Protein AF-A0A9P0A7W3-F1 (afdb_monomer)

Structure (mmCIF, N/CA/C/O backbone):
data_AF-A0A9P0A7W3-F1
#
_entry.id   AF-A0A9P0A7W3-F1
#
loop_
_atom_site.group_PDB
_atom_site.id
_atom_site.type_symbol
_atom_site.label_atom_id
_atom_site.label_alt_id
_atom_site.label_comp_id
_atom_site.label_asym_id
_atom_site.label_entity_id
_atom_site.label_seq_id
_atom_site.pdbx_PDB_ins_code
_atom_site.Cartn_x
_atom_site.Cartn_y
_atom_site.Cartn_z
_atom_site.occupancy
_atom_site.B_iso_or_equiv
_atom_site.auth_seq_id
_atom_site.auth_comp_id
_atom_site.auth_asym_id
_atom_site.auth_atom_id
_atom_site.pdbx_PDB_model_num
ATOM 1 N N . MET A 1 1 ? 23.754 -20.705 -11.931 1.00 48.12 1 MET A N 1
ATOM 2 C CA . MET A 1 1 ? 23.205 -19.430 -11.403 1.00 48.12 1 MET A CA 1
ATOM 3 C C . MET A 1 1 ? 24.373 -18.531 -11.047 1.00 48.12 1 MET A C 1
ATOM 5 O O . MET A 1 1 ? 25.288 -19.031 -10.407 1.00 48.12 1 MET A O 1
ATOM 9 N N . SER A 1 2 ? 24.353 -17.252 -11.434 1.00 57.16 2 SER A N 1
ATOM 10 C CA . SER A 1 2 ? 25.358 -16.292 -10.962 1.00 57.16 2 SER A CA 1
ATOM 11 C C . SER A 1 2 ? 25.333 -16.181 -9.432 1.00 57.16 2 SER A C 1
ATOM 13 O O . SER A 1 2 ? 24.277 -16.343 -8.808 1.00 57.16 2 SER A O 1
ATOM 15 N N . THR A 1 3 ? 26.488 -15.901 -8.827 1.00 69.06 3 THR A N 1
ATOM 16 C CA . THR A 1 3 ? 26.660 -15.738 -7.372 1.00 69.06 3 THR A CA 1
ATOM 17 C C . THR A 1 3 ? 25.696 -14.688 -6.807 1.00 69.06 3 THR A C 1
ATOM 19 O O . THR A 1 3 ? 25.100 -14.886 -5.751 1.00 69.06 3 THR A O 1
ATOM 22 N N . GLU A 1 4 ? 25.440 -13.622 -7.568 1.00 66.12 4 GLU A N 1
ATOM 23 C CA . GLU A 1 4 ? 24.484 -12.562 -7.230 1.00 66.12 4 GLU A CA 1
ATOM 24 C C . GLU A 1 4 ? 23.029 -13.037 -7.236 1.00 66.12 4 GLU A C 1
ATOM 26 O O . GLU A 1 4 ? 22.299 -12.769 -6.286 1.00 66.12 4 GLU A O 1
ATOM 31 N N . LYS A 1 5 ? 22.590 -13.800 -8.252 1.00 63.50 5 LYS A N 1
ATOM 32 C CA . LYS A 1 5 ? 21.226 -14.360 -8.276 1.00 63.50 5 LYS A CA 1
ATOM 33 C C . LYS A 1 5 ? 20.991 -15.282 -7.085 1.00 63.50 5 LYS A C 1
ATOM 35 O O . LYS A 1 5 ? 19.913 -15.250 -6.497 1.00 63.50 5 LYS A O 1
ATOM 40 N N . ARG A 1 6 ? 21.986 -16.099 -6.729 1.00 76.25 6 ARG A N 1
ATOM 41 C CA . ARG A 1 6 ? 21.907 -16.962 -5.545 1.00 76.25 6 ARG A CA 1
ATOM 42 C C . ARG A 1 6 ? 21.803 -16.125 -4.268 1.00 76.25 6 ARG A C 1
ATOM 44 O O . ARG A 1 6 ? 20.908 -16.383 -3.471 1.00 76.25 6 ARG A O 1
ATOM 51 N N . GLY A 1 7 ? 22.599 -15.062 -4.148 1.00 80.69 7 GLY A N 1
ATOM 52 C CA . GLY A 1 7 ? 22.519 -14.111 -3.037 1.00 80.69 7 GLY A CA 1
ATOM 53 C C . GLY A 1 7 ? 21.165 -13.397 -2.920 1.00 80.69 7 GLY A C 1
ATOM 54 O O . GLY A 1 7 ? 20.613 -13.313 -1.824 1.00 80.69 7 GLY A O 1
ATOM 55 N N . ILE A 1 8 ? 20.565 -12.969 -4.038 1.00 80.94 8 ILE A N 1
ATOM 56 C CA . ILE A 1 8 ? 19.212 -12.384 -4.055 1.00 80.94 8 ILE A CA 1
ATOM 57 C C . ILE A 1 8 ? 18.174 -13.416 -3.613 1.00 80.94 8 ILE A C 1
ATOM 59 O O . ILE A 1 8 ? 17.303 -13.106 -2.804 1.00 80.94 8 ILE A O 1
ATOM 63 N N . VAL A 1 9 ? 18.243 -14.648 -4.128 1.00 79.56 9 VAL A N 1
ATOM 64 C CA . VAL A 1 9 ? 17.307 -15.714 -3.744 1.00 79.56 9 VAL A CA 1
ATOM 65 C C . VAL A 1 9 ? 17.427 -16.026 -2.254 1.00 79.56 9 VAL A C 1
ATOM 67 O O . VAL A 1 9 ? 16.403 -16.100 -1.576 1.00 79.56 9 VAL A O 1
ATOM 70 N N . GLU A 1 10 ? 18.643 -16.152 -1.730 1.00 85.12 10 GLU A N 1
ATOM 71 C CA . GLU A 1 10 ? 18.889 -16.355 -0.301 1.00 85.12 10 GLU A CA 1
ATOM 72 C C . GLU A 1 10 ? 18.333 -15.189 0.526 1.00 85.12 10 GLU A C 1
ATOM 74 O O . GLU A 1 10 ? 17.624 -15.416 1.506 1.00 85.12 10 GLU A O 1
ATOM 79 N N . GLU A 1 11 ? 18.552 -13.943 0.098 1.00 86.00 11 GLU A N 1
ATOM 80 C CA . GLU A 1 11 ? 17.997 -12.750 0.741 1.00 86.00 11 GLU A CA 1
ATOM 81 C C . GLU A 1 11 ? 16.463 -12.753 0.767 1.00 86.00 11 GLU A C 1
ATOM 83 O O . GLU A 1 11 ? 15.867 -12.536 1.822 1.00 86.00 11 GLU A O 1
ATOM 88 N N . LEU A 1 12 ? 15.818 -13.070 -0.359 1.00 83.94 12 LEU A N 1
ATOM 89 C CA . LEU A 1 12 ? 14.361 -13.138 -0.481 1.00 83.94 12 LEU A CA 1
ATOM 90 C C . LEU A 1 12 ? 13.732 -14.199 0.434 1.00 83.94 12 LEU A C 1
ATOM 92 O O . LEU A 1 12 ? 12.586 -14.033 0.867 1.00 83.94 12 LEU A O 1
ATOM 96 N N . HIS A 1 13 ? 14.464 -15.269 0.747 1.00 86.12 13 HIS A N 1
ATOM 97 C CA . HIS A 1 13 ? 13.997 -16.365 1.600 1.00 86.12 13 HIS A CA 1
ATOM 98 C C . HIS A 1 13 ? 14.446 -16.245 3.062 1.00 86.12 13 HIS A C 1
ATOM 100 O O . HIS A 1 13 ? 13.988 -17.038 3.888 1.00 86.12 13 HIS A O 1
ATOM 106 N N . LYS A 1 14 ? 15.244 -15.227 3.430 1.00 87.12 14 LYS A N 1
ATOM 107 C CA . LYS A 1 14 ? 15.617 -14.977 4.834 1.00 87.12 14 LYS A CA 1
ATOM 108 C C . LYS A 1 14 ? 14.376 -14.932 5.738 1.00 87.12 14 LYS A C 1
ATOM 110 O O . LYS A 1 14 ? 13.351 -14.374 5.334 1.00 87.12 14 LYS A O 1
ATOM 115 N N . PRO A 1 15 ? 14.434 -15.465 6.969 1.00 85.38 15 PRO A N 1
ATOM 116 C CA . PRO A 1 15 ? 13.310 -15.389 7.897 1.00 85.38 15 PRO A CA 1
ATOM 117 C C . PRO A 1 15 ? 12.898 -13.936 8.177 1.00 85.38 15 PRO A C 1
ATOM 119 O O . PRO A 1 15 ? 13.719 -13.118 8.589 1.00 85.38 15 PRO A O 1
ATOM 122 N N . ALA A 1 16 ? 11.616 -13.614 7.986 1.00 82.94 16 ALA A N 1
ATOM 123 C CA . ALA A 1 16 ? 11.059 -12.314 8.362 1.00 82.94 16 ALA A CA 1
ATOM 124 C C . ALA A 1 16 ? 10.472 -12.379 9.777 1.00 82.94 16 ALA A C 1
ATOM 126 O O . ALA A 1 16 ? 9.601 -13.204 10.073 1.00 82.94 16 ALA A O 1
ATOM 127 N N . ARG A 1 17 ? 10.925 -11.491 10.666 1.00 82.44 17 ARG A N 1
ATOM 128 C CA . ARG A 1 17 ? 10.422 -11.429 12.041 1.00 82.44 17 ARG A CA 1
ATOM 129 C C . ARG A 1 17 ? 9.005 -10.855 12.042 1.00 82.44 17 ARG A C 1
ATOM 131 O O . ARG A 1 17 ? 8.785 -9.757 11.559 1.00 82.44 17 ARG A O 1
ATOM 138 N N . ARG A 1 18 ? 8.041 -11.578 12.622 1.00 73.38 18 ARG A N 1
ATOM 139 C CA . ARG A 1 18 ? 6.623 -11.150 12.687 1.00 73.38 18 ARG A CA 1
ATOM 140 C C . ARG A 1 18 ? 6.233 -10.497 14.009 1.00 73.38 18 ARG A C 1
ATOM 142 O O . ARG A 1 18 ? 5.393 -9.598 14.040 1.00 73.38 18 ARG A O 1
ATOM 149 N N . ASN A 1 19 ? 6.873 -10.946 15.086 1.00 78.81 19 ASN A N 1
ATOM 150 C CA . ASN A 1 19 ? 6.605 -10.504 16.447 1.00 78.81 19 ASN A CA 1
ATOM 151 C C . ASN A 1 19 ? 7.742 -9.602 16.927 1.00 78.81 19 ASN A C 1
ATOM 153 O O . ASN A 1 19 ? 8.863 -10.055 17.185 1.00 78.81 19 ASN A O 1
ATOM 157 N N . TYR A 1 20 ? 7.443 -8.314 17.022 1.00 80.94 20 TYR A N 1
ATOM 158 C CA . TYR A 1 20 ? 8.340 -7.273 17.504 1.00 80.94 20 TYR A CA 1
ATOM 159 C C . TYR A 1 20 ? 7.515 -6.143 18.132 1.00 80.94 20 TYR A C 1
ATOM 161 O O . TYR A 1 20 ? 6.326 -6.009 17.822 1.00 80.94 20 TYR A O 1
ATOM 169 N N . PRO A 1 21 ? 8.109 -5.348 19.037 1.00 78.81 21 PRO A N 1
ATOM 170 C CA . PRO A 1 21 ? 7.443 -4.175 19.583 1.00 78.81 21 PRO A CA 1
ATOM 171 C C . PRO A 1 21 ? 7.044 -3.220 18.455 1.00 78.81 21 PRO A C 1
ATOM 173 O O . PRO A 1 21 ? 7.825 -2.971 17.543 1.00 78.81 21 PRO A O 1
ATOM 176 N N . ARG A 1 22 ? 5.835 -2.668 18.534 1.00 80.44 22 ARG A N 1
ATOM 177 C CA . ARG A 1 22 ? 5.340 -1.613 17.641 1.00 80.44 22 ARG A CA 1
ATOM 178 C C . ARG A 1 22 ? 4.910 -0.421 18.482 1.00 80.44 22 ARG A C 1
ATOM 180 O O . ARG A 1 22 ? 4.746 -0.540 19.700 1.00 80.44 22 ARG A O 1
ATOM 187 N N . ARG A 1 23 ? 4.718 0.731 17.843 1.00 80.75 23 ARG A N 1
ATOM 188 C CA . ARG A 1 23 ? 4.164 1.903 18.523 1.00 80.75 23 ARG A CA 1
ATOM 189 C C . ARG A 1 23 ? 2.790 1.550 19.082 1.00 80.75 23 ARG A C 1
ATOM 191 O O . ARG A 1 23 ? 1.954 0.970 18.390 1.00 80.75 23 ARG A O 1
ATOM 198 N N . LYS A 1 24 ? 2.565 1.908 20.343 1.00 80.31 24 LYS A N 1
ATOM 199 C CA . LYS A 1 24 ? 1.246 1.790 20.961 1.00 80.31 24 LYS A CA 1
ATOM 200 C C . LYS A 1 24 ? 0.305 2.823 20.346 1.00 80.31 24 LYS A C 1
ATOM 202 O O . LYS A 1 24 ? 0.732 3.929 20.010 1.00 80.31 24 LYS A O 1
ATOM 207 N N . VAL A 1 25 ? -0.971 2.464 20.237 1.00 83.81 25 VAL A N 1
ATOM 208 C CA . VAL A 1 25 ? -2.030 3.412 19.880 1.00 83.81 25 VAL A CA 1
ATOM 209 C C . VAL A 1 25 ? -2.049 4.513 20.940 1.00 83.81 25 VAL A C 1
ATOM 211 O O . VAL A 1 25 ? -2.111 4.221 22.137 1.00 83.81 25 VAL A O 1
ATOM 214 N N . ARG A 1 26 ? -1.937 5.772 20.508 1.00 83.56 26 ARG A N 1
ATOM 215 C CA . ARG A 1 26 ? -2.010 6.923 21.409 1.00 83.56 26 ARG A CA 1
ATOM 216 C C . ARG A 1 26 ? -3.476 7.138 21.769 1.00 83.56 26 ARG A C 1
ATOM 218 O O . ARG A 1 26 ? -4.287 7.357 20.882 1.00 83.56 26 ARG A O 1
ATOM 225 N N . ILE A 1 27 ? -3.781 7.039 23.056 1.00 89.88 27 ILE A N 1
ATOM 226 C CA . ILE A 1 27 ? -5.122 7.213 23.618 1.00 89.88 27 ILE A CA 1
ATOM 227 C C . ILE A 1 27 ? -5.013 8.347 24.635 1.00 89.88 27 ILE A C 1
ATOM 229 O O . ILE A 1 27 ? -4.112 8.314 25.483 1.00 89.88 27 ILE A O 1
ATOM 233 N N . LEU A 1 28 ? -5.866 9.363 24.512 1.00 91.69 28 LEU A N 1
ATOM 234 C CA . LEU A 1 28 ? -5.840 10.549 25.373 1.00 91.69 28 LEU A CA 1
ATOM 235 C C . LEU A 1 28 ? -6.939 10.556 26.438 1.00 91.69 28 LEU A C 1
ATOM 237 O O . LEU A 1 28 ? -6.775 11.247 27.436 1.00 91.69 28 LEU A O 1
ATOM 241 N N . GLY A 1 29 ? -8.008 9.776 26.267 1.00 93.56 29 GLY A N 1
ATOM 242 C CA . GLY A 1 29 ? -9.103 9.682 27.233 1.00 93.56 29 GLY A CA 1
ATOM 243 C C . GLY A 1 29 ? -10.323 8.952 26.678 1.00 93.56 29 GLY A C 1
ATOM 244 O O . GLY A 1 29 ? -10.242 8.322 25.618 1.00 93.56 29 GLY A O 1
ATOM 245 N N . LEU A 1 30 ? -11.445 9.039 27.396 1.00 94.00 30 LEU A N 1
ATOM 246 C CA . LEU A 1 30 ? -12.737 8.527 26.935 1.00 94.00 30 LEU A CA 1
ATOM 247 C C . LEU A 1 30 ? -13.201 9.269 25.685 1.00 94.00 30 LEU A C 1
ATOM 249 O O . LEU A 1 30 ? -13.023 10.482 25.579 1.00 94.00 30 LEU A O 1
ATOM 253 N N . PHE A 1 31 ? -13.788 8.536 24.735 1.00 94.31 31 PHE A N 1
ATOM 254 C CA . PHE A 1 31 ? -14.301 9.096 23.480 1.00 94.31 31 PHE A CA 1
ATOM 255 C C . PHE A 1 31 ? -13.239 9.860 22.667 1.00 94.31 31 PHE A C 1
ATOM 257 O O . PHE A 1 31 ? -13.557 10.629 21.767 1.00 94.31 31 PHE A O 1
ATOM 264 N N . ASP A 1 32 ? -11.952 9.661 22.946 1.00 95.12 32 ASP A N 1
ATOM 265 C CA . ASP A 1 32 ? -10.881 10.243 22.142 1.00 95.12 32 ASP A CA 1
ATOM 266 C C . ASP A 1 32 ? -10.767 9.500 20.809 1.00 95.12 32 ASP A C 1
ATOM 268 O O . ASP A 1 32 ? -10.870 10.091 19.737 1.00 95.12 32 ASP A O 1
ATOM 272 N N . LEU A 1 33 ? -10.631 8.176 20.886 1.00 95.75 33 LEU A N 1
ATOM 273 C CA . LEU A 1 33 ? -10.439 7.311 19.734 1.00 95.75 33 LEU A CA 1
ATOM 274 C C . LEU A 1 33 ? -11.368 6.106 19.799 1.00 95.75 33 LEU A C 1
ATOM 276 O O . LEU A 1 33 ? -11.266 5.276 20.705 1.00 95.75 33 LEU A O 1
ATOM 280 N N . TRP A 1 34 ? -12.203 5.965 18.780 1.00 96.94 34 TRP A N 1
ATOM 281 C CA . TRP A 1 34 ? -12.896 4.722 18.478 1.00 96.94 34 TRP A CA 1
ATOM 282 C C . TRP A 1 34 ? -12.204 3.987 17.341 1.00 96.94 34 TRP A C 1
ATOM 284 O O . TRP A 1 34 ? -11.617 4.595 16.446 1.00 96.94 34 TRP A O 1
ATOM 294 N N . GLN A 1 35 ? -12.283 2.663 17.377 1.00 95.69 35 GLN A N 1
ATOM 295 C CA . GLN A 1 35 ? -11.879 1.799 16.277 1.00 95.69 35 GLN A CA 1
ATOM 296 C C . GLN A 1 35 ? -13.088 1.024 15.773 1.00 95.69 35 GLN A C 1
ATOM 298 O O . GLN A 1 35 ? -13.872 0.541 16.590 1.00 95.69 35 GLN A O 1
ATOM 303 N N . ALA A 1 36 ? -13.226 0.887 14.457 1.00 94.56 36 ALA A N 1
ATOM 304 C CA . ALA A 1 36 ? -14.298 0.105 13.860 1.00 94.56 36 ALA A CA 1
ATOM 305 C C . ALA A 1 36 ? -13.797 -0.816 12.745 1.00 94.56 36 ALA A C 1
ATOM 307 O O . ALA A 1 36 ? -12.773 -0.545 12.118 1.00 94.56 36 ALA A O 1
ATOM 308 N N . ASP A 1 37 ? -14.512 -1.920 12.546 1.00 92.50 37 ASP A N 1
ATOM 309 C CA . ASP A 1 37 ? -14.199 -2.948 11.553 1.00 92.50 37 ASP A CA 1
ATOM 310 C C . ASP A 1 37 ? -15.486 -3.641 11.085 1.00 92.50 37 ASP A C 1
ATOM 312 O O . ASP A 1 37 ? -16.475 -3.707 11.823 1.00 92.50 37 ASP A O 1
ATOM 316 N N . LEU A 1 38 ? -15.479 -4.169 9.861 1.00 91.88 38 LEU A N 1
ATOM 317 C CA . LEU A 1 38 ? -16.603 -4.920 9.309 1.00 91.88 38 LEU A CA 1
ATOM 318 C C . LEU A 1 38 ? -16.263 -6.411 9.292 1.00 91.88 38 LEU A C 1
ATOM 320 O O . LEU A 1 38 ? -15.345 -6.860 8.610 1.00 91.88 38 LEU A O 1
ATOM 324 N N . VAL A 1 39 ? -17.025 -7.205 10.038 1.00 91.12 39 VAL A N 1
ATOM 325 C CA . VAL A 1 39 ? -16.786 -8.644 10.153 1.00 91.12 39 VAL A CA 1
ATOM 326 C C . VAL A 1 39 ? -17.706 -9.414 9.215 1.00 91.12 39 VAL A C 1
ATOM 328 O O . VAL A 1 39 ? -18.926 -9.263 9.266 1.00 91.12 39 VAL A O 1
ATOM 331 N N . GLU A 1 40 ? -17.127 -10.284 8.388 1.00 90.94 40 GLU A N 1
ATOM 332 C CA . GLU A 1 40 ? -17.879 -11.124 7.453 1.00 90.94 40 GLU A CA 1
ATOM 333 C C . GLU A 1 40 ? -18.436 -12.403 8.093 1.00 90.94 40 GLU A C 1
ATOM 335 O O . GLU A 1 40 ? -17.712 -13.148 8.757 1.00 90.94 40 GLU A O 1
ATOM 340 N N . MET A 1 41 ? -19.716 -12.674 7.820 1.00 91.44 41 MET A N 1
ATOM 341 C CA . MET A 1 41 ? -20.488 -13.851 8.248 1.00 91.44 41 MET A CA 1
ATOM 342 C C . MET A 1 41 ? -21.334 -14.434 7.094 1.00 91.44 41 MET A C 1
ATOM 344 O O . MET A 1 41 ? -22.310 -15.147 7.328 1.00 91.44 41 MET A O 1
ATOM 348 N N . GLN A 1 42 ? -20.967 -14.133 5.840 1.00 90.44 42 GLN A N 1
ATOM 349 C CA . GLN A 1 42 ? -21.732 -14.467 4.628 1.00 90.44 42 GLN A CA 1
ATOM 350 C C . GLN A 1 42 ? -22.177 -15.940 4.522 1.00 90.44 42 GLN A C 1
ATOM 352 O O . GLN A 1 42 ? -23.333 -16.155 4.151 1.00 90.44 42 GLN A O 1
ATOM 357 N N . PRO A 1 43 ? -21.347 -16.947 4.876 1.00 92.38 43 PRO A N 1
ATOM 358 C CA . PRO A 1 43 ? -21.739 -18.356 4.761 1.00 92.38 43 PRO A CA 1
ATOM 359 C C . PRO A 1 43 ? -22.989 -18.729 5.569 1.00 92.38 43 PRO A C 1
ATOM 361 O O . PRO A 1 43 ? -23.657 -19.705 5.252 1.00 92.38 43 PRO A O 1
ATOM 364 N N . TYR A 1 44 ? -23.332 -17.942 6.592 1.00 91.75 44 TYR A N 1
ATOM 365 C CA . TYR A 1 44 ? -24.443 -18.219 7.504 1.00 91.75 44 TYR A CA 1
ATOM 366 C C . TYR A 1 44 ? -25.675 -17.350 7.229 1.00 91.75 44 TYR A C 1
ATOM 368 O O . TYR A 1 44 ? -26.600 -17.317 8.040 1.00 91.75 44 TYR A O 1
ATOM 376 N N . ALA A 1 45 ? -25.709 -16.615 6.115 1.00 93.06 45 ALA A N 1
ATOM 377 C CA . ALA A 1 45 ? -26.752 -15.624 5.853 1.00 93.06 45 ALA A CA 1
ATOM 378 C C . ALA A 1 45 ? -28.166 -16.221 5.758 1.00 93.06 45 ALA A C 1
ATOM 380 O O . ALA A 1 45 ? -29.127 -15.589 6.205 1.00 93.06 45 ALA A O 1
ATOM 381 N N . SER A 1 46 ? -28.294 -17.439 5.219 1.00 94.06 46 SER A N 1
ATOM 382 C CA . SER A 1 46 ? -29.574 -18.141 5.044 1.00 94.06 46 SER A CA 1
ATOM 383 C C . SER A 1 46 ? -30.304 -18.354 6.371 1.00 94.06 46 SER A C 1
ATOM 385 O O . SER A 1 46 ? -31.494 -18.074 6.475 1.00 94.06 46 SER A O 1
ATOM 387 N N . VAL A 1 47 ? -29.578 -18.752 7.418 1.00 93.88 47 VAL A N 1
ATOM 388 C CA . VAL A 1 47 ? -30.141 -18.982 8.760 1.00 93.88 47 VAL A CA 1
ATOM 389 C C . VAL A 1 47 ? -30.205 -17.712 9.616 1.00 93.88 47 VAL A C 1
ATOM 391 O O . VAL A 1 47 ? -30.720 -17.747 10.728 1.00 93.88 47 VAL A O 1
ATOM 394 N N . ASN A 1 48 ? -29.725 -16.577 9.098 1.00 95.81 48 ASN A N 1
ATOM 395 C CA . ASN A 1 48 ? -29.630 -15.295 9.799 1.00 95.81 48 ASN A CA 1
ATOM 396 C C . ASN A 1 48 ? -30.439 -14.187 9.113 1.00 95.81 48 ASN A C 1
ATOM 398 O O . ASN A 1 48 ? -29.982 -13.052 9.043 1.00 95.81 48 ASN A O 1
ATOM 402 N N . LYS A 1 49 ? -31.634 -14.483 8.581 1.00 95.12 49 LYS A N 1
ATOM 403 C CA . LYS A 1 49 ? -32.554 -13.471 8.004 1.00 95.12 49 LYS A CA 1
ATOM 404 C C . LYS A 1 49 ? -31.891 -12.599 6.909 1.00 95.12 49 LYS A C 1
ATOM 406 O O . LYS A 1 49 ? -32.248 -11.432 6.723 1.00 95.12 49 LYS A O 1
ATOM 411 N N . GLY A 1 50 ? -30.892 -13.146 6.209 1.00 94.44 50 GLY A N 1
ATOM 412 C CA . GLY A 1 50 ? -30.120 -12.457 5.172 1.00 94.44 50 GLY A CA 1
ATOM 413 C C . GLY A 1 50 ? -29.011 -11.524 5.675 1.00 94.44 50 GLY A C 1
ATOM 414 O O . GLY A 1 50 ? -28.397 -10.845 4.853 1.00 94.44 50 GLY A O 1
ATOM 415 N N . TYR A 1 51 ? -28.730 -11.468 6.980 1.00 96.81 51 TYR A N 1
ATOM 416 C CA . TYR A 1 51 ? -27.592 -10.723 7.523 1.00 96.81 51 TYR A CA 1
ATOM 417 C C . TYR A 1 51 ? -26.273 -11.421 7.178 1.00 96.81 51 TYR A C 1
ATOM 419 O O . TYR A 1 51 ? -26.104 -12.619 7.401 1.00 96.81 51 TYR A O 1
ATOM 427 N N . ARG A 1 52 ? -25.333 -10.656 6.620 1.00 95.62 52 ARG A N 1
ATOM 428 C CA . ARG A 1 52 ? -24.074 -11.154 6.041 1.00 95.62 52 ARG A CA 1
ATOM 429 C C . ARG A 1 52 ? -22.836 -10.615 6.744 1.00 95.62 52 ARG A C 1
ATOM 431 O O . ARG A 1 52 ? -21.765 -11.202 6.609 1.00 95.62 52 ARG A O 1
ATOM 438 N N . TYR A 1 53 ? -22.975 -9.513 7.472 1.00 95.62 53 TYR A N 1
ATOM 439 C CA . TYR A 1 53 ? -21.874 -8.805 8.112 1.00 95.62 53 TYR A CA 1
ATOM 440 C C . TYR A 1 53 ? -22.304 -8.292 9.479 1.00 95.62 53 TYR A C 1
ATOM 442 O O . TYR A 1 53 ? -23.495 -8.108 9.718 1.00 95.62 53 TYR A O 1
ATOM 450 N N . HIS A 1 54 ? -21.354 -7.983 10.352 1.00 95.19 54 HIS A N 1
ATOM 451 C CA . HIS A 1 54 ? -21.619 -7.108 11.488 1.00 95.19 54 HIS A CA 1
ATOM 452 C C . HIS A 1 54 ? -20.519 -6.058 11.636 1.00 95.19 54 HIS A C 1
ATOM 454 O O . HIS A 1 54 ? -19.330 -6.369 11.583 1.00 95.19 54 HIS A O 1
ATOM 460 N N . LEU A 1 55 ? -20.928 -4.806 11.813 1.00 96.31 55 LEU A N 1
ATOM 461 C CA . LEU A 1 55 ? -20.044 -3.693 12.125 1.00 96.31 55 LEU A CA 1
ATOM 462 C C . LEU A 1 55 ? -19.698 -3.793 13.601 1.00 96.31 55 LEU A C 1
ATOM 464 O O . LEU A 1 55 ? -20.601 -3.867 14.430 1.00 96.31 55 LEU A O 1
ATOM 468 N N . THR A 1 56 ? -18.416 -3.772 13.934 1.00 96.75 56 THR A N 1
ATOM 469 C CA . THR A 1 56 ? -17.948 -3.664 15.311 1.00 96.75 56 THR A CA 1
ATOM 470 C C . THR A 1 56 ? -17.323 -2.305 15.547 1.00 96.75 56 THR A C 1
ATOM 472 O O . THR A 1 56 ? -16.623 -1.777 14.690 1.00 96.75 56 THR A O 1
ATOM 475 N N . VAL A 1 57 ? -17.586 -1.727 16.717 1.00 97.44 57 VAL A N 1
ATOM 476 C CA . VAL A 1 57 ? -17.036 -0.438 17.145 1.00 97.44 57 VAL A CA 1
ATOM 477 C C . VAL A 1 57 ? -16.582 -0.577 18.588 1.00 97.44 57 VAL A C 1
ATOM 479 O O . VAL A 1 57 ? -17.287 -1.167 19.400 1.00 97.44 57 VAL A O 1
ATOM 482 N N . ILE A 1 58 ? -15.413 -0.047 18.926 1.00 97.75 58 ILE A N 1
ATOM 483 C CA . ILE A 1 58 ? -14.873 -0.097 20.285 1.00 97.75 58 ILE A CA 1
ATOM 484 C C . ILE A 1 58 ? -14.213 1.224 20.662 1.00 97.75 58 ILE A C 1
ATOM 486 O O . ILE A 1 58 ? -13.412 1.774 19.904 1.00 97.75 58 ILE A O 1
ATOM 490 N N . ASP A 1 59 ? -14.510 1.704 21.866 1.00 97.38 59 ASP A N 1
ATOM 491 C CA . ASP A 1 59 ? -13.800 2.817 22.482 1.00 97.38 59 ASP A CA 1
ATOM 492 C C . ASP A 1 59 ? -12.420 2.355 22.972 1.00 97.38 59 ASP A C 1
ATOM 494 O O . ASP A 1 59 ? -12.281 1.403 23.747 1.00 97.38 59 ASP A O 1
ATOM 498 N N . ALA A 1 60 ? -11.361 3.013 22.501 1.00 95.81 60 ALA A N 1
ATOM 499 C CA . ALA A 1 60 ? -9.995 2.570 22.752 1.00 95.81 60 ALA A CA 1
ATOM 500 C C . ALA A 1 60 ? -9.580 2.697 24.228 1.00 95.81 60 ALA A C 1
ATOM 502 O O . ALA A 1 60 ? -8.709 1.940 24.668 1.00 95.81 60 ALA A O 1
ATOM 503 N N . CYS A 1 61 ? -10.179 3.624 24.982 1.00 96.06 61 CYS A N 1
ATOM 504 C CA . CYS A 1 61 ? -9.853 3.876 26.382 1.00 96.06 61 CYS A CA 1
ATOM 505 C C . CYS A 1 61 ? -10.576 2.889 27.306 1.00 96.06 61 CYS A C 1
ATOM 507 O O . CYS A 1 61 ? -9.927 2.053 27.936 1.00 96.06 61 CYS A O 1
ATOM 509 N N . SER A 1 62 ? -11.909 2.927 27.311 1.00 96.69 62 SER A N 1
ATOM 510 C CA . SER A 1 62 ? -12.778 2.100 28.160 1.00 96.69 62 SER A CA 1
ATOM 511 C C . SER A 1 62 ? -12.886 0.648 27.712 1.00 96.69 62 SER A C 1
ATOM 513 O O . SER A 1 62 ? -13.326 -0.193 28.485 1.00 96.69 62 SER A O 1
ATOM 515 N N . ARG A 1 63 ? -12.518 0.333 26.462 1.00 97.25 63 ARG A N 1
ATOM 516 C CA . ARG A 1 63 ? -12.804 -0.958 25.806 1.00 97.25 63 ARG A CA 1
ATOM 517 C C . ARG A 1 63 ? -14.291 -1.255 25.650 1.00 97.25 63 ARG A C 1
ATOM 519 O O . ARG A 1 63 ? -14.624 -2.381 25.292 1.00 97.25 63 ARG A O 1
ATOM 526 N N . LYS A 1 64 ? -15.177 -0.283 25.883 1.00 97.69 64 LYS A N 1
ATOM 527 C CA . LYS A 1 64 ? -16.610 -0.467 25.671 1.00 97.69 64 LYS A CA 1
ATOM 528 C C . LYS A 1 64 ? -16.856 -0.658 24.183 1.00 97.69 64 LYS A C 1
ATOM 530 O O . LYS A 1 64 ? -16.347 0.116 23.372 1.00 97.69 64 LYS A O 1
ATOM 535 N N . ALA A 1 65 ? -17.581 -1.711 23.834 1.00 98.00 65 ALA A N 1
ATOM 536 C CA . ALA A 1 65 ? -17.797 -2.095 22.451 1.00 98.00 65 ALA A CA 1
ATOM 537 C C . ALA A 1 65 ? -19.278 -2.187 22.096 1.00 98.00 65 ALA A C 1
ATOM 539 O O . ALA A 1 65 ? -20.134 -2.459 22.939 1.00 98.00 65 ALA A O 1
ATOM 540 N N . TRP A 1 66 ? -19.549 -2.002 20.813 1.00 98.25 66 TRP A N 1
ATOM 541 C CA . TRP A 1 66 ? -20.849 -2.117 20.177 1.00 98.25 66 TRP A CA 1
ATOM 542 C C . TRP A 1 66 ? -20.712 -2.983 18.930 1.00 98.25 66 TRP A C 1
ATOM 544 O O . TRP A 1 66 ? -19.641 -3.052 18.317 1.00 98.25 66 TRP A O 1
ATOM 554 N N . ALA A 1 67 ? -21.803 -3.637 18.542 1.00 97.56 67 ALA A N 1
ATOM 555 C CA . ALA A 1 67 ? -21.879 -4.309 17.260 1.00 97.56 67 ALA A CA 1
ATOM 556 C C . ALA A 1 67 ? -23.288 -4.229 16.676 1.00 97.56 67 ALA A C 1
ATOM 558 O O . ALA A 1 67 ? -24.269 -4.362 17.402 1.00 97.56 67 ALA A O 1
ATOM 559 N N . GLU A 1 68 ? -23.369 -4.044 15.363 1.00 97.44 68 GLU A N 1
ATOM 560 C CA . GLU A 1 68 ? -24.620 -3.914 14.613 1.00 97.44 68 GLU A CA 1
ATOM 561 C C . GLU A 1 68 ? -24.609 -4.887 13.426 1.00 97.44 68 GLU A C 1
ATOM 563 O O . GLU A 1 68 ? -23.620 -4.917 12.692 1.00 97.44 68 GLU A O 1
ATOM 568 N N . PRO A 1 69 ? -25.659 -5.700 13.212 1.00 97.06 69 PRO A N 1
ATOM 569 C CA . PRO A 1 69 ? -25.740 -6.612 12.075 1.00 97.06 69 PRO A CA 1
ATOM 570 C C . PRO A 1 69 ? -26.125 -5.864 10.784 1.00 97.06 69 PRO A C 1
ATOM 572 O O . PRO A 1 69 ? -26.984 -4.984 10.794 1.00 97.06 69 PRO A O 1
ATOM 575 N N . LEU A 1 70 ? -25.536 -6.249 9.648 1.00 96.56 70 LEU A N 1
ATOM 576 C CA . LEU A 1 70 ? -25.785 -5.667 8.323 1.00 96.56 70 LEU A CA 1
ATOM 577 C C . LEU A 1 70 ? -26.058 -6.747 7.269 1.00 96.56 70 LEU A C 1
ATOM 579 O O . LEU A 1 70 ? -25.460 -7.829 7.267 1.00 96.56 70 LEU A O 1
ATOM 583 N N . LYS A 1 71 ? -26.972 -6.445 6.343 1.00 94.62 71 LYS A N 1
ATOM 584 C CA . LYS A 1 71 ? -27.285 -7.314 5.196 1.00 94.62 71 LYS A CA 1
ATOM 585 C C . LYS A 1 71 ? -26.330 -7.094 4.027 1.00 94.62 71 LYS A C 1
ATOM 587 O O . LYS A 1 71 ? -26.030 -8.040 3.304 1.00 94.62 71 LYS A O 1
ATOM 592 N N . SER A 1 72 ? -25.811 -5.878 3.866 1.00 92.75 72 SER A N 1
ATOM 593 C CA . SER A 1 72 ? -24.830 -5.543 2.839 1.00 92.75 72 SER A CA 1
ATOM 594 C C . SER A 1 72 ? -23.657 -4.750 3.419 1.00 92.75 72 SER A C 1
ATOM 596 O O . SER A 1 72 ? -23.746 -4.189 4.510 1.00 92.75 72 SER A O 1
ATOM 598 N N . LYS A 1 73 ? -22.558 -4.695 2.663 1.00 90.25 73 LYS A N 1
ATOM 599 C CA . LYS A 1 73 ? -21.403 -3.825 2.932 1.00 90.25 73 LYS A CA 1
ATOM 600 C C . LYS A 1 73 ? -21.494 -2.487 2.193 1.00 90.25 73 LYS A C 1
ATOM 602 O O . LYS A 1 73 ? -20.479 -1.858 1.910 1.00 90.25 73 LYS A O 1
ATOM 607 N N . THR A 1 74 ? -22.697 -2.086 1.780 1.00 90.12 74 THR A N 1
ATOM 608 C CA . THR A 1 74 ? -22.858 -0.814 1.079 1.00 90.12 74 THR A CA 1
ATOM 609 C C . THR A 1 74 ? -22.556 0.344 2.023 1.00 90.12 74 THR A C 1
ATOM 611 O O . THR A 1 74 ? -22.841 0.304 3.220 1.00 90.12 74 THR A O 1
ATOM 614 N N . ALA A 1 75 ? -22.020 1.414 1.446 1.00 85.94 75 ALA A N 1
ATOM 615 C CA . ALA A 1 75 ? -21.785 2.686 2.114 1.00 85.94 75 ALA A CA 1
ATOM 616 C C . ALA A 1 75 ? -22.983 3.171 2.956 1.00 85.94 75 ALA A C 1
ATOM 618 O O . ALA A 1 75 ? -22.803 3.687 4.059 1.00 85.94 75 ALA A O 1
ATOM 619 N N . ALA A 1 76 ? -24.207 3.009 2.442 1.00 88.81 76 ALA A N 1
ATOM 620 C CA . ALA A 1 76 ? -25.427 3.442 3.116 1.00 88.81 76 ALA A CA 1
ATOM 621 C C . ALA A 1 76 ? -25.714 2.618 4.381 1.00 88.81 76 ALA A C 1
ATOM 623 O O . ALA A 1 76 ? -25.920 3.204 5.444 1.00 88.81 76 ALA A O 1
ATOM 624 N N . ASP A 1 77 ? -25.656 1.287 4.281 1.00 92.25 77 ASP A N 1
ATOM 625 C CA . ASP A 1 77 ? -25.919 0.386 5.407 1.00 92.25 77 ASP A CA 1
ATOM 626 C C . ASP A 1 77 ? -24.885 0.571 6.524 1.00 92.25 77 ASP A C 1
ATOM 628 O O . ASP A 1 77 ? -25.246 0.660 7.698 1.00 92.25 77 ASP A O 1
ATOM 632 N N . VAL A 1 78 ? -23.602 0.698 6.166 1.00 92.62 78 VAL A N 1
ATOM 633 C CA . VAL A 1 78 ? -22.521 0.945 7.136 1.00 92.62 78 VAL A CA 1
ATOM 634 C C . VAL A 1 78 ? -22.701 2.295 7.831 1.00 92.62 78 VAL A C 1
ATOM 636 O O . VAL A 1 78 ? -22.553 2.384 9.051 1.00 92.62 78 VAL A O 1
ATOM 639 N N . THR A 1 79 ? -23.087 3.336 7.088 1.00 92.44 79 THR A N 1
ATOM 640 C CA . THR A 1 79 ? -23.362 4.665 7.661 1.00 92.44 79 THR A CA 1
ATOM 641 C C . THR A 1 79 ? -24.542 4.620 8.636 1.00 92.44 79 THR A C 1
ATOM 643 O O . THR A 1 79 ? -24.463 5.191 9.723 1.00 92.44 79 THR A O 1
ATOM 646 N N . TYR A 1 80 ? -25.618 3.910 8.286 1.00 94.12 80 TYR A N 1
ATOM 647 C CA . TYR A 1 80 ? -26.779 3.744 9.161 1.00 94.12 80 TYR A CA 1
ATOM 648 C C . TYR A 1 80 ? -26.428 2.967 10.438 1.00 94.12 80 TYR A C 1
ATOM 650 O O . TYR A 1 80 ? -26.796 3.379 11.539 1.00 94.12 80 TYR A O 1
ATOM 658 N N . ALA A 1 81 ? -25.648 1.889 10.321 1.00 95.62 81 ALA A N 1
ATOM 659 C CA . ALA A 1 81 ? -25.158 1.135 11.472 1.00 95.62 81 ALA A CA 1
ATOM 660 C C . ALA A 1 81 ? -24.279 2.000 12.396 1.00 95.62 81 ALA A C 1
ATOM 662 O O . ALA A 1 81 ? -24.490 2.014 13.608 1.00 95.62 81 ALA A O 1
ATOM 663 N N . LEU A 1 82 ? -23.353 2.795 11.842 1.00 95.06 82 LEU A N 1
ATOM 664 C CA . LEU A 1 82 ? -22.554 3.754 12.617 1.00 95.06 82 LEU A CA 1
ATOM 665 C C . LEU A 1 82 ? -23.430 4.781 13.342 1.00 95.06 82 LEU A C 1
ATOM 667 O O . LEU A 1 82 ? -23.194 5.070 14.514 1.00 95.06 82 LEU A O 1
ATOM 671 N N . GLN A 1 83 ? -24.466 5.303 12.681 1.00 95.38 83 GLN A N 1
ATOM 672 C CA . GLN A 1 83 ? -25.409 6.234 13.299 1.00 95.38 83 GLN A CA 1
ATOM 673 C C . GLN A 1 83 ? -26.136 5.601 14.495 1.00 95.38 83 GLN A C 1
ATOM 675 O O . GLN A 1 83 ? -26.297 6.251 15.531 1.00 95.38 83 GLN A O 1
ATOM 680 N N . ARG A 1 84 ? -26.542 4.328 14.390 1.00 96.44 84 ARG A N 1
ATOM 681 C CA . ARG A 1 84 ? -27.146 3.587 15.508 1.00 96.44 84 ARG A CA 1
ATOM 682 C C . ARG A 1 84 ? -26.180 3.419 16.674 1.00 96.44 84 ARG A C 1
ATOM 684 O O . ARG A 1 84 ? -26.582 3.650 17.812 1.00 96.44 84 ARG A O 1
ATOM 691 N N . VAL A 1 85 ? -24.914 3.097 16.401 1.00 97.06 85 VAL A N 1
ATOM 692 C CA . VAL A 1 85 ? -23.875 2.999 17.438 1.00 97.06 85 VAL A CA 1
ATOM 693 C C . VAL A 1 85 ? -23.662 4.342 18.136 1.00 97.06 85 VAL A C 1
ATOM 695 O O . VAL A 1 85 ? -23.666 4.391 19.363 1.00 97.06 85 VAL A O 1
ATOM 698 N N . LEU A 1 86 ? -23.539 5.441 17.384 1.00 96.00 86 LEU A N 1
ATOM 699 C CA . LEU A 1 86 ? -23.395 6.788 17.951 1.00 96.00 86 LEU A CA 1
ATOM 700 C C . LEU A 1 86 ? -24.584 7.151 18.849 1.00 96.00 86 LEU A C 1
ATOM 702 O O . LEU A 1 86 ? -24.394 7.675 19.947 1.00 96.00 86 LEU A O 1
ATOM 706 N N . LYS A 1 87 ? -25.808 6.816 18.419 1.00 95.62 87 LYS A N 1
ATOM 707 C CA . LYS A 1 87 ? -27.019 7.008 19.227 1.00 95.62 87 LYS A CA 1
ATOM 708 C C . LYS A 1 87 ? -26.988 6.159 20.502 1.00 95.62 87 LYS A C 1
ATOM 710 O O . LYS A 1 87 ? -27.271 6.681 21.574 1.00 95.62 87 LYS A O 1
ATOM 715 N N . ALA A 1 88 ? -26.621 4.881 20.402 1.00 94.31 88 ALA A N 1
ATOM 716 C CA . ALA A 1 88 ? -26.552 3.962 21.539 1.00 94.31 88 ALA A CA 1
ATOM 717 C C . ALA A 1 88 ? -25.451 4.332 22.548 1.00 94.31 88 ALA A C 1
ATOM 719 O O . ALA A 1 88 ? -25.590 4.079 23.742 1.00 94.31 88 ALA A O 1
ATOM 720 N N . ALA A 1 89 ? -24.353 4.927 22.085 1.00 93.94 89 ALA A N 1
ATOM 721 C CA . ALA A 1 89 ? -23.275 5.393 22.948 1.00 93.94 89 ALA A CA 1
ATOM 722 C C . ALA A 1 89 ? -23.628 6.681 23.710 1.00 93.94 89 ALA A C 1
ATOM 724 O O . ALA A 1 89 ? -23.010 6.961 24.735 1.00 93.94 89 ALA A O 1
ATOM 725 N N . GLY A 1 90 ? -24.568 7.486 23.200 1.00 93.25 90 GLY A N 1
ATOM 726 C CA . GLY A 1 90 ? -24.961 8.780 23.774 1.00 93.25 90 GLY A CA 1
ATOM 727 C C . GLY A 1 90 ? -23.900 9.886 23.660 1.00 93.25 90 GLY A C 1
ATOM 728 O O . GLY A 1 90 ? -24.179 11.040 23.973 1.00 93.25 90 GLY A O 1
ATOM 729 N N . LYS A 1 91 ? -22.689 9.560 23.194 1.00 91.69 91 LYS A N 1
ATOM 730 C CA . LYS A 1 91 ? -21.574 10.480 22.945 1.00 91.69 91 LYS A CA 1
ATOM 731 C C . LYS A 1 91 ? -20.839 10.078 21.668 1.00 91.69 91 LYS A C 1
ATOM 733 O O . LYS A 1 91 ? -20.837 8.911 21.284 1.00 91.69 91 LYS A O 1
ATOM 738 N N . SER A 1 92 ? -20.222 11.061 21.016 1.00 94.38 92 SER A N 1
ATOM 739 C CA . SER A 1 92 ? -19.439 10.871 19.786 1.00 94.38 92 SER A CA 1
ATOM 740 C C . SER A 1 92 ? -17.939 10.939 20.085 1.00 94.38 92 SER A C 1
ATOM 742 O O . SER A 1 92 ? -17.545 11.711 20.963 1.00 94.38 92 SER A O 1
ATOM 744 N N . PRO A 1 93 ? -17.099 10.160 19.382 1.00 96.75 93 PRO A N 1
ATOM 745 C CA . PRO A 1 93 ? -15.660 10.237 19.555 1.00 96.75 93 PRO A CA 1
ATOM 746 C C . PRO A 1 93 ? -15.057 11.447 18.834 1.00 96.75 93 PRO A C 1
ATOM 748 O O . PRO A 1 93 ? -15.598 11.902 17.832 1.00 96.75 93 PRO A O 1
ATOM 751 N N . LYS A 1 94 ? -13.877 11.910 19.253 1.00 96.06 94 LYS A N 1
ATOM 752 C CA . LYS A 1 94 ? -13.093 12.881 18.462 1.00 96.06 94 LYS A CA 1
ATOM 753 C C . LYS A 1 94 ? -12.550 12.250 17.183 1.00 96.06 94 LYS A C 1
ATOM 755 O O . LYS A 1 94 ? -12.497 12.884 16.128 1.00 96.06 94 LYS A O 1
ATOM 760 N N . HIS A 1 95 ? -12.142 10.988 17.279 1.00 95.75 95 HIS A N 1
ATOM 761 C CA . HIS A 1 95 ? -11.505 10.261 16.199 1.00 95.75 95 HIS A CA 1
ATOM 762 C C . HIS A 1 95 ? -12.127 8.885 15.978 1.00 95.75 95 HIS A C 1
ATOM 764 O O . HIS A 1 95 ? -12.346 8.133 16.927 1.00 95.75 95 HIS A O 1
ATOM 770 N N . LEU A 1 96 ? -12.326 8.520 14.712 1.00 94.50 96 LEU A N 1
ATOM 771 C CA . LEU A 1 96 ? -12.741 7.181 14.305 1.00 94.50 96 LEU A CA 1
ATOM 772 C C . LEU A 1 96 ? -11.683 6.580 13.377 1.00 94.50 96 LEU A C 1
ATOM 774 O O . LEU A 1 96 ? -11.469 7.061 12.267 1.00 94.50 96 LEU A O 1
ATOM 778 N N . GLN A 1 97 ? -11.024 5.522 13.835 1.00 92.81 97 GLN A N 1
ATOM 779 C CA . GLN A 1 97 ? -10.070 4.768 13.035 1.00 92.81 97 GLN A CA 1
ATOM 780 C C . GLN A 1 97 ? -10.749 3.543 12.420 1.00 92.81 97 GLN A C 1
ATOM 782 O O . GLN A 1 97 ? -11.235 2.669 13.139 1.00 92.81 97 GLN A O 1
ATOM 787 N N . VAL A 1 98 ? -10.731 3.469 11.095 1.00 89.25 98 VAL A N 1
ATOM 788 C CA . VAL A 1 98 ? -11.273 2.356 10.301 1.00 89.25 98 VAL A CA 1
ATOM 789 C C . VAL A 1 98 ? -10.171 1.733 9.450 1.00 89.25 98 VAL A C 1
ATOM 791 O O . VAL A 1 98 ? -9.010 2.159 9.496 1.00 89.25 98 VAL A O 1
ATOM 794 N N . ASP A 1 99 ? -10.508 0.684 8.712 1.00 80.81 99 ASP A N 1
ATOM 795 C CA . ASP A 1 99 ? -9.656 0.209 7.637 1.00 80.81 99 ASP A CA 1
ATOM 796 C C . ASP A 1 99 ? -9.922 0.973 6.329 1.00 80.81 99 ASP A C 1
ATOM 798 O O . ASP A 1 99 ? -10.858 1.763 6.215 1.00 80.81 99 ASP A O 1
ATOM 802 N N . MET A 1 100 ? -9.071 0.755 5.324 1.00 70.38 100 MET A N 1
ATOM 803 C CA . MET A 1 100 ? -9.160 1.437 4.024 1.00 70.38 100 MET A CA 1
ATOM 804 C C . MET A 1 100 ? -10.350 0.954 3.164 1.00 70.38 100 MET A C 1
ATOM 806 O O . MET A 1 100 ? -10.324 1.114 1.944 1.00 70.38 100 MET A O 1
ATOM 810 N N . GLY A 1 101 ? -11.366 0.328 3.766 1.00 72.00 101 GLY A N 1
ATOM 811 C CA . GLY A 1 101 ? -12.573 -0.110 3.083 1.00 72.00 101 GLY A CA 1
ATOM 812 C C . GLY A 1 101 ? -13.336 1.070 2.478 1.00 72.00 101 GLY A C 1
ATOM 813 O O . GLY A 1 101 ? -13.624 2.066 3.146 1.00 72.00 101 GLY A O 1
ATOM 814 N N . SER A 1 102 ? -13.683 0.963 1.192 1.00 76.31 102 SER A N 1
ATOM 815 C CA . SER A 1 102 ? -14.456 1.984 0.466 1.00 76.31 102 SER A CA 1
ATOM 816 C C . SER A 1 102 ? -15.812 2.297 1.116 1.00 76.31 102 SER A C 1
ATOM 818 O O . SER A 1 102 ? -16.346 3.394 0.959 1.00 76.31 102 SER A O 1
ATOM 820 N N . GLU A 1 103 ? -16.351 1.359 1.894 1.00 82.44 103 GLU A N 1
ATOM 821 C CA . GLU A 1 103 ? -17.594 1.483 2.645 1.00 82.44 103 GLU 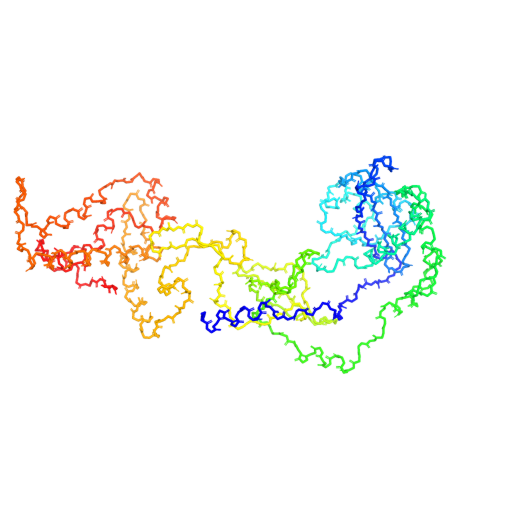A CA 1
ATOM 822 C C . GLU A 1 103 ? -17.572 2.627 3.671 1.00 82.44 103 GLU A C 1
ATOM 824 O O . GLU A 1 103 ? -18.615 3.238 3.906 1.00 82.44 103 GLU A O 1
ATOM 829 N N . PHE A 1 104 ? -16.404 2.989 4.215 1.00 82.31 104 PHE A N 1
ATOM 830 C CA . PHE A 1 104 ? -16.260 4.085 5.180 1.00 82.31 104 PHE A CA 1
ATOM 831 C C . PHE A 1 104 ? -15.936 5.438 4.525 1.00 82.31 104 PHE A C 1
ATOM 833 O O . PHE A 1 104 ? -16.172 6.484 5.130 1.00 82.31 104 PHE A O 1
ATOM 840 N N . TYR A 1 105 ? -15.449 5.441 3.280 1.00 81.00 105 TYR A N 1
ATOM 841 C CA . TYR A 1 105 ? -14.990 6.634 2.554 1.00 81.00 105 TYR A CA 1
ATOM 842 C C . TYR A 1 105 ? -15.979 7.077 1.470 1.00 81.00 105 TYR A C 1
ATOM 844 O O . TYR A 1 105 ? -15.626 7.244 0.306 1.00 81.00 105 TYR A O 1
ATOM 852 N N . ASN A 1 106 ? -17.235 7.288 1.864 1.00 84.12 106 ASN A N 1
ATOM 853 C CA . ASN A 1 106 ? -18.304 7.750 0.977 1.00 84.12 106 ASN A CA 1
ATOM 854 C C . ASN A 1 106 ? -18.912 9.079 1.459 1.00 84.12 106 ASN A C 1
ATOM 856 O O . ASN A 1 106 ? -18.789 9.436 2.632 1.00 84.12 106 ASN A O 1
ATOM 860 N N . SER A 1 107 ? -19.614 9.788 0.570 1.00 87.62 107 SER A N 1
ATOM 861 C CA . SER A 1 107 ? -20.192 11.110 0.857 1.00 87.62 107 SER A CA 1
ATOM 862 C C . SER A 1 107 ? -21.178 11.113 2.034 1.00 87.62 107 SER A C 1
ATOM 864 O O . SER A 1 107 ? -21.171 12.052 2.828 1.00 87.62 107 SER A O 1
ATOM 866 N N . LYS A 1 108 ? -21.982 10.054 2.210 1.00 88.81 108 LYS A N 1
ATOM 867 C CA . LYS A 1 108 ? -22.934 9.934 3.331 1.00 88.81 108 LYS A CA 1
ATOM 868 C C . LYS A 1 108 ? -22.213 9.750 4.666 1.00 88.81 108 LYS A C 1
ATOM 870 O O . LYS A 1 108 ? -22.545 10.428 5.636 1.00 88.81 108 LYS A O 1
ATOM 875 N N . CYS A 1 109 ? -21.207 8.876 4.710 1.00 87.69 109 CYS A N 1
ATOM 876 C CA . CYS A 1 109 ? -20.382 8.674 5.900 1.00 87.69 109 CYS A CA 1
ATOM 877 C C . CYS A 1 109 ? -19.630 9.962 6.256 1.00 87.69 109 CYS A C 1
ATOM 879 O O . CYS A 1 109 ? -19.691 10.412 7.395 1.00 87.69 109 CYS A O 1
ATOM 881 N N . GLN A 1 110 ? -19.015 10.626 5.274 1.00 90.06 110 GLN A N 1
ATOM 882 C CA . GLN A 1 110 ? -18.340 11.910 5.481 1.00 90.06 110 GLN A CA 1
ATOM 883 C C . GLN A 1 110 ? -19.289 12.987 6.025 1.00 90.06 110 GLN A C 1
ATOM 885 O O . GLN A 1 110 ? -18.918 13.715 6.945 1.00 90.06 110 GLN A O 1
ATOM 890 N N . ALA A 1 111 ? -20.526 13.062 5.521 1.00 92.31 111 ALA A N 1
ATOM 891 C CA . ALA A 1 111 ? -21.539 13.978 6.043 1.00 92.31 111 ALA A CA 1
ATOM 892 C C . ALA A 1 111 ? -21.908 13.667 7.506 1.00 92.31 111 ALA A C 1
ATOM 894 O O . ALA A 1 111 ? -21.999 14.587 8.321 1.00 92.31 111 ALA A O 1
ATOM 895 N N . LEU A 1 112 ? -22.060 12.384 7.863 1.00 93.44 112 LEU A N 1
ATOM 896 C CA . LEU A 1 112 ? -22.300 11.955 9.245 1.00 93.44 112 LEU A CA 1
ATOM 897 C C . LEU A 1 112 ? -21.124 12.330 10.161 1.00 93.44 112 LEU A C 1
ATOM 899 O O . LEU A 1 112 ? -21.339 12.911 11.224 1.00 93.44 112 LEU A O 1
ATOM 903 N N . MET A 1 113 ? -19.890 12.054 9.732 1.00 94.44 113 MET A N 1
ATOM 904 C CA . MET A 1 113 ? -18.682 12.403 10.484 1.00 94.44 113 MET A CA 1
ATOM 905 C C . MET A 1 113 ? -18.582 13.916 10.696 1.00 94.44 113 MET A C 1
ATOM 907 O O . MET A 1 113 ? -18.370 14.361 11.820 1.00 94.44 113 MET A O 1
ATOM 911 N N . LYS A 1 114 ? -18.842 14.721 9.655 1.00 93.44 114 LYS A N 1
ATOM 912 C CA . LYS A 1 114 ? -18.858 16.188 9.748 1.00 93.44 114 LYS A CA 1
ATOM 913 C C . LYS A 1 114 ? -19.918 16.687 10.733 1.00 93.44 114 LYS A C 1
ATOM 915 O O . LYS A 1 114 ? -19.617 17.548 11.554 1.00 93.44 114 LYS A O 1
ATOM 920 N N . ARG A 1 115 ? -21.132 16.123 10.697 1.00 94.25 115 ARG A N 1
ATOM 921 C CA . ARG A 1 115 ? -22.228 16.480 11.618 1.00 94.25 115 ARG A CA 1
ATOM 922 C C . ARG A 1 115 ? -21.861 16.237 13.083 1.00 94.25 115 ARG A C 1
ATOM 924 O O . ARG A 1 115 ? -22.215 17.043 13.934 1.00 94.25 115 ARG A O 1
ATOM 931 N N . HIS A 1 116 ? -21.163 15.141 13.366 1.00 94.62 116 HIS A N 1
ATOM 932 C CA . HIS A 1 116 ? -20.729 14.778 14.717 1.00 94.62 116 HIS A CA 1
ATOM 933 C C . HIS A 1 116 ? -19.327 15.301 15.075 1.00 94.62 116 HIS A C 1
ATOM 935 O O . HIS A 1 116 ? -18.826 14.980 16.149 1.00 94.62 116 HIS A O 1
ATOM 941 N N . GLN A 1 117 ? -18.697 16.093 14.195 1.00 95.69 117 GLN A N 1
ATOM 942 C CA . GLN A 1 117 ? -17.328 16.608 14.351 1.00 95.69 117 GLN A CA 1
ATOM 943 C C . GLN A 1 117 ? -16.283 15.502 14.589 1.00 95.69 117 GLN A C 1
ATOM 945 O O . GLN A 1 117 ? -15.303 15.682 15.310 1.00 95.69 117 GLN A O 1
ATOM 950 N N . ILE A 1 118 ? -16.491 14.342 13.964 1.00 95.94 118 ILE A N 1
ATOM 951 C CA . ILE A 1 118 ? -15.618 13.175 14.073 1.00 95.94 118 ILE A CA 1
ATOM 952 C C . ILE A 1 118 ? -14.571 13.246 12.964 1.00 95.94 118 ILE A C 1
ATOM 954 O O . ILE A 1 118 ? -14.904 13.321 11.781 1.00 95.94 118 ILE A O 1
ATOM 958 N N . ASN A 1 119 ? -13.295 13.147 13.325 1.00 93.12 119 ASN A N 1
ATOM 959 C CA . ASN A 1 119 ? -12.228 12.964 12.347 1.00 93.12 119 ASN A CA 1
ATOM 960 C C . ASN A 1 119 ? -12.032 11.467 12.049 1.00 93.12 119 ASN A C 1
ATOM 962 O O . ASN A 1 119 ? -11.518 10.722 12.891 1.00 93.12 119 ASN A O 1
ATOM 966 N N . ILE A 1 120 ? -12.438 11.032 10.853 1.00 90.94 120 ILE A N 1
ATOM 967 C CA . ILE A 1 120 ? -12.273 9.652 10.383 1.00 90.94 120 ILE A CA 1
ATOM 968 C C . ILE A 1 120 ? -10.930 9.465 9.669 1.00 90.94 120 ILE A C 1
ATOM 970 O O . ILE A 1 120 ? -10.566 10.244 8.788 1.00 90.94 120 ILE A O 1
ATOM 974 N N . TYR A 1 121 ? -10.186 8.416 10.016 1.00 87.88 121 TYR A N 1
ATOM 975 C CA . TYR A 1 121 ? -8.908 8.108 9.374 1.00 87.88 121 TYR A CA 1
ATOM 976 C C . TYR A 1 121 ? -8.630 6.604 9.311 1.00 87.88 121 TYR A C 1
ATOM 978 O O . TYR A 1 121 ? -9.224 5.806 10.028 1.00 87.88 121 TYR A O 1
ATOM 986 N N . SER A 1 122 ? -7.677 6.226 8.462 1.00 83.06 122 SER A N 1
ATOM 987 C CA . SER A 1 122 ? -7.191 4.853 8.325 1.00 83.06 122 SER A CA 1
ATOM 988 C C . SER A 1 122 ? -5.687 4.798 8.518 1.00 83.06 122 SER A C 1
ATOM 990 O O . SER A 1 122 ? -4.971 5.775 8.294 1.00 83.06 122 SER A O 1
ATOM 992 N N . SER A 1 123 ? -5.188 3.642 8.947 1.00 73.06 123 SER A N 1
ATOM 993 C CA . SER A 1 123 ? -3.751 3.382 9.051 1.00 73.06 123 SER A CA 1
ATOM 994 C C . SER A 1 123 ? -3.280 2.511 7.895 1.00 73.06 123 SER A C 1
ATOM 996 O O . SER A 1 123 ? -3.862 1.468 7.629 1.00 73.06 123 SER A O 1
ATOM 998 N N . TYR A 1 124 ? -2.187 2.918 7.251 1.00 62.56 124 TYR A N 1
ATOM 999 C CA . TYR A 1 124 ? -1.568 2.194 6.134 1.00 62.56 124 TYR A CA 1
ATOM 1000 C C . TYR A 1 124 ? -0.666 1.019 6.578 1.00 62.56 124 TYR A C 1
ATOM 1002 O O . TYR A 1 124 ? 0.023 0.425 5.756 1.00 62.56 124 TYR A O 1
ATOM 1010 N N . SER A 1 125 ? -0.613 0.688 7.874 1.00 60.94 125 SER A N 1
ATOM 1011 C CA . SER A 1 125 ? 0.231 -0.396 8.398 1.00 60.94 125 SER A CA 1
ATOM 1012 C C . SER A 1 125 ? -0.408 -1.779 8.255 1.00 60.94 125 SER A C 1
ATOM 1014 O O . SER A 1 125 ? -1.623 -1.932 8.328 1.00 60.94 125 SER A O 1
ATOM 1016 N N . THR A 1 126 ? 0.443 -2.805 8.158 1.00 52.12 126 THR A N 1
ATOM 1017 C CA . THR A 1 126 ? 0.077 -4.235 8.068 1.00 52.12 126 THR A CA 1
ATOM 1018 C C . THR A 1 126 ? -0.803 -4.732 9.218 1.00 52.12 126 THR A C 1
ATOM 1020 O O . THR A 1 126 ? -1.598 -5.648 9.041 1.00 52.12 126 THR A O 1
ATOM 1023 N N . THR A 1 127 ? -0.654 -4.139 10.405 1.00 56.78 127 THR A N 1
ATOM 1024 C CA . THR A 1 127 ? -1.546 -4.343 11.553 1.00 56.78 127 THR A CA 1
ATOM 1025 C C . THR A 1 127 ? -2.471 -3.129 11.611 1.00 56.78 127 THR A C 1
ATOM 1027 O O . THR A 1 127 ? -1.971 -2.020 11.823 1.00 56.78 127 THR A O 1
ATOM 1030 N N . LYS A 1 128 ? -3.771 -3.319 11.343 1.00 62.38 128 LYS A N 1
ATOM 1031 C CA . LYS A 1 128 ? -4.764 -2.240 11.233 1.00 62.38 128 LYS A CA 1
ATOM 1032 C C . LYS A 1 128 ? -5.120 -1.690 12.630 1.00 62.38 128 LYS A C 1
ATOM 1034 O O . LYS A 1 128 ? -4.283 -1.590 13.532 1.00 62.38 128 LYS A O 1
ATOM 1039 N N . ALA A 1 129 ? -6.388 -1.341 12.831 1.00 78.25 129 ALA A N 1
ATOM 1040 C CA . ALA A 1 129 ? -7.014 -1.011 14.100 1.00 78.25 129 ALA A CA 1
ATOM 1041 C C . ALA A 1 129 ? -6.948 -2.207 15.092 1.00 78.25 129 ALA A C 1
ATOM 1043 O O . ALA A 1 129 ? -7.889 -2.966 15.303 1.00 78.25 129 ALA A O 1
ATOM 1044 N N . SER A 1 130 ? -5.777 -2.404 15.706 1.00 85.31 130 SER A N 1
ATOM 1045 C CA . SER A 1 130 ? -5.451 -3.604 16.498 1.00 85.31 130 SER A CA 1
ATOM 1046 C C . SER A 1 130 ? -6.344 -3.860 17.722 1.00 85.31 130 SER A C 1
ATOM 1048 O O . SER A 1 130 ? -6.412 -4.988 18.218 1.00 85.31 130 SER A O 1
ATOM 1050 N N . ILE A 1 131 ? -7.019 -2.831 18.242 1.00 92.25 131 ILE A N 1
ATOM 1051 C CA . ILE A 1 131 ? -7.922 -2.959 19.389 1.00 92.25 131 ILE A CA 1
ATOM 1052 C C . ILE A 1 131 ? -9.231 -3.597 18.931 1.00 92.25 131 ILE A C 1
ATOM 1054 O O . ILE A 1 131 ? -9.671 -4.559 19.564 1.00 92.25 131 ILE A O 1
ATOM 1058 N N . VAL A 1 132 ? -9.822 -3.107 17.835 1.00 93.44 132 VAL A N 1
ATOM 1059 C CA . VAL A 1 132 ? -11.048 -3.701 17.283 1.00 93.44 132 VAL A CA 1
ATOM 1060 C C . VAL A 1 132 ? -10.784 -5.103 16.738 1.00 93.44 132 VAL A C 1
ATOM 1062 O O . VAL A 1 132 ? -11.576 -6.001 16.992 1.00 93.44 132 VAL A O 1
ATOM 1065 N N . GLU A 1 133 ? -9.615 -5.367 16.145 1.00 90.00 133 GLU A N 1
ATOM 1066 C CA . GLU A 1 133 ? -9.233 -6.729 15.738 1.00 90.00 133 GLU A CA 1
ATOM 1067 C C . GLU A 1 133 ? -9.174 -7.703 16.931 1.00 90.00 133 GLU A C 1
ATOM 1069 O O . GLU A 1 133 ? -9.656 -8.839 16.855 1.00 90.00 133 GLU A O 1
ATOM 1074 N N . ARG A 1 134 ? -8.602 -7.269 18.067 1.00 92.06 134 ARG A N 1
ATOM 1075 C CA . ARG A 1 134 ? -8.589 -8.070 19.302 1.00 92.06 134 ARG A CA 1
ATOM 1076 C C . ARG A 1 134 ? -10.011 -8.311 19.804 1.00 92.06 134 ARG A C 1
ATOM 1078 O O . ARG A 1 134 ? -10.321 -9.431 20.206 1.00 92.06 134 ARG A O 1
ATOM 1085 N N . PHE A 1 135 ? -10.851 -7.281 19.798 1.00 95.81 135 PHE A N 1
ATOM 1086 C CA . PHE A 1 135 ? -12.254 -7.403 20.175 1.00 95.81 135 PHE A CA 1
ATOM 1087 C C . PHE A 1 135 ? -12.992 -8.403 19.277 1.00 95.81 135 PHE A C 1
ATOM 1089 O O . PHE A 1 135 ? -13.615 -9.327 19.796 1.00 95.81 135 PHE A O 1
ATOM 1096 N N . ASN A 1 136 ? -12.828 -8.303 17.958 1.00 94.88 136 ASN A N 1
ATOM 1097 C CA . ASN A 1 136 ? -13.432 -9.204 16.980 1.00 94.88 136 ASN A CA 1
ATOM 1098 C C . ASN A 1 136 ? -13.039 -10.659 17.233 1.00 94.88 136 ASN A C 1
ATOM 1100 O O . ASN A 1 136 ? -13.887 -11.546 17.154 1.00 94.88 136 ASN A O 1
ATOM 1104 N N . ARG A 1 137 ? -11.780 -10.920 17.607 1.00 93.12 137 ARG A N 1
ATOM 1105 C CA . ARG A 1 137 ? -11.345 -12.262 18.019 1.00 93.12 137 ARG A CA 1
ATOM 1106 C C . ARG A 1 137 ? -12.108 -12.753 19.248 1.00 93.12 137 ARG A C 1
ATOM 1108 O O . ARG A 1 137 ? -12.622 -13.864 19.222 1.00 93.12 137 ARG A O 1
ATOM 1115 N N . THR A 1 138 ? -12.208 -11.939 20.298 1.00 95.38 138 THR A N 1
ATOM 1116 C CA . THR A 1 138 ? -12.947 -12.297 21.520 1.00 95.38 138 THR A CA 1
ATOM 1117 C C . THR A 1 138 ? -14.426 -12.553 21.233 1.00 95.38 138 THR A C 1
ATOM 1119 O O . THR A 1 138 ? -14.972 -13.557 21.693 1.00 95.38 138 THR A O 1
ATOM 1122 N N . LEU A 1 139 ? -15.063 -11.674 20.455 1.00 96.31 139 LEU A N 1
ATOM 1123 C CA . LEU A 1 139 ? -16.468 -11.791 20.078 1.00 96.31 139 LEU A CA 1
ATOM 1124 C C . LEU A 1 139 ? -16.717 -13.066 19.269 1.00 96.31 139 LEU A C 1
ATOM 1126 O O . LEU A 1 139 ? -17.614 -13.829 19.614 1.00 96.31 139 LEU A O 1
ATOM 1130 N N . LYS A 1 140 ? -15.877 -13.351 18.262 1.00 93.38 140 LYS A N 1
ATOM 1131 C CA . LYS A 1 140 ? -15.946 -14.600 17.490 1.00 93.38 140 LYS A CA 1
ATOM 1132 C C . LYS A 1 140 ? -15.784 -15.819 18.388 1.00 93.38 140 LYS A C 1
ATOM 1134 O O . LYS A 1 140 ? -16.588 -16.733 18.290 1.00 93.38 140 LYS A O 1
ATOM 1139 N N . THR A 1 141 ? -14.802 -15.839 19.290 1.00 93.81 141 THR A N 1
ATOM 1140 C CA . THR A 1 141 ? -14.613 -16.974 20.206 1.00 93.81 141 THR A CA 1
ATOM 1141 C C . THR A 1 141 ? -15.856 -17.236 21.055 1.00 93.81 141 THR A C 1
ATOM 1143 O O . THR A 1 141 ? -16.250 -18.389 21.202 1.00 93.81 141 THR A O 1
ATOM 1146 N N . LYS A 1 142 ? -16.490 -16.192 21.605 1.00 95.06 142 LYS A N 1
ATOM 1147 C CA . LYS A 1 142 ? -17.748 -16.343 22.351 1.00 95.06 142 LYS A CA 1
ATOM 1148 C C . LYS A 1 142 ? -18.883 -16.837 21.449 1.00 95.06 142 LYS A C 1
ATOM 1150 O O . LYS A 1 142 ? -19.558 -17.795 21.796 1.00 95.06 142 LYS A O 1
ATOM 1155 N N . MET A 1 143 ? -19.036 -16.238 20.270 1.00 94.31 143 MET A N 1
ATOM 1156 C CA . MET A 1 143 ? -20.064 -16.605 19.295 1.00 94.31 143 MET A CA 1
ATOM 1157 C C . MET A 1 143 ? -19.956 -18.069 18.848 1.00 94.31 143 MET A C 1
ATOM 1159 O O . MET A 1 143 ? -20.960 -18.768 18.817 1.00 94.31 143 MET A O 1
ATOM 1163 N N . TRP A 1 144 ? -18.746 -18.561 18.571 1.00 91.38 144 TRP A N 1
ATOM 1164 C CA . TRP A 1 144 ? -18.516 -19.957 18.187 1.00 91.38 144 TRP A CA 1
ATOM 1165 C C . TRP A 1 144 ? -18.825 -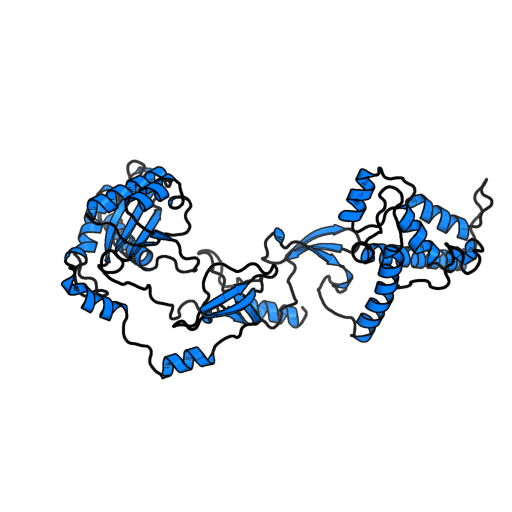20.949 19.309 1.00 91.38 144 TRP A C 1
ATOM 1167 O O . TRP A 1 144 ? -19.310 -22.039 19.026 1.00 91.38 144 TRP A O 1
ATOM 1177 N N . LYS A 1 145 ? -18.596 -20.578 20.574 1.00 93.12 145 LYS A N 1
ATOM 1178 C CA . LYS A 1 145 ? -19.022 -21.405 21.713 1.00 93.12 145 LYS A CA 1
ATOM 1179 C C . LYS A 1 145 ? -20.542 -21.521 21.777 1.00 93.12 145 LYS A C 1
ATOM 1181 O O . LYS A 1 145 ? -21.044 -22.627 21.946 1.00 93.12 145 LYS A O 1
ATOM 1186 N N . GLU A 1 146 ? -21.258 -20.413 21.588 1.00 94.56 146 GLU A N 1
ATOM 1187 C CA . GLU A 1 146 ? -22.725 -20.437 21.532 1.00 94.56 146 GLU A CA 1
ATOM 1188 C C . GLU A 1 146 ? -23.222 -21.254 20.335 1.00 94.56 146 GLU A C 1
ATOM 1190 O O . GLU A 1 146 ? -24.152 -22.033 20.495 1.00 94.56 146 GLU A O 1
ATOM 1195 N N . PHE A 1 147 ? -22.580 -21.155 19.162 1.00 91.88 147 PHE A N 1
ATOM 1196 C CA . PHE A 1 147 ? -22.918 -21.989 18.002 1.00 91.88 147 PHE A CA 1
ATOM 1197 C C . PHE A 1 147 ? -22.830 -23.480 18.308 1.00 91.88 147 PHE A C 1
ATOM 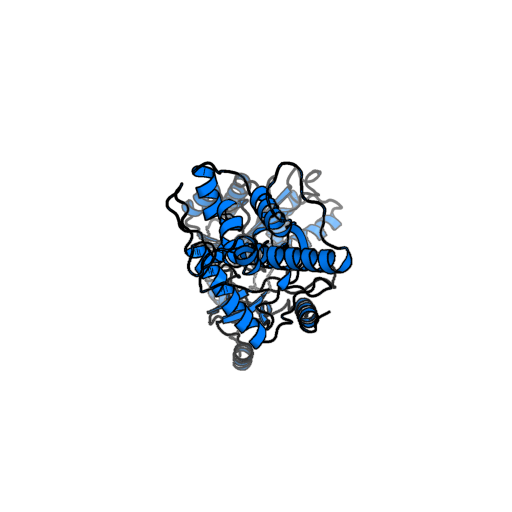1199 O O . PHE A 1 147 ? -23.761 -24.217 17.988 1.00 91.88 147 PHE A O 1
ATOM 1206 N N . SER A 1 148 ? -21.737 -23.911 18.944 1.00 89.50 148 SER A N 1
ATOM 1207 C CA . SER A 1 148 ? -21.568 -25.302 19.362 1.00 89.50 148 SER A CA 1
ATOM 1208 C C . SER A 1 148 ? -22.611 -25.714 20.399 1.00 89.50 148 SER A C 1
ATOM 1210 O O . SER A 1 148 ? -23.136 -26.817 20.313 1.00 89.50 148 SER A O 1
ATOM 1212 N N . ALA A 1 149 ? -22.935 -24.836 21.353 1.00 90.62 149 ALA A N 1
ATOM 1213 C CA . ALA A 1 149 ? -23.911 -25.124 22.402 1.00 90.62 149 ALA A CA 1
ATOM 1214 C C . ALA A 1 149 ? -25.351 -25.233 21.868 1.00 90.62 149 ALA A C 1
ATOM 1216 O O . ALA A 1 149 ? -26.097 -26.102 22.305 1.00 90.62 149 ALA A O 1
ATOM 1217 N N . GLN A 1 150 ? -25.742 -24.374 20.922 1.00 93.00 150 GLN A N 1
ATOM 1218 C CA . GLN A 1 150 ? -27.104 -24.336 20.375 1.00 93.00 150 GLN A CA 1
ATOM 1219 C C . GLN A 1 150 ? -27.297 -25.199 19.113 1.00 93.00 150 GLN A C 1
ATOM 1221 O O . GLN A 1 150 ? -28.411 -25.283 18.599 1.00 93.00 150 GLN A O 1
ATOM 1226 N N . GLY A 1 151 ? -26.222 -25.767 18.551 1.00 88.25 151 GLY A N 1
ATOM 1227 C CA . GLY A 1 151 ? -26.266 -26.560 17.315 1.00 88.25 151 GLY A CA 1
ATOM 1228 C C . GLY A 1 151 ? -26.689 -25.770 16.067 1.00 88.25 151 GLY A C 1
ATOM 1229 O O . GLY A 1 151 ? -27.222 -26.338 15.118 1.00 88.25 151 GLY A O 1
ATOM 1230 N N . SER A 1 152 ? -26.506 -24.446 16.059 1.00 90.94 152 SER A N 1
ATOM 1231 C CA . SER A 1 152 ? -26.975 -23.561 14.986 1.00 90.94 152 SER A CA 1
ATOM 1232 C C . SER A 1 152 ? -26.068 -22.345 14.821 1.00 90.94 152 SER A C 1
ATOM 1234 O O . SER A 1 152 ? -25.525 -21.818 15.789 1.00 90.94 152 SER A O 1
ATOM 1236 N N . TYR A 1 153 ? -25.956 -21.842 13.592 1.00 91.69 153 TYR A N 1
ATOM 1237 C CA . TYR A 1 153 ? -25.175 -20.646 13.256 1.00 91.69 153 TYR A CA 1
ATOM 1238 C C . TYR A 1 153 ? -25.983 -19.339 13.331 1.00 91.69 153 TYR A C 1
ATOM 1240 O O . TYR A 1 153 ? -25.584 -18.328 12.748 1.00 91.69 153 TYR A O 1
ATOM 1248 N N . LYS A 1 154 ? -27.135 -19.330 14.016 1.00 93.56 154 LYS A N 1
ATOM 1249 C CA . LYS A 1 154 ? -27.927 -18.115 14.277 1.00 93.56 154 LYS A CA 1
ATOM 1250 C C . LYS A 1 154 ? -27.165 -17.179 15.220 1.00 93.56 154 LYS A C 1
ATOM 1252 O O . LYS A 1 154 ? -27.087 -17.444 16.413 1.00 93.56 154 LYS A O 1
ATOM 1257 N N . TRP A 1 155 ? -26.600 -16.092 14.697 1.00 94.69 155 TRP A N 1
ATOM 1258 C CA . TRP A 1 155 ? -25.802 -15.115 15.447 1.00 94.69 155 TRP A CA 1
ATOM 1259 C C . TRP A 1 155 ? -26.467 -13.755 15.617 1.00 94.69 155 TRP A C 1
ATOM 1261 O O . TRP A 1 155 ? -26.122 -13.042 16.556 1.00 94.69 155 TRP A O 1
ATOM 1271 N N . VAL A 1 156 ? -27.403 -13.381 14.739 1.00 95.88 156 VAL A N 1
ATOM 1272 C CA . VAL A 1 156 ? -28.046 -12.054 14.787 1.00 95.88 156 VAL A CA 1
ATOM 1273 C C . VAL A 1 156 ? -28.734 -11.832 16.131 1.00 95.88 156 VAL A C 1
ATOM 1275 O O . VAL A 1 156 ? -28.526 -10.801 16.765 1.00 95.88 156 VAL A O 1
ATOM 1278 N N . ASP A 1 157 ? -29.483 -12.832 16.596 1.00 93.75 157 ASP A N 1
ATOM 1279 C CA . ASP A 1 157 ? -30.222 -12.759 17.858 1.00 93.75 157 ASP A CA 1
ATOM 1280 C C . ASP A 1 157 ? -29.292 -12.949 19.087 1.00 93.75 157 ASP A C 1
ATOM 1282 O O . ASP A 1 157 ? -29.603 -12.486 20.183 1.00 93.75 157 ASP A O 1
ATOM 1286 N N . LEU A 1 158 ? -28.104 -13.551 18.909 1.00 95.19 158 LEU A N 1
ATOM 1287 C CA . LEU A 1 158 ? -27.087 -13.704 19.964 1.00 95.19 158 LEU A CA 1
ATOM 1288 C C . LEU A 1 158 ? -26.258 -12.436 20.190 1.00 95.19 158 LEU A C 1
ATOM 1290 O O . LEU A 1 158 ? -25.749 -12.211 21.291 1.00 95.19 158 LEU A O 1
ATOM 1294 N N . LEU A 1 159 ? -26.081 -11.617 19.153 1.00 95.81 159 LEU A N 1
ATOM 1295 C CA . LEU A 1 159 ? -25.132 -10.509 19.165 1.00 95.81 159 LEU A CA 1
ATOM 1296 C C . LEU A 1 159 ? -25.344 -9.546 20.354 1.00 95.81 159 LEU A C 1
ATOM 1298 O O . LEU A 1 159 ? -24.364 -9.285 21.055 1.00 95.81 159 LEU A O 1
ATOM 1302 N N . PRO A 1 160 ? -26.569 -9.086 20.691 1.00 96.75 160 PRO A N 1
ATOM 1303 C CA . PRO A 1 160 ? -26.775 -8.201 21.842 1.00 96.75 160 PRO A CA 1
ATOM 1304 C C . PRO A 1 160 ? -26.361 -8.824 23.185 1.00 96.75 160 PRO A C 1
ATOM 1306 O O . PRO A 1 160 ? -25.776 -8.140 24.027 1.00 96.75 160 PRO A O 1
ATOM 1309 N N . LYS A 1 161 ? -26.620 -10.127 23.384 1.00 96.88 161 LYS A N 1
ATOM 1310 C CA . LYS A 1 161 ? -26.196 -10.879 24.580 1.00 96.88 161 LYS A CA 1
ATOM 1311 C C . LYS A 1 161 ? -24.670 -10.896 24.681 1.00 96.88 161 LYS A C 1
ATOM 1313 O O . LYS A 1 161 ? -24.122 -10.511 25.709 1.00 96.88 161 LYS A O 1
ATOM 1318 N N . LEU A 1 162 ? -23.985 -11.256 23.596 1.00 97.62 162 LEU A N 1
ATOM 1319 C CA . LEU A 1 162 ? -22.523 -11.362 23.567 1.00 97.62 162 LEU A CA 1
ATOM 1320 C C . LEU A 1 162 ? -21.817 -10.023 23.822 1.00 97.62 162 LEU A C 1
ATOM 1322 O O . LEU A 1 162 ? -20.789 -9.983 24.502 1.00 97.62 162 LEU A O 1
ATOM 1326 N N . ILE A 1 163 ? -22.362 -8.927 23.288 1.00 98.06 163 ILE A N 1
ATOM 1327 C CA . ILE A 1 163 ? -21.829 -7.575 23.502 1.00 98.06 163 ILE A CA 1
ATOM 1328 C C . ILE A 1 163 ? -22.000 -7.137 24.955 1.00 98.06 163 ILE A C 1
ATOM 1330 O O . ILE A 1 163 ? -21.066 -6.597 25.549 1.00 98.06 163 ILE A O 1
ATOM 1334 N N . ARG A 1 164 ? -23.167 -7.404 25.546 1.00 97.56 164 ARG A N 1
ATOM 1335 C CA . ARG A 1 164 ? -23.426 -7.128 26.960 1.00 97.56 164 ARG A CA 1
ATOM 1336 C C . ARG A 1 164 ? -22.464 -7.898 27.860 1.00 97.56 164 ARG A C 1
ATOM 1338 O O . ARG A 1 164 ? -21.738 -7.272 28.623 1.00 97.56 164 ARG A O 1
ATOM 1345 N N . GLU A 1 165 ? -22.340 -9.210 27.670 1.00 97.50 165 GLU A N 1
ATOM 1346 C CA . GLU A 1 165 ? -21.378 -10.024 28.421 1.00 97.50 165 GLU A CA 1
ATOM 1347 C C . GLU A 1 165 ? -19.940 -9.511 28.288 1.00 97.50 165 GLU A C 1
ATOM 1349 O O . GLU A 1 165 ? -19.177 -9.522 29.253 1.00 97.50 165 GLU A O 1
ATOM 1354 N N . TYR A 1 166 ? -19.538 -9.084 27.088 1.00 98.00 166 TYR A N 1
ATOM 1355 C CA . TYR A 1 166 ? -18.212 -8.517 26.862 1.00 98.00 166 TYR A CA 1
ATOM 1356 C C . TYR A 1 166 ? -17.996 -7.231 27.671 1.00 98.00 166 TYR A C 1
ATOM 1358 O O . TYR A 1 166 ? -16.944 -7.082 28.296 1.00 98.00 166 TYR A O 1
ATOM 1366 N N . ASN A 1 167 ? -18.979 -6.328 27.676 1.00 98.38 167 ASN A N 1
ATOM 1367 C CA . ASN A 1 167 ? -18.914 -5.042 28.374 1.00 98.38 167 ASN A CA 1
ATOM 1368 C C . ASN A 1 167 ? -19.069 -5.165 29.901 1.00 98.38 167 ASN A C 1
ATOM 1370 O O . ASN A 1 167 ? -18.580 -4.301 30.626 1.00 98.38 167 ASN A O 1
ATOM 1374 N N . GLU A 1 168 ? -19.709 -6.230 30.384 1.00 97.81 168 GLU A N 1
ATOM 1375 C CA . GLU A 1 168 ? -19.912 -6.531 31.810 1.00 97.81 168 GLU A CA 1
ATOM 1376 C C . GLU A 1 168 ? -18.821 -7.442 32.399 1.00 97.81 168 GLU A C 1
ATOM 1378 O O . GLU A 1 168 ? -18.785 -7.689 33.605 1.00 97.81 168 GLU A O 1
ATOM 1383 N N . SER A 1 169 ? -17.902 -7.945 31.574 1.00 97.38 169 SER A N 1
ATOM 1384 C CA . SER A 1 169 ? -16.757 -8.733 32.036 1.00 97.38 169 SER A CA 1
ATOM 1385 C C . SER A 1 169 ? -15.593 -7.829 32.433 1.00 97.38 169 SER A C 1
ATOM 1387 O O . SER A 1 169 ? -15.297 -6.848 31.754 1.00 97.38 169 SER A O 1
ATOM 1389 N N . VAL A 1 170 ? -14.855 -8.187 33.487 1.00 97.19 170 VAL A N 1
ATOM 1390 C CA . VAL A 1 170 ? -13.626 -7.471 33.866 1.00 97.19 170 VAL A CA 1
ATOM 1391 C C . VAL A 1 170 ? -12.536 -7.715 32.823 1.00 97.19 170 VAL A C 1
ATOM 1393 O O . VAL A 1 170 ? -12.168 -8.853 32.524 1.00 97.19 170 VAL A O 1
ATOM 1396 N N . HIS A 1 171 ? -11.971 -6.643 32.269 1.00 96.56 171 HIS A N 1
ATOM 1397 C CA . HIS A 1 171 ? -10.910 -6.740 31.269 1.00 96.56 171 HIS A CA 1
ATOM 1398 C C . HIS A 1 171 ? -9.552 -6.480 31.897 1.00 96.56 171 HIS A C 1
ATOM 1400 O O . HIS A 1 171 ? -9.251 -5.357 32.288 1.00 96.56 171 HIS A O 1
ATOM 1406 N N . ARG A 1 172 ? -8.649 -7.466 31.857 1.00 93.88 172 ARG A N 1
ATOM 1407 C CA . ARG A 1 172 ? -7.267 -7.343 32.375 1.00 93.88 172 ARG A CA 1
ATOM 1408 C C . ARG A 1 172 ? -6.541 -6.072 31.908 1.00 93.88 172 ARG A C 1
ATOM 1410 O O . ARG A 1 172 ? -5.779 -5.479 32.669 1.00 93.88 172 ARG A O 1
ATOM 1417 N N . THR A 1 173 ? -6.793 -5.651 30.666 1.00 91.31 173 THR A N 1
ATOM 1418 C CA . THR A 1 173 ? -6.109 -4.515 30.021 1.00 91.31 173 THR A CA 1
ATOM 1419 C C . THR A 1 173 ? -6.398 -3.183 30.721 1.00 91.31 173 THR A C 1
ATOM 1421 O O . THR A 1 173 ? -5.502 -2.350 30.794 1.00 91.31 173 THR A O 1
ATOM 1424 N N . ILE A 1 174 ? -7.604 -3.007 31.267 1.00 94.56 174 ILE A N 1
ATOM 1425 C CA . ILE A 1 174 ? -8.025 -1.795 31.994 1.00 94.56 174 ILE A CA 1
ATOM 1426 C C . ILE A 1 174 ? -8.192 -2.046 33.499 1.00 94.56 174 ILE A C 1
ATOM 1428 O O . ILE A 1 174 ? -7.985 -1.144 34.290 1.00 94.56 174 ILE A O 1
ATOM 1432 N N . GLY A 1 175 ? -8.415 -3.296 33.917 1.00 94.94 175 GLY A N 1
ATOM 1433 C CA . GLY A 1 175 ? -8.571 -3.702 35.319 1.00 94.94 175 GLY A CA 1
ATOM 1434 C C . GLY A 1 175 ? -10.007 -3.690 35.842 1.00 94.94 175 GLY A C 1
ATOM 1435 O O . GLY A 1 175 ? -10.212 -4.079 36.979 1.00 94.94 175 GLY A O 1
ATOM 1436 N N .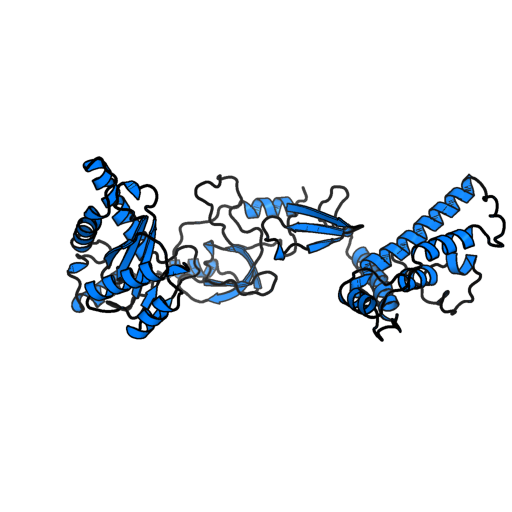 MET A 1 176 ? -10.983 -3.300 35.024 1.00 97.25 176 MET A N 1
ATOM 1437 C CA . MET A 1 176 ? -12.395 -3.186 35.402 1.00 97.25 176 MET A CA 1
ATOM 1438 C C . MET A 1 176 ? -13.312 -3.576 34.234 1.00 97.25 176 MET A C 1
ATOM 1440 O O . MET A 1 176 ? -12.822 -3.975 33.169 1.00 97.25 176 MET A O 1
ATOM 1444 N N . LYS A 1 177 ? -14.630 -3.511 34.439 1.00 98.19 177 LYS A N 1
ATOM 1445 C CA . LYS A 1 177 ? -15.621 -3.752 33.386 1.00 98.19 177 LYS A CA 1
ATOM 1446 C C . LYS A 1 177 ? -15.703 -2.533 32.460 1.00 98.19 177 LYS A C 1
ATOM 1448 O O . LYS A 1 177 ? -15.786 -1.418 32.968 1.00 98.19 177 LYS A O 1
ATOM 1453 N N . PRO A 1 178 ? -15.713 -2.707 31.128 1.00 97.94 178 PRO A N 1
ATOM 1454 C CA . PRO A 1 178 ? -15.856 -1.590 30.196 1.00 97.94 178 PRO A CA 1
ATOM 1455 C C . PRO A 1 178 ? -17.079 -0.699 30.424 1.00 97.94 178 PRO A C 1
ATOM 1457 O O . PRO A 1 178 ? -17.024 0.498 30.152 1.00 97.94 178 PRO A O 1
ATOM 1460 N N . ILE A 1 179 ? -18.189 -1.277 30.891 1.00 96.88 179 ILE A N 1
ATOM 1461 C CA . ILE A 1 179 ? -19.429 -0.534 31.133 1.00 96.88 179 ILE A CA 1
ATOM 1462 C C . ILE A 1 179 ? -19.349 0.407 32.344 1.00 96.88 179 ILE A C 1
ATOM 1464 O O . ILE A 1 179 ? -20.035 1.426 32.336 1.00 96.88 179 ILE A O 1
ATOM 1468 N N . ASP A 1 180 ? -18.475 0.111 33.310 1.00 97.25 180 ASP A N 1
ATOM 1469 C CA . ASP A 1 180 ? -18.338 0.858 34.569 1.00 97.25 180 ASP A CA 1
ATOM 1470 C C . ASP A 1 180 ? -17.305 1.994 34.484 1.00 97.25 180 ASP A C 1
ATOM 1472 O O . ASP A 1 180 ? -17.096 2.712 35.456 1.00 97.25 180 ASP A O 1
ATOM 1476 N N . VAL A 1 181 ? -16.614 2.150 33.349 1.00 97.06 181 VAL A N 1
ATOM 1477 C CA . VAL A 1 181 ? -15.536 3.140 33.211 1.00 97.06 181 VAL A CA 1
ATOM 1478 C C . VAL A 1 181 ? -16.096 4.562 33.213 1.00 97.06 181 VAL A C 1
ATOM 1480 O O . VAL A 1 181 ? -16.924 4.918 32.371 1.00 97.06 181 VAL A O 1
ATOM 1483 N N . THR A 1 182 ? -15.563 5.404 34.096 1.00 95.94 182 THR A N 1
ATOM 1484 C CA . THR A 1 182 ? -15.891 6.830 34.208 1.00 95.94 182 THR A CA 1
ATOM 1485 C C . THR A 1 182 ? -14.670 7.719 33.953 1.00 95.94 182 THR A C 1
ATOM 1487 O O . THR A 1 182 ? -13.538 7.246 33.854 1.00 95.94 182 THR A O 1
ATOM 1490 N N . GLU A 1 183 ? -14.876 9.039 33.880 1.00 94.56 183 GLU A N 1
ATOM 1491 C CA . GLU A 1 183 ? -13.781 10.016 33.729 1.00 94.56 183 GLU A CA 1
ATOM 1492 C C . GLU A 1 183 ? -12.753 9.943 34.874 1.00 94.56 183 GLU A C 1
ATOM 1494 O O . GLU A 1 183 ? -11.571 10.211 34.663 1.00 94.56 183 GLU A O 1
ATOM 1499 N N . LYS A 1 184 ? -13.172 9.529 36.079 1.00 96.12 184 LYS A N 1
ATOM 1500 C CA . LYS A 1 184 ? -12.281 9.400 37.246 1.00 96.12 184 LYS A CA 1
ATOM 1501 C C . LYS A 1 184 ? -11.262 8.269 37.080 1.00 96.12 184 LYS A C 1
ATOM 1503 O O . LYS A 1 184 ? -10.161 8.356 37.615 1.00 96.12 184 LYS A O 1
ATOM 1508 N N . ASP A 1 185 ? -11.601 7.243 36.302 1.00 96.12 185 ASP A N 1
ATOM 1509 C CA . ASP A 1 185 ? -10.756 6.064 36.080 1.00 96.12 185 ASP A CA 1
ATOM 1510 C C . ASP A 1 185 ? -9.710 6.291 34.977 1.00 96.12 185 ASP A C 1
ATOM 1512 O O . ASP A 1 185 ? -8.705 5.576 34.888 1.00 96.12 185 ASP A O 1
ATOM 1516 N N . VAL A 1 186 ? -9.925 7.302 34.125 1.00 95.06 186 VAL A N 1
ATOM 1517 C CA . VAL A 1 186 ? -9.108 7.576 32.935 1.00 95.06 186 VAL A CA 1
ATOM 1518 C C . VAL A 1 186 ? -7.619 7.725 33.255 1.00 95.06 186 VAL A C 1
ATOM 1520 O O . VAL A 1 186 ? -6.825 7.082 32.564 1.00 95.06 186 VAL A O 1
ATOM 1523 N N . PRO A 1 187 ? -7.178 8.485 34.280 1.00 94.69 187 PRO A N 1
ATOM 1524 C CA . PRO A 1 187 ? -5.752 8.614 34.583 1.00 94.69 187 PRO A CA 1
ATOM 1525 C C . PRO A 1 187 ? -5.070 7.264 34.855 1.00 94.69 187 PRO A C 1
ATOM 1527 O O . PRO A 1 187 ? -4.020 6.973 34.272 1.00 94.69 187 PRO A O 1
ATOM 1530 N N . MET A 1 188 ? -5.701 6.404 35.662 1.00 94.12 188 MET A N 1
ATOM 1531 C CA . MET A 1 188 ? -5.207 5.058 35.972 1.00 94.12 188 MET A CA 1
ATOM 1532 C C . MET A 1 188 ? -5.185 4.176 34.716 1.00 94.12 188 MET A C 1
ATOM 1534 O O . MET A 1 188 ? -4.186 3.508 34.428 1.00 94.12 188 MET A O 1
ATOM 1538 N N . ILE A 1 189 ? -6.265 4.195 33.929 1.00 94.56 189 ILE A N 1
ATOM 1539 C CA . ILE A 1 189 ? -6.357 3.433 32.679 1.00 94.56 189 ILE A CA 1
ATOM 1540 C C . ILE A 1 189 ? -5.242 3.859 31.721 1.00 94.56 189 ILE A C 1
ATOM 1542 O O . ILE A 1 189 ? -4.511 3.012 31.205 1.00 94.56 189 ILE A O 1
ATOM 1546 N N . LEU A 1 190 ? -5.048 5.161 31.504 1.00 92.50 190 LEU A N 1
ATOM 1547 C CA . LEU A 1 190 ? -4.012 5.677 30.611 1.00 92.50 190 LEU A CA 1
ATOM 1548 C C . LEU A 1 190 ? -2.607 5.295 31.079 1.00 92.50 190 LEU A C 1
ATOM 1550 O O . LEU A 1 190 ? -1.776 4.933 30.242 1.00 92.50 190 LEU A O 1
ATOM 1554 N N . GLN A 1 191 ? -2.341 5.322 32.387 1.00 90.06 191 GLN A N 1
ATOM 1555 C CA . GLN A 1 191 ? -1.072 4.855 32.948 1.00 90.06 191 GLN A CA 1
ATOM 1556 C C . GLN A 1 191 ? -0.835 3.375 32.611 1.00 90.06 191 GLN A C 1
ATOM 1558 O O . GLN A 1 191 ? 0.219 3.015 32.075 1.00 90.06 191 GLN A O 1
ATOM 1563 N N . LYS A 1 192 ? -1.846 2.525 32.822 1.00 89.38 192 LYS A N 1
ATOM 1564 C CA . LYS A 1 192 ? -1.786 1.088 32.522 1.00 89.38 192 LYS A CA 1
ATOM 1565 C C . LYS A 1 192 ? -1.590 0.805 31.029 1.00 89.38 192 LYS A C 1
ATOM 1567 O O . LYS A 1 192 ? -0.788 -0.050 30.654 1.00 89.38 192 LYS A O 1
ATOM 1572 N N . LEU A 1 193 ? -2.279 1.549 30.161 1.00 88.19 193 LEU A N 1
ATOM 1573 C CA . LEU A 1 193 ? -2.183 1.409 28.704 1.00 88.19 193 LEU A CA 1
ATOM 1574 C C . LEU A 1 193 ? -0.815 1.854 28.164 1.00 88.19 193 LEU A C 1
ATOM 1576 O O . LEU A 1 193 ? -0.215 1.165 27.326 1.00 88.19 193 LEU A O 1
ATOM 1580 N N . ARG A 1 194 ? -0.289 2.982 28.662 1.00 84.31 194 ARG A N 1
ATOM 1581 C CA . ARG A 1 194 ? 1.050 3.481 28.308 1.00 84.31 194 ARG A CA 1
ATOM 1582 C C . ARG A 1 194 ? 2.133 2.500 28.740 1.00 84.31 194 ARG A C 1
ATOM 1584 O O . ARG A 1 194 ? 3.057 2.255 27.961 1.00 84.31 194 ARG A O 1
ATOM 1591 N N . GLY A 1 195 ? 1.947 1.829 29.875 1.00 77.62 195 GLY A N 1
ATOM 1592 C CA . GLY A 1 195 ? 2.920 0.900 30.444 1.00 77.62 195 GLY A CA 1
ATOM 1593 C C . GLY A 1 195 ? 4.213 1.607 30.868 1.00 77.62 195 GLY A C 1
ATOM 1594 O O . GLY A 1 195 ? 4.319 2.830 30.740 1.00 77.62 195 GLY A O 1
ATOM 1595 N N . PRO A 1 196 ? 5.206 0.858 31.370 1.00 74.44 196 PRO A N 1
ATOM 1596 C CA . PRO A 1 196 ? 6.459 1.451 31.809 1.00 74.44 196 PRO A CA 1
ATOM 1597 C C . PRO A 1 196 ? 7.225 2.063 30.622 1.00 74.44 196 PRO A C 1
ATOM 1599 O O . PRO A 1 196 ? 7.132 1.560 29.494 1.00 74.44 196 PRO A O 1
ATOM 1602 N N . PRO A 1 197 ? 7.992 3.143 30.850 1.00 71.81 197 PRO A N 1
ATOM 1603 C CA . PRO A 1 197 ? 8.907 3.661 29.844 1.00 71.81 197 PRO A CA 1
ATOM 1604 C C . PRO A 1 197 ? 9.957 2.601 29.489 1.00 71.81 197 PRO A C 1
ATOM 1606 O O . PRO A 1 197 ? 10.361 1.805 30.335 1.00 71.81 197 PRO A O 1
ATOM 1609 N N . LEU A 1 198 ? 10.434 2.612 28.240 1.00 71.94 198 LEU A N 1
ATOM 1610 C CA . LEU A 1 198 ? 11.515 1.712 27.829 1.00 71.94 198 LEU A CA 1
ATOM 1611 C C . LEU A 1 198 ? 12.766 1.919 28.689 1.00 71.94 198 LEU A C 1
ATOM 1613 O O . LEU A 1 198 ? 13.206 3.058 28.897 1.00 71.94 198 LEU A O 1
ATOM 1617 N N . SER A 1 199 ? 13.384 0.811 29.093 1.00 78.38 199 SER A N 1
ATOM 1618 C CA . SER A 1 199 ? 14.653 0.806 29.819 1.00 78.38 199 SER A CA 1
ATOM 1619 C C . SER A 1 199 ? 15.795 1.405 28.980 1.00 78.38 199 SER A C 1
ATOM 1621 O O . SER A 1 199 ? 15.763 1.416 27.742 1.00 78.38 199 SER A O 1
ATOM 1623 N N . LYS A 1 200 ? 16.866 1.879 29.639 1.00 76.81 200 LYS A N 1
ATOM 1624 C CA . LYS A 1 200 ? 18.088 2.355 28.950 1.00 76.81 200 LYS A CA 1
ATOM 1625 C C . LYS A 1 200 ? 18.677 1.281 28.020 1.00 76.81 200 LYS A C 1
ATOM 1627 O O . LYS A 1 200 ? 19.177 1.615 26.945 1.00 76.81 200 LYS A O 1
ATOM 1632 N N . ILE A 1 201 ? 18.591 0.008 28.408 1.00 79.06 201 ILE A N 1
ATOM 1633 C CA . ILE A 1 201 ? 19.092 -1.135 27.632 1.00 79.06 201 ILE A CA 1
ATOM 1634 C C . ILE A 1 201 ? 18.285 -1.303 26.340 1.00 79.06 201 ILE A C 1
ATOM 1636 O O . ILE A 1 201 ? 18.867 -1.409 25.260 1.00 79.06 201 ILE A O 1
ATOM 1640 N N . GLU A 1 202 ? 16.955 -1.258 26.419 1.00 74.94 202 GLU A N 1
ATOM 1641 C CA . GLU A 1 202 ? 16.082 -1.367 25.244 1.00 74.94 202 GLU A CA 1
ATOM 1642 C C . GLU A 1 202 ? 16.273 -0.196 24.280 1.00 74.94 202 GLU A C 1
ATOM 1644 O O . GLU A 1 202 ? 16.370 -0.407 23.070 1.00 74.94 202 GLU A O 1
ATOM 1649 N N . LYS A 1 203 ? 16.419 1.028 24.806 1.00 73.31 203 LYS A N 1
ATOM 1650 C CA . LYS A 1 203 ? 16.733 2.214 23.994 1.00 73.31 203 LYS A CA 1
ATOM 1651 C C . LYS A 1 203 ? 18.055 2.043 23.236 1.00 73.31 203 LYS A C 1
ATOM 1653 O O . LYS A 1 203 ? 18.097 2.265 22.027 1.00 73.31 203 LYS A O 1
ATOM 1658 N N . ARG A 1 204 ? 19.118 1.577 23.908 1.00 75.38 204 ARG A N 1
ATOM 1659 C CA . ARG A 1 204 ? 20.421 1.292 23.271 1.00 75.38 204 ARG A CA 1
ATOM 1660 C C . ARG A 1 204 ? 20.325 0.180 22.223 1.00 75.38 204 ARG A C 1
ATOM 1662 O O . ARG A 1 204 ? 20.903 0.304 21.145 1.00 75.38 204 ARG A O 1
ATOM 1669 N N . ARG A 1 205 ? 19.575 -0.891 22.504 1.00 76.12 205 ARG A N 1
ATOM 1670 C CA . ARG A 1 205 ? 19.362 -2.005 21.565 1.00 76.12 205 ARG A CA 1
ATOM 1671 C C . ARG A 1 205 ? 18.643 -1.554 20.292 1.00 76.12 205 ARG A C 1
ATOM 1673 O O . ARG A 1 205 ? 19.029 -1.980 19.206 1.00 76.12 205 ARG A O 1
ATOM 1680 N N . LEU A 1 206 ? 17.630 -0.694 20.421 1.00 70.81 206 LEU A N 1
ATOM 1681 C CA . LEU A 1 206 ? 16.912 -0.113 19.283 1.00 70.81 206 LEU A CA 1
ATOM 1682 C C . LEU A 1 206 ? 17.808 0.826 18.462 1.00 70.81 206 LEU A C 1
ATOM 1684 O O . LEU A 1 206 ? 17.756 0.789 17.236 1.00 70.81 206 LEU A O 1
ATOM 1688 N N . ALA A 1 207 ? 18.672 1.606 19.119 1.00 70.62 207 ALA A N 1
ATOM 1689 C CA . ALA A 1 207 ? 19.595 2.518 18.444 1.00 70.62 207 ALA A CA 1
ATOM 1690 C C . ALA A 1 207 ? 20.682 1.792 17.625 1.00 70.62 207 ALA A C 1
ATOM 1692 O O . ALA A 1 207 ? 20.974 2.202 16.507 1.00 70.62 207 ALA A O 1
ATOM 1693 N N . ARG A 1 208 ? 21.241 0.679 18.129 1.00 72.31 208 ARG A N 1
ATOM 1694 C CA . ARG A 1 208 ? 22.318 -0.077 17.446 1.00 72.31 208 ARG A CA 1
ATOM 1695 C C . ARG A 1 208 ? 21.922 -0.695 16.101 1.00 72.31 208 ARG A C 1
ATOM 1697 O O . ARG A 1 208 ? 22.793 -1.053 15.323 1.00 72.31 208 ARG A O 1
ATOM 1704 N N . ARG A 1 209 ? 20.625 -0.877 15.840 1.00 72.50 209 ARG A N 1
ATOM 1705 C CA . ARG A 1 209 ? 20.101 -1.512 14.613 1.00 72.50 209 ARG A CA 1
ATOM 1706 C C . ARG A 1 209 ? 19.466 -0.514 13.643 1.00 72.50 209 ARG A C 1
ATOM 1708 O O . ARG A 1 209 ? 18.736 -0.929 12.740 1.00 72.50 209 ARG A O 1
ATOM 1715 N N . LYS A 1 210 ? 19.700 0.780 13.858 1.00 83.88 210 LYS A N 1
ATOM 1716 C CA . LYS A 1 210 ? 19.162 1.865 13.039 1.00 83.88 210 LYS A CA 1
ATOM 1717 C C . LYS A 1 210 ? 19.683 1.757 11.599 1.00 83.88 210 LYS A C 1
ATOM 1719 O O . LYS A 1 210 ? 20.865 1.507 11.396 1.00 83.88 210 LYS A O 1
ATOM 1724 N N . LEU A 1 211 ? 18.785 1.925 10.632 1.00 91.75 211 LEU A N 1
ATOM 1725 C CA . LEU A 1 211 ? 19.138 2.123 9.223 1.00 91.75 211 LEU A CA 1
ATOM 1726 C C . LEU A 1 211 ? 19.228 3.616 8.918 1.00 91.75 211 LEU A C 1
ATOM 1728 O O . LEU A 1 211 ? 18.646 4.438 9.635 1.00 91.75 211 LEU A O 1
ATOM 1732 N N . ASN A 1 212 ? 19.945 3.957 7.860 1.00 93.56 212 ASN A N 1
ATOM 1733 C CA . ASN A 1 212 ? 20.219 5.333 7.487 1.00 93.56 212 ASN A CA 1
ATOM 1734 C C . ASN A 1 212 ? 19.373 5.768 6.291 1.00 93.56 212 ASN A C 1
ATOM 1736 O O . ASN A 1 212 ? 18.895 4.960 5.495 1.00 93.56 212 ASN A O 1
ATOM 1740 N N . VAL A 1 213 ? 19.183 7.082 6.172 1.00 93.94 213 VAL A N 1
ATOM 1741 C CA . VAL A 1 213 ? 18.596 7.671 4.966 1.00 93.94 213 VAL A CA 1
ATOM 1742 C C . VAL A 1 213 ? 19.489 7.322 3.777 1.00 93.94 213 VAL A C 1
ATOM 1744 O O . VAL A 1 213 ? 20.704 7.476 3.849 1.00 93.94 213 VAL A O 1
ATOM 1747 N N . GLY A 1 214 ? 18.881 6.849 2.692 1.00 91.31 214 GLY A N 1
ATOM 1748 C CA . GLY A 1 214 ? 19.577 6.413 1.484 1.00 91.31 214 GLY A CA 1
ATOM 1749 C C . GLY A 1 214 ? 19.798 4.904 1.369 1.00 91.31 214 GLY A C 1
ATOM 1750 O O . GLY A 1 214 ? 20.036 4.441 0.251 1.00 91.31 214 GLY A O 1
ATOM 1751 N N . ASP A 1 215 ? 19.658 4.142 2.459 1.00 93.19 215 ASP A N 1
ATOM 1752 C CA . ASP A 1 215 ? 19.781 2.681 2.421 1.00 93.19 215 ASP A CA 1
ATOM 1753 C C . ASP A 1 215 ? 18.695 2.066 1.523 1.00 93.19 215 ASP A C 1
ATOM 1755 O O . ASP A 1 215 ? 17.528 2.477 1.558 1.00 93.19 215 ASP A O 1
ATOM 1759 N N . HIS A 1 216 ? 19.080 1.054 0.738 1.00 91.62 216 HIS A N 1
ATOM 1760 C CA . HIS A 1 216 ? 18.153 0.260 -0.068 1.00 91.62 216 HIS A CA 1
ATOM 1761 C C . HIS A 1 216 ? 17.681 -0.948 0.739 1.00 91.62 216 HIS A C 1
ATOM 1763 O O . HIS A 1 216 ? 18.476 -1.661 1.358 1.00 91.62 216 HIS A O 1
ATOM 1769 N N . VAL A 1 217 ? 16.372 -1.178 0.748 1.00 91.94 217 VAL A N 1
ATOM 1770 C CA . VAL A 1 217 ? 15.722 -2.180 1.591 1.00 91.94 217 VAL A CA 1
ATOM 1771 C C . VAL A 1 217 ? 14.617 -2.918 0.844 1.00 91.94 217 VAL A C 1
ATOM 1773 O O . VAL A 1 217 ? 13.982 -2.385 -0.061 1.00 91.94 217 VAL A O 1
ATOM 1776 N N . ARG A 1 218 ? 14.344 -4.148 1.269 1.00 88.69 218 ARG A N 1
ATOM 1777 C CA . ARG A 1 218 ? 13.145 -4.915 0.918 1.00 88.69 218 ARG A CA 1
ATOM 1778 C C . ARG A 1 218 ? 12.165 -4.895 2.082 1.00 88.69 218 ARG A C 1
ATOM 1780 O O . ARG A 1 218 ? 12.584 -4.910 3.239 1.00 88.69 218 ARG A O 1
ATOM 1787 N N . ILE A 1 219 ? 10.872 -4.915 1.781 1.00 85.69 219 ILE A N 1
ATOM 1788 C CA . ILE A 1 219 ? 9.788 -4.926 2.769 1.00 85.69 219 ILE A CA 1
ATOM 1789 C C . ILE A 1 219 ? 9.337 -6.369 3.017 1.00 85.69 219 ILE A C 1
ATOM 1791 O O . ILE A 1 219 ? 9.230 -7.170 2.088 1.00 85.69 219 ILE A O 1
ATOM 1795 N N . SER A 1 220 ? 9.055 -6.738 4.265 1.00 83.44 220 SER A N 1
ATOM 1796 C CA . SER A 1 220 ? 8.542 -8.075 4.589 1.00 83.44 220 SER A CA 1
ATOM 1797 C C . SER A 1 220 ? 7.169 -8.330 3.942 1.00 83.44 220 SER A C 1
ATOM 1799 O O . SER A 1 220 ? 6.237 -7.551 4.144 1.00 83.44 220 SER A O 1
ATOM 1801 N N . ARG A 1 221 ? 6.998 -9.445 3.222 1.00 73.75 221 ARG A N 1
ATOM 1802 C CA . ARG A 1 221 ? 5.713 -9.844 2.612 1.00 73.75 221 ARG A CA 1
ATOM 1803 C C . ARG A 1 221 ? 4.775 -10.407 3.667 1.00 73.75 221 ARG A C 1
ATOM 1805 O O . ARG A 1 221 ? 5.203 -11.229 4.472 1.00 73.75 221 ARG A O 1
ATOM 1812 N N . LEU A 1 222 ? 3.498 -10.037 3.667 1.00 62.19 222 LEU A N 1
ATOM 1813 C CA . LEU A 1 222 ? 2.474 -10.775 4.414 1.00 62.19 222 LEU A CA 1
ATOM 1814 C C . LEU A 1 222 ? 2.087 -12.009 3.599 1.00 62.19 222 LEU A C 1
ATOM 1816 O O . LEU A 1 222 ? 1.574 -11.865 2.493 1.00 62.19 222 LEU A O 1
ATOM 1820 N N . LYS A 1 223 ? 2.364 -13.207 4.124 1.00 52.16 223 LYS A N 1
ATOM 1821 C CA . LYS A 1 223 ? 1.955 -14.444 3.455 1.00 52.16 223 LYS A CA 1
ATOM 1822 C C . LYS A 1 223 ? 0.449 -14.628 3.603 1.00 52.16 223 LYS A C 1
ATOM 1824 O O . LYS A 1 223 ? -0.070 -14.487 4.712 1.00 52.16 223 LYS A O 1
ATOM 1829 N N . ALA A 1 224 ? -0.244 -14.933 2.510 1.00 43.31 224 ALA A N 1
ATOM 1830 C CA . ALA A 1 224 ? -1.653 -15.321 2.581 1.00 43.31 224 ALA A CA 1
ATOM 1831 C C . ALA A 1 224 ? -1.802 -16.623 3.396 1.00 43.31 224 ALA A C 1
ATOM 1833 O O . ALA A 1 224 ? -0.865 -17.418 3.456 1.00 43.31 224 ALA A O 1
ATOM 1834 N N . MET A 1 225 ? -2.977 -16.877 3.991 1.00 32.16 225 MET A N 1
ATOM 1835 C CA . MET A 1 225 ? -3.228 -18.063 4.842 1.00 32.16 225 MET A CA 1
ATOM 1836 C C . MET A 1 225 ? -2.956 -19.416 4.150 1.00 32.16 225 MET A C 1
ATOM 1838 O O . MET A 1 225 ? -2.828 -20.428 4.829 1.00 3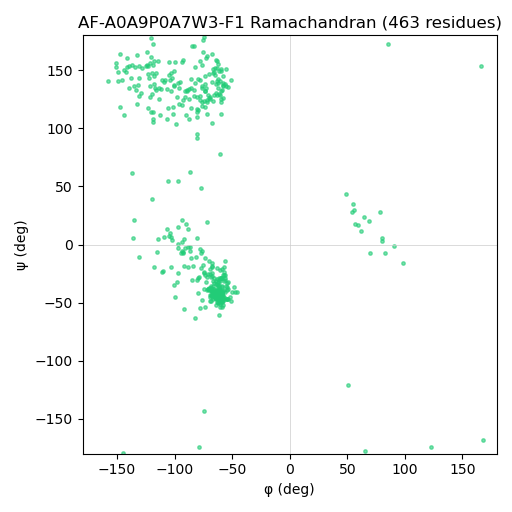2.16 225 MET A O 1
ATOM 1842 N N . PHE A 1 226 ? -2.816 -19.428 2.821 1.00 31.27 226 PHE A N 1
ATOM 1843 C CA . PHE A 1 226 ? -2.544 -20.612 1.999 1.00 31.27 226 PHE A CA 1
ATOM 1844 C C . PHE A 1 226 ? -1.172 -20.578 1.296 1.00 31.27 226 PHE A C 1
ATOM 1846 O O . PHE A 1 226 ? -0.856 -21.458 0.495 1.00 31.27 226 PHE A O 1
ATOM 1853 N N . GLU A 1 227 ? -0.337 -19.567 1.562 1.00 40.53 227 GLU A N 1
ATOM 1854 C CA . GLU A 1 227 ? 0.987 -19.443 0.946 1.00 40.53 227 GLU A CA 1
ATOM 1855 C C . GLU A 1 227 ? 1.998 -20.343 1.679 1.00 40.53 227 GLU A C 1
ATOM 1857 O O . GLU A 1 227 ? 2.285 -20.165 2.864 1.00 40.53 227 GLU A O 1
ATOM 1862 N N . LYS A 1 228 ? 2.541 -21.335 0.965 1.00 42.69 228 LYS A N 1
ATOM 1863 C CA . LYS A 1 228 ? 3.420 -22.372 1.529 1.00 42.69 228 LYS A CA 1
ATOM 1864 C C . LYS A 1 228 ? 4.747 -21.795 2.056 1.00 42.69 228 LYS A C 1
ATOM 1866 O O . LYS A 1 228 ? 5.263 -20.791 1.564 1.00 42.69 228 LYS A O 1
ATOM 1871 N N . GLY A 1 229 ? 5.335 -22.454 3.060 1.00 48.69 229 GLY A N 1
ATOM 1872 C CA . GLY A 1 229 ? 6.518 -21.971 3.794 1.00 48.69 229 GLY A CA 1
ATOM 1873 C C . GLY A 1 229 ? 7.745 -21.651 2.929 1.00 48.69 229 GLY A C 1
ATOM 1874 O O . GLY A 1 229 ? 8.484 -20.727 3.262 1.00 48.69 229 GLY A O 1
ATOM 1875 N N . TYR A 1 230 ? 7.900 -22.322 1.787 1.00 58.28 230 TYR A N 1
ATOM 1876 C CA . TYR A 1 230 ? 9.012 -22.133 0.852 1.00 58.28 230 TYR A CA 1
ATOM 1877 C C . TYR A 1 230 ? 8.924 -20.863 -0.012 1.00 58.28 230 TYR A C 1
ATOM 1879 O O . TYR A 1 230 ? 9.847 -20.592 -0.769 1.00 58.28 230 TYR A O 1
ATOM 1887 N N . THR A 1 231 ? 7.838 -20.083 0.044 1.00 65.69 231 THR A N 1
ATOM 1888 C CA . THR A 1 231 ? 7.737 -18.841 -0.743 1.00 65.69 231 THR A CA 1
ATOM 1889 C C . THR A 1 231 ? 8.573 -17.697 -0.143 1.00 65.69 231 THR A C 1
ATOM 1891 O O . THR A 1 231 ? 8.786 -17.671 1.076 1.00 65.69 231 THR A O 1
ATOM 1894 N N . PRO A 1 232 ? 9.010 -16.710 -0.955 1.00 74.31 232 PRO A N 1
ATOM 1895 C CA . PRO A 1 232 ? 9.781 -15.561 -0.483 1.00 74.31 232 PRO A CA 1
ATOM 1896 C C . PRO A 1 232 ? 9.114 -14.801 0.668 1.00 74.31 232 PRO A C 1
ATOM 1898 O O . PRO A 1 232 ? 7.921 -14.483 0.608 1.00 74.31 232 PRO A O 1
ATOM 1901 N N . ASN A 1 233 ? 9.908 -14.461 1.683 1.00 78.75 233 ASN A N 1
ATOM 1902 C CA . ASN A 1 233 ? 9.495 -13.695 2.861 1.00 78.75 233 ASN A CA 1
ATOM 1903 C C . ASN A 1 233 ? 9.629 -12.176 2.667 1.00 78.75 233 ASN A C 1
ATOM 1905 O O . ASN A 1 233 ? 8.988 -11.420 3.397 1.00 78.75 233 ASN A O 1
ATOM 1909 N N . TRP A 1 234 ? 10.429 -11.733 1.696 1.00 81.44 234 TRP A N 1
ATOM 1910 C CA . TRP A 1 234 ? 10.732 -10.323 1.423 1.00 81.44 234 TRP A CA 1
ATOM 1911 C C . TRP A 1 234 ? 10.270 -9.900 0.025 1.00 81.44 234 TRP A C 1
ATOM 1913 O O . TRP A 1 234 ? 10.109 -10.739 -0.867 1.00 81.4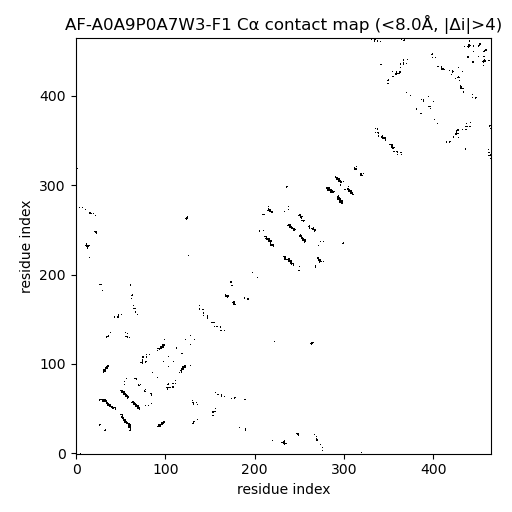4 234 TRP A O 1
ATOM 1923 N N . SER A 1 235 ? 10.000 -8.606 -0.154 1.00 77.81 235 SER A N 1
ATOM 1924 C CA . SER A 1 235 ? 9.571 -8.024 -1.425 1.00 77.81 235 SER A CA 1
ATOM 1925 C C . SER A 1 235 ? 10.642 -8.204 -2.492 1.00 77.81 235 SER A C 1
ATOM 1927 O O . SER A 1 235 ? 11.841 -8.093 -2.234 1.00 77.81 235 SER A O 1
ATOM 1929 N N . ARG A 1 236 ? 10.204 -8.465 -3.722 1.00 74.69 236 ARG A N 1
ATOM 1930 C CA . ARG A 1 236 ? 11.107 -8.490 -4.878 1.00 74.69 236 ARG A CA 1
ATOM 1931 C C . ARG A 1 236 ? 11.438 -7.078 -5.361 1.00 74.69 236 ARG A C 1
ATOM 1933 O O . ARG A 1 236 ? 12.551 -6.852 -5.824 1.00 74.69 236 ARG A O 1
ATOM 1940 N N . GLU A 1 237 ? 10.520 -6.144 -5.140 1.00 76.44 237 GLU A N 1
ATOM 1941 C CA . GLU A 1 237 ? 10.763 -4.708 -5.230 1.00 76.44 237 GLU A CA 1
ATOM 1942 C C . GLU A 1 237 ? 11.751 -4.230 -4.161 1.00 76.44 237 GLU A C 1
ATOM 1944 O O . GLU A 1 237 ? 11.781 -4.762 -3.040 1.00 76.44 237 GLU A O 1
ATOM 1949 N N . ILE A 1 238 ? 12.557 -3.239 -4.538 1.00 83.56 238 ILE A N 1
ATOM 1950 C CA . ILE A 1 238 ? 13.550 -2.577 -3.697 1.00 83.56 238 ILE A CA 1
ATOM 1951 C C . ILE A 1 238 ? 13.079 -1.148 -3.452 1.00 83.56 238 ILE A C 1
ATOM 1953 O O . ILE A 1 238 ? 12.704 -0.442 -4.381 1.00 83.56 238 ILE A O 1
ATOM 1957 N N . PHE A 1 239 ? 13.155 -0.728 -2.198 1.00 87.06 239 PHE A N 1
ATOM 1958 C CA . PHE A 1 239 ? 12.744 0.588 -1.736 1.00 87.06 239 PHE A CA 1
ATOM 1959 C C . PHE A 1 239 ? 13.938 1.336 -1.162 1.00 87.06 239 PHE A C 1
ATOM 1961 O O . PHE A 1 239 ? 14.907 0.726 -0.705 1.00 87.06 239 PHE A O 1
ATOM 1968 N N . LYS A 1 240 ? 13.851 2.662 -1.125 1.00 92.50 240 LYS A N 1
ATOM 1969 C CA . LYS A 1 240 ? 14.883 3.524 -0.545 1.00 92.50 240 LYS A CA 1
ATOM 1970 C C . LYS A 1 240 ? 14.362 4.234 0.696 1.00 92.50 240 LYS A C 1
ATOM 1972 O O . LYS A 1 240 ? 13.263 4.786 0.675 1.00 92.50 240 LYS A O 1
ATOM 1977 N N . ILE A 1 241 ? 15.159 4.259 1.766 1.00 94.88 241 ILE A N 1
ATOM 1978 C CA . ILE A 1 241 ? 14.831 5.021 2.978 1.00 94.88 241 ILE A CA 1
ATOM 1979 C C . ILE A 1 241 ? 14.979 6.515 2.695 1.00 94.88 241 ILE A C 1
ATOM 1981 O O . ILE A 1 241 ? 16.060 6.983 2.338 1.00 94.88 241 ILE A O 1
ATOM 1985 N N . VAL A 1 242 ? 13.900 7.268 2.897 1.00 94.75 242 VAL A N 1
ATOM 1986 C CA . VAL A 1 242 ? 13.862 8.728 2.707 1.00 94.75 242 VAL A CA 1
ATOM 1987 C C . VAL A 1 242 ? 13.971 9.457 4.039 1.00 94.75 242 VAL A C 1
ATOM 1989 O O . VAL A 1 242 ? 14.588 10.514 4.118 1.00 94.75 242 VAL A O 1
ATOM 1992 N N . SER A 1 243 ? 13.400 8.889 5.103 1.00 94.19 243 SER A N 1
ATOM 1993 C CA . SER A 1 243 ? 13.420 9.503 6.428 1.00 94.19 243 SER A CA 1
ATOM 1994 C C . SER A 1 243 ? 13.549 8.453 7.535 1.00 94.19 243 SER A C 1
ATOM 1996 O O . SER A 1 243 ? 13.066 7.320 7.412 1.00 94.19 243 SER A O 1
ATOM 1998 N N . VAL A 1 244 ? 14.181 8.852 8.643 1.00 92.94 244 VAL A N 1
ATOM 1999 C CA . VAL A 1 244 ? 14.250 8.064 9.878 1.00 92.94 244 VAL A CA 1
ATOM 2000 C C . VAL A 1 244 ? 13.585 8.851 11.001 1.00 92.94 244 VAL A C 1
ATOM 2002 O O . VAL A 1 244 ? 14.122 9.839 11.495 1.00 92.94 244 VAL A O 1
ATOM 2005 N N . ASN A 1 245 ? 12.410 8.396 11.421 1.00 89.12 245 ASN A N 1
ATOM 2006 C CA . ASN A 1 245 ? 11.582 9.064 12.412 1.00 89.12 245 ASN A CA 1
ATOM 2007 C C . ASN A 1 245 ? 11.993 8.612 13.829 1.00 89.12 245 ASN A C 1
ATOM 2009 O O . ASN A 1 245 ? 11.954 7.405 14.108 1.00 89.12 245 ASN A O 1
ATOM 2013 N N . PRO A 1 246 ? 12.322 9.533 14.759 1.00 85.31 246 PRO A N 1
ATOM 2014 C CA . PRO A 1 246 ? 12.770 9.217 16.120 1.00 85.31 246 PRO A CA 1
ATOM 2015 C C . PRO A 1 246 ? 11.607 8.799 17.042 1.00 85.31 246 PRO A C 1
ATOM 2017 O O . PRO A 1 246 ? 11.438 9.293 18.154 1.00 85.31 246 PRO A O 1
ATOM 2020 N N . THR A 1 247 ? 10.762 7.887 16.570 1.00 83.56 247 THR A N 1
ATOM 2021 C CA . THR A 1 247 ? 9.668 7.298 17.341 1.00 83.56 247 THR A CA 1
ATOM 2022 C C . THR A 1 247 ? 10.168 6.146 18.209 1.00 83.56 247 THR A C 1
ATOM 2024 O O . THR A 1 247 ? 11.297 5.676 18.076 1.00 83.56 247 THR A O 1
ATOM 2027 N N . VAL A 1 248 ? 9.304 5.649 19.095 1.00 77.38 248 VAL A N 1
ATOM 2028 C CA . VAL A 1 248 ? 9.598 4.485 19.932 1.00 77.38 248 VAL A CA 1
ATOM 2029 C C . VAL A 1 248 ? 8.596 3.363 19.640 1.00 77.38 248 VAL A C 1
ATOM 2031 O O . VAL A 1 248 ? 7.447 3.462 20.081 1.00 77.38 248 VAL A O 1
ATOM 2034 N N . PRO A 1 249 ? 8.994 2.290 18.925 1.00 81.88 249 PRO A N 1
ATOM 2035 C CA . PRO A 1 249 ? 10.270 2.082 18.211 1.00 81.88 249 PRO A CA 1
ATOM 2036 C C . PRO A 1 249 ? 10.463 3.010 16.997 1.00 81.88 249 PRO A C 1
ATOM 2038 O O . PRO A 1 249 ? 9.492 3.613 16.534 1.00 81.88 249 PRO A O 1
ATOM 2041 N N . ILE A 1 250 ? 11.699 3.122 16.490 1.00 87.31 250 ILE A N 1
ATOM 2042 C CA . ILE A 1 250 ? 12.054 3.952 15.318 1.00 87.31 250 ILE A CA 1
ATOM 2043 C C . ILE A 1 250 ? 11.237 3.501 14.105 1.00 87.31 250 ILE A C 1
ATOM 2045 O O . ILE A 1 250 ? 11.064 2.299 13.891 1.00 87.31 250 ILE A O 1
ATOM 2049 N N . THR A 1 251 ? 10.753 4.465 13.321 1.00 89.81 251 THR A N 1
ATOM 2050 C CA . THR A 1 251 ? 10.002 4.197 12.090 1.00 89.81 251 THR A CA 1
ATOM 2051 C C . THR A 1 251 ? 10.639 4.865 10.879 1.00 89.81 251 THR A C 1
ATOM 2053 O O . THR A 1 251 ? 11.312 5.884 11.006 1.00 89.81 251 THR A O 1
ATOM 2056 N N . TYR A 1 252 ? 10.424 4.297 9.699 1.00 91.81 252 TYR A N 1
ATOM 2057 C CA . TYR A 1 252 ? 11.053 4.714 8.448 1.00 91.81 252 TYR A CA 1
ATOM 2058 C C . TYR A 1 252 ? 9.994 5.090 7.414 1.00 91.81 252 TYR A C 1
ATOM 2060 O O . TYR A 1 252 ? 8.949 4.436 7.344 1.00 91.81 252 TYR A O 1
ATOM 2068 N N . ASP A 1 253 ? 10.293 6.120 6.624 1.00 90.88 253 ASP A N 1
ATOM 2069 C CA . ASP A 1 253 ? 9.565 6.444 5.395 1.00 90.88 253 ASP A CA 1
ATOM 2070 C C . ASP A 1 253 ? 10.357 5.943 4.192 1.00 90.88 253 ASP A C 1
ATOM 2072 O O . ASP A 1 253 ? 11.580 6.111 4.134 1.00 90.88 253 ASP A O 1
ATOM 2076 N N . LEU A 1 254 ? 9.653 5.332 3.243 1.00 88.69 254 LEU A N 1
ATOM 2077 C CA . LEU A 1 254 ? 10.243 4.690 2.075 1.00 88.69 254 LEU A CA 1
ATOM 2078 C C . LEU A 1 254 ? 9.710 5.312 0.789 1.00 88.69 254 LEU A C 1
ATOM 2080 O O . LEU A 1 254 ? 8.590 5.823 0.766 1.00 88.69 254 LEU A O 1
ATOM 2084 N N . LYS A 1 255 ? 10.487 5.194 -0.285 1.00 86.81 255 LYS A N 1
ATOM 2085 C CA . LYS A 1 255 ? 10.031 5.424 -1.657 1.00 86.81 255 LYS A CA 1
ATOM 2086 C C . LYS A 1 255 ? 10.373 4.250 -2.565 1.00 86.81 255 LYS A C 1
ATOM 2088 O O . LYS A 1 255 ? 11.344 3.539 -2.285 1.00 86.81 255 LYS A O 1
ATOM 2093 N N . ASP A 1 256 ? 9.569 4.051 -3.600 1.00 80.38 256 ASP A N 1
ATOM 2094 C CA . ASP A 1 256 ? 9.836 3.077 -4.662 1.00 80.38 256 ASP A CA 1
ATOM 2095 C C . ASP A 1 256 ? 10.871 3.589 -5.681 1.00 80.38 256 ASP A C 1
ATOM 2097 O O . ASP A 1 256 ? 11.487 4.648 -5.511 1.00 80.38 256 ASP A O 1
ATOM 2101 N N . ALA A 1 257 ? 11.078 2.807 -6.742 1.00 74.38 257 ALA A N 1
ATOM 2102 C CA . ALA A 1 257 ? 11.968 3.139 -7.852 1.00 74.38 257 ALA A CA 1
ATOM 2103 C C . ALA A 1 257 ? 11.481 4.328 -8.705 1.00 74.38 257 ALA A C 1
ATOM 2105 O O . ALA A 1 257 ? 12.274 4.899 -9.452 1.00 74.38 257 ALA A O 1
ATOM 2106 N N . HIS A 1 258 ? 10.208 4.713 -8.590 1.00 73.56 258 HIS A N 1
ATOM 2107 C CA . HIS A 1 258 ? 9.597 5.856 -9.271 1.00 73.56 258 HIS A CA 1
ATOM 2108 C C . HIS A 1 258 ? 9.558 7.111 -8.389 1.00 73.56 258 HIS A C 1
ATOM 2110 O O . HIS A 1 258 ? 8.827 8.055 -8.684 1.00 73.56 258 HIS A O 1
ATOM 2116 N N . ASP A 1 259 ? 10.321 7.118 -7.293 1.00 81.62 259 ASP A N 1
ATOM 2117 C CA . ASP A 1 259 ? 10.346 8.181 -6.292 1.00 81.62 259 ASP A CA 1
ATOM 2118 C C . ASP A 1 259 ? 8.992 8.450 -5.605 1.00 81.62 259 ASP A C 1
ATOM 2120 O O . ASP A 1 259 ? 8.826 9.462 -4.916 1.00 81.62 259 ASP A O 1
ATOM 2124 N N . THR A 1 260 ? 8.038 7.520 -5.701 1.00 77.62 260 THR A N 1
ATOM 2125 C CA . THR A 1 260 ? 6.744 7.640 -5.029 1.00 77.62 260 THR A CA 1
ATOM 2126 C C . THR A 1 260 ? 6.881 7.222 -3.572 1.00 77.62 260 THR A C 1
ATOM 2128 O O . THR A 1 260 ? 7.361 6.134 -3.251 1.00 77.62 260 THR A O 1
ATOM 2131 N N . ILE A 1 261 ? 6.444 8.091 -2.656 1.00 83.19 261 ILE A N 1
ATOM 2132 C CA . ILE A 1 261 ? 6.451 7.789 -1.223 1.00 83.19 261 ILE A CA 1
ATOM 2133 C C . ILE A 1 261 ? 5.464 6.658 -0.924 1.00 83.19 261 ILE A C 1
ATOM 2135 O O . ILE A 1 261 ? 4.258 6.774 -1.164 1.00 83.19 261 ILE A O 1
ATOM 2139 N N . ILE A 1 262 ? 5.969 5.592 -0.308 1.00 78.38 262 ILE A N 1
ATOM 2140 C CA . ILE A 1 262 ? 5.145 4.486 0.163 1.00 78.38 262 ILE A CA 1
ATOM 2141 C C . ILE A 1 262 ? 4.376 4.940 1.396 1.00 78.38 262 ILE A C 1
ATOM 2143 O O . ILE A 1 262 ? 4.951 5.274 2.435 1.00 78.38 262 ILE A O 1
ATOM 2147 N N . LYS A 1 263 ? 3.047 4.935 1.288 1.00 74.19 263 LYS A N 1
ATOM 2148 C CA . LYS A 1 263 ? 2.168 5.336 2.386 1.00 74.19 263 LYS A CA 1
ATOM 2149 C C . LYS A 1 263 ? 2.313 4.378 3.568 1.00 74.19 263 LYS A C 1
ATOM 2151 O O . LYS A 1 263 ? 2.189 3.167 3.420 1.00 74.19 263 LYS A O 1
ATOM 2156 N N . GLY A 1 264 ? 2.500 4.941 4.759 1.00 76.88 264 GLY A N 1
ATOM 2157 C CA . GLY A 1 264 ? 2.640 4.191 6.005 1.00 76.88 264 GLY A CA 1
ATOM 2158 C C . GLY A 1 264 ? 3.944 4.497 6.723 1.00 76.88 264 GLY A C 1
ATOM 2159 O O . GLY A 1 264 ? 4.677 5.405 6.355 1.00 76.88 264 GLY A O 1
ATOM 2160 N N . LYS A 1 265 ? 4.193 3.766 7.809 1.00 83.88 265 LYS A N 1
ATOM 2161 C CA . LYS A 1 265 ? 5.423 3.856 8.598 1.00 83.88 265 LYS A CA 1
ATOM 2162 C C . LYS A 1 265 ? 5.943 2.444 8.802 1.00 83.88 265 LYS A C 1
ATOM 2164 O O . LYS A 1 265 ? 5.192 1.595 9.279 1.00 83.88 265 LYS A O 1
ATOM 2169 N N . PHE A 1 266 ? 7.208 2.221 8.471 1.00 86.94 266 PHE A N 1
ATOM 2170 C CA . PHE A 1 266 ? 7.828 0.898 8.524 1.00 86.94 266 PHE A CA 1
ATOM 2171 C C . PHE A 1 266 ? 8.713 0.759 9.755 1.00 86.94 266 PHE A C 1
ATOM 2173 O O . PHE A 1 266 ? 9.379 1.712 10.156 1.00 86.94 266 PHE A O 1
ATOM 2180 N N . TYR A 1 267 ? 8.742 -0.424 10.357 1.00 88.25 267 TYR A N 1
ATOM 2181 C CA . TYR A 1 267 ? 9.656 -0.760 11.448 1.00 88.25 267 TYR A CA 1
ATOM 2182 C C . TYR A 1 267 ? 10.921 -1.427 10.917 1.00 88.25 267 TYR A C 1
ATOM 2184 O O . TYR A 1 267 ? 10.917 -2.047 9.859 1.00 88.25 267 TYR A O 1
ATOM 2192 N N . ARG A 1 268 ? 12.015 -1.373 11.685 1.00 88.56 268 ARG A N 1
ATOM 2193 C CA . ARG A 1 268 ? 13.291 -2.000 11.299 1.00 88.56 268 ARG A CA 1
ATOM 2194 C C . ARG A 1 268 ? 13.140 -3.487 10.970 1.00 88.56 268 ARG A C 1
ATOM 2196 O O . ARG A 1 268 ? 13.808 -3.974 10.064 1.00 88.56 268 ARG A O 1
ATOM 2203 N N . GLU A 1 269 ? 12.314 -4.200 11.728 1.00 88.00 269 GLU A N 1
ATOM 2204 C CA . GLU A 1 269 ? 12.027 -5.624 11.549 1.00 88.00 269 GLU A CA 1
ATOM 2205 C C . GLU A 1 269 ? 11.252 -5.947 10.266 1.00 88.00 269 GLU A C 1
ATOM 2207 O O . GLU A 1 269 ? 11.285 -7.091 9.821 1.00 88.00 269 GLU A O 1
ATOM 2212 N N . GLU A 1 270 ? 10.594 -4.954 9.666 1.00 87.38 270 GLU A N 1
ATOM 2213 C CA . GLU A 1 270 ? 9.895 -5.072 8.381 1.00 87.38 270 GLU A CA 1
ATOM 2214 C C . GLU A 1 270 ? 10.810 -4.775 7.197 1.00 87.38 270 GLU A C 1
ATOM 2216 O O . GLU A 1 270 ? 10.359 -4.886 6.059 1.00 87.38 270 GLU A O 1
ATOM 2221 N N . LEU A 1 271 ? 12.075 -4.415 7.453 1.00 91.12 271 LEU A N 1
ATOM 2222 C CA . LEU A 1 271 ? 13.046 -4.008 6.443 1.00 91.12 271 LEU A CA 1
ATOM 2223 C C . LEU A 1 271 ? 14.264 -4.932 6.429 1.00 91.12 271 LEU A C 1
ATOM 2225 O O . LEU A 1 271 ? 14.919 -5.157 7.450 1.00 91.12 271 LEU A O 1
ATOM 2229 N N . GLN A 1 272 ? 14.614 -5.414 5.244 1.00 91.12 272 GLN A N 1
ATOM 2230 C CA . GLN A 1 272 ? 15.832 -6.172 4.983 1.00 91.12 272 GLN A CA 1
ATOM 2231 C C . GLN A 1 272 ? 16.738 -5.319 4.095 1.00 91.12 272 GLN A C 1
ATOM 2233 O O . GLN A 1 272 ? 16.376 -5.088 2.945 1.00 91.12 272 GLN A O 1
ATOM 2238 N N . PRO A 1 273 ? 17.889 -4.832 4.590 1.00 91.06 273 PRO A N 1
ATOM 2239 C CA . PRO A 1 273 ? 18.873 -4.169 3.740 1.00 91.06 273 PRO A CA 1
ATOM 2240 C C . PRO A 1 273 ? 19.300 -5.084 2.595 1.00 91.06 273 PRO A C 1
ATOM 2242 O O . PRO A 1 273 ? 19.502 -6.283 2.824 1.00 91.06 273 PRO A O 1
ATOM 2245 N N . THR A 1 274 ? 19.431 -4.506 1.403 1.00 85.44 274 THR A N 1
ATOM 2246 C CA . THR A 1 274 ? 19.896 -5.184 0.189 1.00 85.44 274 THR A CA 1
ATOM 2247 C C . THR A 1 274 ? 21.136 -4.487 -0.350 1.00 85.44 274 THR A C 1
ATOM 2249 O O . THR A 1 274 ? 21.179 -3.260 -0.443 1.00 85.44 274 THR A O 1
ATOM 2252 N N . ASN A 1 275 ? 22.129 -5.280 -0.746 1.00 77.69 275 ASN A N 1
ATOM 2253 C CA . ASN A 1 275 ? 23.292 -4.790 -1.490 1.00 77.69 275 ASN A CA 1
ATOM 2254 C C . ASN A 1 275 ? 23.085 -4.907 -3.013 1.00 77.69 275 ASN A C 1
ATOM 2256 O O . ASN A 1 275 ? 23.894 -4.405 -3.785 1.00 77.69 275 ASN A O 1
ATOM 2260 N N . TYR A 1 276 ? 21.986 -5.532 -3.453 1.00 77.12 276 TYR A N 1
ATOM 2261 C CA . TYR A 1 276 ? 21.662 -5.808 -4.856 1.00 77.12 276 TYR A CA 1
ATOM 2262 C C . TYR A 1 276 ? 20.709 -4.753 -5.433 1.00 77.12 276 TYR A C 1
ATOM 2264 O O . TYR A 1 276 ? 19.616 -5.081 -5.890 1.00 77.12 276 TYR A O 1
ATOM 2272 N N . LYS A 1 277 ? 21.077 -3.471 -5.340 1.00 68.12 277 LYS A N 1
ATOM 2273 C CA . LYS A 1 277 ? 20.207 -2.338 -5.722 1.00 68.12 277 LYS A CA 1
ATOM 2274 C C . LYS A 1 277 ? 19.912 -2.249 -7.231 1.00 68.12 277 LYS A C 1
ATOM 2276 O O . LYS A 1 277 ? 18.861 -1.738 -7.595 1.00 68.12 277 LYS A O 1
ATOM 2281 N N . ASP A 1 278 ? 20.791 -2.797 -8.071 1.00 65.25 278 ASP A N 1
ATOM 2282 C CA . ASP A 1 278 ? 20.731 -2.666 -9.536 1.00 65.25 278 ASP A CA 1
ATOM 2283 C C . ASP A 1 278 ? 20.328 -3.977 -10.248 1.00 65.25 278 ASP A C 1
ATOM 2285 O O . ASP A 1 278 ? 20.360 -4.066 -11.474 1.00 65.25 278 ASP A O 1
ATOM 2289 N N . THR A 1 279 ? 19.947 -5.021 -9.499 1.00 63.91 279 THR A N 1
ATOM 2290 C CA . THR A 1 279 ? 19.707 -6.366 -10.050 1.00 63.91 279 THR A CA 1
ATOM 2291 C C . THR A 1 279 ? 18.261 -6.813 -9.838 1.00 63.91 279 THR A C 1
ATOM 2293 O O . THR A 1 279 ? 17.829 -7.087 -8.715 1.00 63.91 279 THR A O 1
ATOM 2296 N N . PHE A 1 280 ? 17.519 -6.970 -10.937 1.00 65.00 280 PHE A N 1
ATOM 2297 C CA . PHE A 1 280 ? 16.129 -7.432 -10.935 1.00 65.00 280 PHE A CA 1
ATOM 2298 C C . PHE A 1 280 ? 16.008 -8.830 -11.551 1.00 65.00 280 PHE A C 1
ATOM 2300 O O . PHE A 1 280 ? 16.679 -9.174 -12.524 1.00 65.00 280 PHE A O 1
ATOM 2307 N N . LEU A 1 281 ? 15.136 -9.664 -10.981 1.00 66.69 281 LEU A N 1
ATOM 2308 C CA . LEU A 1 281 ? 14.857 -10.999 -11.512 1.00 66.69 281 LEU A CA 1
ATOM 2309 C C . LEU A 1 281 ? 13.771 -10.902 -12.587 1.00 66.69 281 LEU A C 1
ATOM 2311 O O . LEU A 1 281 ? 12.751 -10.255 -12.376 1.00 66.69 281 LEU A O 1
ATOM 2315 N N . VAL A 1 282 ? 13.959 -11.564 -13.726 1.00 66.25 282 VAL A N 1
ATOM 2316 C CA . VAL A 1 282 ? 12.940 -11.646 -14.785 1.00 66.25 282 VAL A CA 1
ATOM 2317 C C . VAL A 1 282 ? 11.949 -12.764 -14.447 1.00 66.25 282 VAL A C 1
ATOM 2319 O O . VAL A 1 282 ? 12.365 -13.888 -14.176 1.00 66.25 282 VAL A O 1
ATOM 2322 N N . GLU A 1 283 ? 10.645 -12.469 -14.459 1.00 66.62 283 GLU A N 1
ATOM 2323 C CA . GLU A 1 283 ? 9.578 -13.475 -14.328 1.00 66.62 283 GLU A CA 1
ATOM 2324 C C . GLU A 1 283 ? 9.368 -14.205 -15.641 1.00 66.62 283 GLU A C 1
ATOM 2326 O O . GLU A 1 283 ? 9.365 -15.430 -15.715 1.00 66.62 283 GLU A O 1
ATOM 2331 N N . LYS A 1 284 ? 9.121 -13.407 -16.679 1.00 71.25 284 LYS A N 1
ATOM 2332 C CA . LYS A 1 284 ? 8.686 -13.870 -17.983 1.00 71.25 284 LYS A CA 1
ATOM 2333 C C . LYS A 1 284 ? 9.029 -12.814 -19.015 1.00 71.25 284 LYS A C 1
ATOM 2335 O O . LYS A 1 284 ? 8.840 -11.621 -18.796 1.00 71.25 284 LYS A O 1
ATOM 2340 N N . ILE A 1 285 ? 9.463 -13.266 -20.180 1.00 75.94 285 ILE A N 1
ATOM 2341 C CA . ILE A 1 285 ? 9.531 -12.414 -21.362 1.00 75.94 285 ILE A CA 1
ATOM 2342 C C . ILE A 1 285 ? 8.121 -12.351 -21.953 1.00 75.94 285 ILE A C 1
ATOM 2344 O O . ILE A 1 285 ? 7.584 -13.368 -22.389 1.00 75.94 285 ILE A O 1
ATOM 2348 N N . LEU A 1 286 ? 7.504 -11.170 -21.924 1.00 77.62 286 LEU A N 1
ATOM 2349 C CA . LEU A 1 286 ? 6.149 -10.944 -22.428 1.00 77.62 286 LEU A CA 1
ATOM 2350 C C . LEU A 1 286 ? 6.135 -10.799 -23.947 1.00 77.62 286 LEU A C 1
ATOM 2352 O O . LEU A 1 286 ? 5.248 -11.330 -24.610 1.00 77.62 286 LEU A O 1
ATOM 2356 N N . ARG A 1 287 ? 7.108 -10.067 -24.499 1.00 77.75 287 ARG A N 1
ATOM 2357 C CA . ARG A 1 287 ? 7.264 -9.863 -25.943 1.00 77.75 287 ARG A CA 1
ATOM 2358 C C . ARG A 1 287 ? 8.738 -9.863 -26.311 1.00 77.75 287 ARG A C 1
ATOM 2360 O O . ARG A 1 287 ? 9.585 -9.432 -25.533 1.00 77.75 287 ARG A O 1
ATOM 2367 N N . ARG A 1 288 ? 9.040 -10.330 -27.516 1.00 76.38 288 ARG A N 1
ATOM 2368 C CA . ARG A 1 288 ? 10.374 -10.242 -28.112 1.00 76.38 288 ARG A CA 1
ATOM 2369 C C . ARG A 1 288 ? 10.273 -9.361 -29.345 1.00 76.38 288 ARG A C 1
ATOM 2371 O O . ARG A 1 288 ? 9.364 -9.545 -30.149 1.00 76.38 288 ARG A O 1
ATOM 2378 N N . LYS A 1 289 ? 11.187 -8.405 -29.485 1.00 63.03 289 LYS A N 1
ATOM 2379 C CA . LYS A 1 289 ? 11.294 -7.570 -30.682 1.00 63.03 289 LYS A CA 1
ATOM 2380 C C . LYS A 1 289 ? 12.769 -7.306 -30.939 1.00 63.03 289 LYS A C 1
ATOM 2382 O O . LYS A 1 289 ? 13.413 -6.617 -30.155 1.00 63.03 289 LYS A O 1
ATOM 2387 N N . LYS A 1 290 ? 13.300 -7.878 -32.023 1.00 72.31 290 LYS A N 1
ATOM 2388 C CA . LYS A 1 290 ? 14.716 -7.757 -32.411 1.00 72.31 290 LYS A CA 1
ATOM 2389 C C . LYS A 1 290 ? 15.667 -8.082 -31.238 1.00 72.31 290 LYS A C 1
ATOM 2391 O O . LYS A 1 290 ? 15.591 -9.177 -30.676 1.00 72.31 290 LYS A O 1
ATOM 2396 N N . ASN A 1 291 ? 16.514 -7.124 -30.849 1.00 66.25 291 ASN A N 1
ATOM 2397 C CA . ASN A 1 291 ? 17.489 -7.220 -29.762 1.00 66.25 291 ASN A CA 1
ATOM 2398 C C . ASN A 1 291 ? 16.938 -6.814 -28.394 1.00 66.25 291 ASN A C 1
ATOM 2400 O O . ASN A 1 291 ? 17.714 -6.648 -27.460 1.00 66.25 291 ASN A O 1
ATOM 2404 N N . GLN A 1 292 ? 15.624 -6.675 -28.241 1.00 70.12 292 GLN A N 1
ATOM 2405 C CA . GLN A 1 292 ? 15.019 -6.340 -26.962 1.00 70.12 292 GLN A CA 1
ATOM 2406 C C . GLN A 1 292 ? 13.981 -7.378 -26.538 1.00 70.12 292 GLN A C 1
ATOM 2408 O O . GLN A 1 292 ? 13.263 -7.980 -27.348 1.00 70.12 292 GLN A O 1
ATOM 2413 N N . ALA A 1 293 ? 13.900 -7.579 -25.231 1.00 75.25 293 ALA A N 1
ATOM 2414 C CA . ALA A 1 293 ? 12.852 -8.346 -24.585 1.00 75.25 293 ALA A CA 1
ATOM 2415 C C . ALA A 1 293 ? 12.017 -7.388 -23.737 1.00 75.25 293 ALA A C 1
ATOM 2417 O O . ALA A 1 293 ? 12.555 -6.677 -22.894 1.00 75.25 293 ALA A O 1
ATOM 2418 N N . PHE A 1 294 ? 10.704 -7.366 -23.954 1.00 81.94 294 PHE A N 1
ATOM 2419 C CA . PHE A 1 294 ? 9.784 -6.734 -23.018 1.00 81.94 294 PHE A CA 1
ATOM 2420 C C . PHE A 1 294 ? 9.554 -7.720 -21.885 1.00 81.94 294 PHE A C 1
ATOM 2422 O O . PHE A 1 294 ? 8.960 -8.785 -22.097 1.00 81.94 294 PHE A O 1
ATOM 2429 N N . VAL A 1 295 ? 10.082 -7.409 -20.709 1.00 75.44 295 VAL A N 1
ATOM 2430 C CA . VAL A 1 295 ? 10.064 -8.329 -19.578 1.00 75.44 295 VAL A CA 1
ATOM 2431 C C . VAL A 1 295 ? 9.028 -7.930 -18.551 1.00 75.44 295 VAL A C 1
ATOM 2433 O O . VAL A 1 295 ? 8.842 -6.757 -18.239 1.00 75.44 295 VAL A O 1
ATOM 2436 N N . LYS A 1 296 ? 8.386 -8.955 -17.999 1.00 75.81 296 LYS A N 1
ATOM 2437 C CA . LYS A 1 296 ? 7.749 -8.881 -16.698 1.00 75.81 296 LYS A CA 1
ATOM 2438 C C . LYS A 1 296 ? 8.802 -9.191 -15.653 1.00 75.81 296 LYS A C 1
ATOM 2440 O O . LYS A 1 296 ? 9.349 -10.297 -15.640 1.00 75.81 296 LYS A O 1
ATOM 2445 N N . TRP A 1 297 ? 9.084 -8.231 -14.788 1.00 67.88 297 TRP A N 1
ATOM 2446 C CA . TRP A 1 297 ? 9.969 -8.445 -13.653 1.00 67.88 297 TRP A CA 1
ATOM 2447 C C . TRP A 1 297 ? 9.269 -9.290 -12.594 1.00 67.88 297 TRP A C 1
ATOM 2449 O O . TRP A 1 297 ? 8.085 -9.122 -12.309 1.00 67.88 297 TRP A O 1
ATOM 2459 N N . LEU A 1 298 ? 10.014 -10.227 -12.020 1.00 62.31 298 LEU A N 1
ATOM 2460 C CA . LEU A 1 298 ? 9.534 -11.175 -11.031 1.00 62.31 298 LEU A CA 1
ATOM 2461 C C . LEU A 1 298 ? 8.995 -10.433 -9.814 1.00 62.31 298 LEU A C 1
ATOM 2463 O O . LEU A 1 298 ? 9.750 -9.856 -9.039 1.00 62.31 298 LEU A O 1
ATOM 2467 N N . GLY A 1 299 ? 7.675 -10.522 -9.623 1.00 55.09 299 GLY A N 1
ATOM 2468 C CA . GLY A 1 299 ? 6.937 -9.903 -8.519 1.00 55.09 299 GLY A CA 1
ATOM 2469 C C . GLY A 1 299 ? 6.839 -8.378 -8.526 1.00 55.09 299 GLY A C 1
ATOM 2470 O O . GLY A 1 299 ? 6.562 -7.837 -7.459 1.00 55.09 299 GLY A O 1
ATOM 2471 N N . LEU A 1 300 ? 7.035 -7.723 -9.674 1.00 61.38 300 LEU A N 1
ATOM 2472 C CA . LEU A 1 300 ? 6.551 -6.358 -9.907 1.00 61.38 300 LEU A CA 1
ATOM 2473 C C . LEU A 1 300 ? 5.253 -6.403 -10.723 1.00 61.38 300 LEU A C 1
ATOM 2475 O O . LEU A 1 300 ? 4.961 -7.396 -11.402 1.00 61.38 300 LEU A O 1
ATOM 2479 N N . ASP A 1 301 ? 4.450 -5.346 -10.626 1.00 59.50 301 ASP A N 1
ATOM 2480 C CA . ASP A 1 301 ? 3.234 -5.218 -11.427 1.00 59.50 301 ASP A CA 1
ATOM 2481 C C . ASP A 1 301 ? 3.540 -4.844 -12.890 1.00 59.50 301 ASP A C 1
ATOM 2483 O O . ASP A 1 301 ? 4.685 -4.615 -13.285 1.00 59.50 301 ASP A O 1
ATOM 2487 N N . ALA A 1 302 ? 2.497 -4.792 -13.722 1.00 70.19 302 ALA A N 1
ATOM 2488 C CA . ALA A 1 302 ? 2.660 -4.546 -15.150 1.00 70.19 302 ALA A CA 1
ATOM 2489 C C . ALA A 1 302 ? 3.156 -3.130 -15.496 1.00 70.19 302 ALA A C 1
ATOM 2491 O O . ALA A 1 302 ? 3.645 -2.939 -16.610 1.00 70.19 302 ALA A O 1
ATOM 2492 N N . SER A 1 303 ? 3.041 -2.164 -14.576 1.00 63.25 303 SER A N 1
ATOM 2493 C CA . SER A 1 303 ? 3.522 -0.792 -14.792 1.00 63.25 303 SER A CA 1
ATOM 2494 C C . SER A 1 303 ? 5.048 -0.722 -14.839 1.00 63.25 303 SER A C 1
ATOM 2496 O O . SER A 1 303 ? 5.607 0.117 -15.537 1.00 63.25 303 SER A O 1
ATOM 2498 N N . HIS A 1 304 ? 5.715 -1.683 -14.196 1.00 62.25 304 HIS A N 1
ATOM 2499 C CA . HIS A 1 304 ? 7.169 -1.802 -14.184 1.00 62.25 304 HIS A CA 1
ATOM 2500 C C . HIS A 1 304 ? 7.721 -2.584 -15.381 1.00 62.25 304 HIS A C 1
ATOM 2502 O O . HIS A 1 304 ? 8.939 -2.700 -15.532 1.00 62.25 304 HIS A O 1
ATOM 2508 N N . ASN A 1 305 ? 6.860 -3.165 -16.224 1.00 77.94 305 ASN A N 1
ATOM 2509 C CA . ASN A 1 305 ? 7.318 -3.902 -17.395 1.00 77.94 305 ASN A CA 1
ATOM 2510 C C . ASN A 1 305 ? 8.111 -2.966 -18.308 1.00 77.94 305 ASN A C 1
ATOM 2512 O O . ASN A 1 305 ? 7.630 -1.904 -18.702 1.00 77.94 305 ASN A O 1
ATOM 2516 N N . SER A 1 306 ? 9.310 -3.382 -18.692 1.00 73.12 306 SER A N 1
ATOM 2517 C CA . SER A 1 306 ? 10.194 -2.546 -19.493 1.00 73.12 306 SER A CA 1
ATOM 2518 C C . SER A 1 306 ? 10.860 -3.340 -20.606 1.00 73.12 306 SER A C 1
ATOM 2520 O O . SER A 1 306 ? 10.979 -4.569 -20.565 1.00 73.12 306 SER A O 1
ATOM 2522 N N . TRP A 1 307 ? 11.241 -2.621 -21.661 1.00 74.88 307 TRP A N 1
ATOM 2523 C CA . TRP A 1 307 ? 12.086 -3.163 -22.714 1.00 74.88 307 TRP A CA 1
ATOM 2524 C C . TRP A 1 307 ? 13.524 -3.178 -22.215 1.00 74.88 307 TRP A C 1
ATOM 2526 O O . TRP A 1 307 ? 14.052 -2.139 -21.827 1.00 74.88 307 TRP A O 1
ATOM 2536 N N . ILE A 1 308 ? 14.150 -4.349 -22.248 1.00 68.75 308 ILE A N 1
ATOM 2537 C CA . ILE A 1 308 ? 15.561 -4.517 -21.908 1.00 68.75 308 ILE A CA 1
ATOM 2538 C C . ILE A 1 308 ? 16.337 -5.078 -23.083 1.00 68.75 308 ILE A C 1
ATOM 2540 O O . ILE A 1 308 ? 15.811 -5.837 -23.902 1.00 68.75 308 ILE A O 1
ATOM 2544 N N . ASP A 1 309 ? 17.596 -4.673 -23.170 1.00 65.94 309 ASP A N 1
ATOM 2545 C CA . ASP A 1 309 ? 18.469 -5.018 -24.278 1.00 65.94 309 ASP A CA 1
ATOM 2546 C C . ASP A 1 309 ? 19.092 -6.407 -24.097 1.00 65.94 309 ASP A C 1
ATOM 2548 O O . ASP A 1 309 ? 19.543 -6.762 -23.008 1.00 65.94 309 ASP A O 1
ATOM 2552 N N . ARG A 1 310 ? 19.175 -7.185 -25.180 1.00 59.94 310 ARG A N 1
ATOM 2553 C CA . ARG A 1 310 ? 19.839 -8.495 -25.212 1.00 59.94 310 ARG A CA 1
ATOM 2554 C C . ARG A 1 310 ? 21.299 -8.434 -24.772 1.00 59.94 310 ARG A C 1
ATOM 2556 O O . ARG A 1 310 ? 21.789 -9.434 -24.268 1.00 59.94 310 ARG A O 1
ATOM 2563 N N . ARG A 1 311 ? 21.974 -7.286 -24.916 1.00 55.41 311 ARG A N 1
ATOM 2564 C CA . ARG A 1 311 ? 23.354 -7.057 -24.444 1.00 55.41 311 ARG A CA 1
ATOM 2565 C C . ARG A 1 311 ? 23.529 -7.308 -22.947 1.00 55.41 311 ARG A C 1
ATOM 2567 O O . ARG A 1 311 ? 24.623 -7.643 -22.510 1.00 55.41 311 ARG A O 1
ATOM 2574 N N . GLN A 1 312 ? 22.454 -7.165 -22.175 1.00 52.84 312 GLN A N 1
ATOM 2575 C CA . GLN A 1 312 ? 22.473 -7.424 -20.742 1.00 52.84 312 GLN A CA 1
ATOM 2576 C C . GLN A 1 312 ? 22.452 -8.917 -20.419 1.00 52.84 312 GLN A C 1
ATOM 2578 O O . GLN A 1 312 ? 22.614 -9.245 -19.255 1.00 52.84 312 GLN A O 1
ATOM 2583 N N . PHE A 1 313 ? 22.271 -9.806 -21.403 1.00 51.53 313 PHE A N 1
ATOM 2584 C CA . PHE A 1 313 ? 22.162 -11.245 -21.208 1.00 51.53 313 PHE A CA 1
ATOM 2585 C C . PHE A 1 313 ? 23.391 -12.021 -21.704 1.00 51.53 313 PHE A C 1
ATOM 2587 O O . PHE A 1 313 ? 23.941 -11.722 -22.763 1.00 51.53 313 PHE A O 1
ATOM 2594 N N . ASP A 1 314 ? 23.785 -13.057 -20.960 1.00 53.59 314 ASP A N 1
ATOM 2595 C CA . ASP A 1 314 ? 24.701 -14.098 -21.431 1.00 53.59 314 ASP A CA 1
ATOM 2596 C C . ASP A 1 314 ? 24.010 -15.062 -22.423 1.00 53.59 314 ASP A C 1
ATOM 2598 O O . ASP A 1 314 ? 22.813 -14.954 -22.714 1.00 53.59 314 ASP A O 1
ATOM 2602 N N . LYS A 1 315 ? 24.774 -16.032 -22.943 1.00 42.75 315 LYS A N 1
ATOM 2603 C CA . LYS A 1 315 ? 24.303 -17.053 -23.900 1.00 42.75 315 LYS A CA 1
ATOM 2604 C C . LYS A 1 315 ? 23.111 -17.888 -23.402 1.00 42.75 315 LYS A C 1
ATOM 2606 O O . LYS A 1 315 ? 22.398 -18.459 -24.221 1.00 42.75 315 LYS A O 1
ATOM 2611 N N . ASP A 1 316 ? 22.878 -17.913 -22.091 1.00 42.72 316 ASP A N 1
ATOM 2612 C CA . ASP A 1 316 ? 21.823 -18.679 -21.427 1.00 42.72 316 ASP A CA 1
ATOM 2613 C C . ASP A 1 316 ? 20.624 -17.789 -21.033 1.00 42.72 316 ASP A C 1
ATOM 2615 O O . ASP A 1 316 ? 19.667 -18.253 -20.407 1.00 42.72 316 ASP A O 1
ATOM 2619 N N . GLY A 1 317 ? 20.642 -16.499 -21.394 1.00 40.22 317 GLY A N 1
ATOM 2620 C CA . GLY A 1 317 ? 19.583 -15.553 -21.050 1.00 40.22 317 GLY A CA 1
ATOM 2621 C C . GLY A 1 317 ? 19.659 -15.047 -19.607 1.00 40.22 317 GLY A C 1
ATOM 2622 O O . GLY A 1 317 ? 18.629 -14.678 -19.033 1.00 40.22 317 GLY A O 1
ATOM 2623 N N . ASN A 1 318 ? 20.851 -14.989 -18.996 1.00 42.31 318 ASN A N 1
ATOM 2624 C CA . ASN A 1 318 ? 21.065 -14.414 -17.662 1.00 42.31 318 ASN A CA 1
ATOM 2625 C C . ASN A 1 318 ? 21.642 -13.004 -17.692 1.00 42.31 318 ASN A C 1
ATOM 2627 O O . ASN A 1 318 ? 22.598 -12.740 -18.404 1.00 42.31 318 ASN A O 1
ATOM 2631 N N . MET A 1 319 ? 21.112 -12.131 -16.834 1.00 41.69 319 MET A N 1
ATOM 2632 C CA . MET A 1 319 ? 21.630 -10.778 -16.681 1.00 41.69 319 MET A CA 1
ATOM 2633 C C . MET A 1 319 ? 22.988 -10.764 -15.959 1.00 41.69 319 MET A C 1
ATOM 2635 O O . MET A 1 319 ? 23.023 -11.105 -14.776 1.00 41.69 319 MET A O 1
ATOM 2639 N N . GLN A 1 320 ? 24.077 -10.405 -16.650 1.00 41.16 320 GLN A N 1
ATOM 2640 C CA . GLN A 1 320 ? 25.409 -10.160 -16.069 1.00 41.16 320 GLN A CA 1
ATOM 2641 C C . GLN A 1 320 ? 26.179 -9.100 -16.867 1.00 41.16 320 GLN A C 1
ATOM 2643 O O . GLN A 1 320 ? 26.151 -9.100 -18.095 1.00 41.16 320 GLN A O 1
ATOM 2648 N N . GLU A 1 321 ? 26.912 -8.227 -16.172 1.00 46.09 321 GLU A N 1
ATOM 2649 C CA . GLU A 1 321 ? 27.900 -7.335 -16.784 1.00 46.09 321 GLU A CA 1
ATOM 2650 C C . GLU A 1 321 ? 29.193 -8.127 -17.028 1.00 46.09 321 GLU A C 1
ATOM 2652 O O . GLU A 1 321 ? 30.029 -8.293 -16.147 1.00 46.09 321 GLU A O 1
ATOM 2657 N N . TRP A 1 322 ? 29.308 -8.705 -18.225 1.00 51.03 322 TRP A N 1
ATOM 2658 C CA . TRP A 1 322 ? 30.446 -9.536 -18.640 1.00 51.03 322 TRP A CA 1
ATOM 2659 C C . TRP A 1 322 ? 31.531 -8.742 -19.388 1.00 51.03 322 TRP A C 1
ATOM 2661 O O . TRP A 1 322 ? 32.517 -9.312 -19.851 1.00 51.03 322 TRP A O 1
ATOM 2671 N N . TRP A 1 323 ? 31.346 -7.425 -19.529 1.00 49.78 323 TRP A N 1
ATOM 2672 C CA . TRP A 1 323 ? 32.299 -6.510 -20.160 1.00 49.78 323 TRP A CA 1
ATOM 2673 C C . TRP A 1 323 ? 33.143 -5.873 -19.066 1.00 49.78 323 TRP A C 1
ATOM 2675 O O . TRP A 1 323 ? 32.614 -5.420 -18.055 1.00 49.78 323 TRP A O 1
ATOM 2685 N N . ASN A 1 324 ? 34.459 -5.806 -19.261 1.00 58.81 324 ASN A N 1
ATOM 2686 C CA . ASN A 1 324 ? 35.303 -5.056 -18.339 1.00 58.81 324 ASN A CA 1
ATOM 2687 C C . ASN A 1 324 ? 35.078 -3.536 -18.512 1.00 58.81 324 ASN A C 1
ATOM 2689 O O . ASN A 1 324 ? 34.573 -3.068 -19.537 1.00 58.81 324 ASN A O 1
ATOM 2693 N N . ASN A 1 325 ? 35.489 -2.748 -17.514 1.00 65.56 325 ASN A N 1
ATOM 2694 C CA . ASN A 1 325 ? 35.297 -1.292 -17.505 1.00 65.56 325 ASN A CA 1
ATOM 2695 C C . ASN A 1 325 ? 35.903 -0.578 -18.724 1.00 65.56 325 ASN A C 1
ATOM 2697 O O . ASN A 1 325 ? 35.366 0.443 -19.157 1.00 65.56 325 ASN A O 1
ATOM 2701 N N . ALA A 1 326 ? 36.999 -1.099 -19.284 1.00 67.50 326 ALA A N 1
ATOM 2702 C CA . ALA A 1 326 ? 37.610 -0.533 -20.482 1.00 67.50 326 ALA A CA 1
ATOM 2703 C C . ALA A 1 326 ? 36.714 -0.751 -21.711 1.00 67.50 326 ALA A C 1
ATOM 2705 O O . ALA A 1 326 ? 36.471 0.190 -22.463 1.00 67.50 326 ALA A O 1
ATOM 2706 N N . THR A 1 327 ? 36.139 -1.948 -21.868 1.00 62.00 327 THR A N 1
ATOM 2707 C CA . THR A 1 327 ? 35.194 -2.249 -22.950 1.00 62.00 327 THR A CA 1
ATOM 2708 C C . THR A 1 327 ? 33.911 -1.427 -22.815 1.00 62.00 327 THR A C 1
ATOM 2710 O O . THR A 1 327 ? 33.421 -0.903 -23.810 1.00 62.00 327 THR A O 1
ATOM 2713 N N . ILE A 1 328 ? 33.393 -1.234 -21.597 1.00 62.69 328 ILE A N 1
ATOM 2714 C CA . ILE A 1 328 ? 32.218 -0.376 -21.350 1.00 62.69 328 ILE A CA 1
ATOM 2715 C C . ILE A 1 328 ? 32.507 1.077 -21.738 1.00 62.69 328 ILE A C 1
ATOM 2717 O O . ILE A 1 328 ? 31.660 1.733 -22.347 1.00 62.69 328 ILE A O 1
ATOM 2721 N N . ARG A 1 329 ? 33.695 1.592 -21.399 1.00 70.19 329 ARG A N 1
ATOM 2722 C CA . ARG A 1 329 ? 34.098 2.958 -21.750 1.00 70.19 329 ARG A CA 1
ATOM 2723 C C . ARG A 1 329 ? 34.210 3.131 -23.263 1.00 70.19 329 ARG A C 1
ATOM 2725 O O . ARG A 1 329 ? 33.533 3.998 -23.805 1.00 70.19 329 ARG A O 1
ATOM 2732 N N . ALA A 1 330 ? 34.950 2.248 -23.933 1.00 71.00 330 ALA A N 1
ATOM 2733 C CA . ALA A 1 330 ? 35.092 2.264 -25.387 1.00 71.00 330 ALA A CA 1
ATOM 2734 C C . ALA A 1 330 ? 33.729 2.148 -26.086 1.00 71.00 330 ALA A C 1
ATOM 2736 O O . ALA A 1 330 ? 33.438 2.857 -27.044 1.00 71.00 330 ALA A O 1
ATOM 2737 N N . PHE A 1 331 ? 32.839 1.303 -25.566 1.00 70.31 331 PHE A N 1
ATOM 2738 C CA . PHE A 1 331 ? 31.490 1.165 -26.093 1.00 70.31 331 PHE A CA 1
ATOM 2739 C C . PHE A 1 331 ? 30.656 2.435 -25.961 1.00 70.31 331 PHE A C 1
ATOM 2741 O O . PHE A 1 331 ? 29.940 2.798 -26.895 1.00 70.31 331 PHE A O 1
ATOM 2748 N N . ARG A 1 332 ? 30.729 3.110 -24.807 1.00 72.56 332 ARG A N 1
ATOM 2749 C CA . ARG A 1 332 ? 30.041 4.385 -24.579 1.00 72.56 332 ARG A CA 1
ATOM 2750 C C . ARG A 1 332 ? 30.581 5.469 -25.500 1.00 72.56 332 ARG A C 1
ATOM 2752 O O . ARG A 1 332 ? 29.777 6.174 -26.092 1.00 72.56 332 ARG A O 1
ATOM 2759 N N . GLU A 1 333 ? 31.898 5.554 -25.668 1.00 81.56 333 GLU A N 1
ATOM 2760 C CA . GLU A 1 333 ? 32.546 6.500 -26.586 1.00 81.56 333 GLU A CA 1
ATOM 2761 C C . GLU A 1 333 ? 32.090 6.275 -28.037 1.00 81.56 333 GLU A C 1
ATOM 2763 O O . GLU A 1 333 ? 31.616 7.202 -28.693 1.00 81.56 333 GLU A O 1
ATOM 2768 N N . GLN A 1 334 ? 32.117 5.029 -28.517 1.00 81.25 334 GLN A N 1
ATOM 2769 C CA . GLN A 1 334 ? 31.676 4.701 -29.879 1.00 81.25 334 GLN A CA 1
ATOM 2770 C C . GLN A 1 334 ? 30.159 4.879 -30.066 1.00 81.25 334 GLN A C 1
ATOM 2772 O O . GLN A 1 334 ? 29.696 5.324 -31.118 1.00 81.25 334 GLN A O 1
ATOM 2777 N N . THR A 1 335 ? 29.363 4.570 -29.038 1.00 76.31 335 THR A N 1
ATOM 2778 C CA . THR A 1 335 ? 27.911 4.806 -29.039 1.00 76.31 335 THR A CA 1
ATOM 2779 C C . THR A 1 335 ? 27.595 6.298 -29.073 1.00 76.31 335 THR A C 1
ATOM 2781 O O . THR A 1 335 ? 26.670 6.705 -29.774 1.00 76.31 335 THR A O 1
ATOM 2784 N N . GLN A 1 336 ? 28.374 7.122 -28.370 1.00 84.50 336 GLN A N 1
ATOM 2785 C CA . GLN A 1 336 ? 28.192 8.569 -28.353 1.00 84.50 336 GLN A CA 1
ATOM 2786 C C . GLN A 1 336 ? 28.368 9.169 -29.754 1.00 84.50 336 GLN A C 1
ATOM 2788 O O . GLN A 1 336 ? 27.538 9.976 -30.155 1.00 84.50 336 GLN A O 1
ATOM 2793 N N . CYS A 1 337 ? 29.323 8.675 -30.555 1.00 92.50 337 CYS A N 1
ATOM 2794 C CA . CYS A 1 337 ? 29.447 9.065 -31.967 1.00 92.50 337 CYS A CA 1
ATOM 2795 C C . CYS A 1 337 ? 28.130 8.865 -32.739 1.00 92.50 337 CYS A C 1
ATOM 2797 O O . CYS A 1 337 ? 27.669 9.769 -33.435 1.00 92.50 337 CYS A O 1
ATOM 2799 N N . ILE A 1 338 ? 27.484 7.701 -32.580 1.00 90.12 338 ILE A N 1
ATOM 2800 C CA . ILE A 1 338 ? 26.196 7.403 -33.227 1.00 90.12 338 ILE A CA 1
ATOM 2801 C C . ILE A 1 338 ? 25.091 8.328 -32.703 1.00 90.12 338 ILE A C 1
ATOM 2803 O O . ILE A 1 338 ? 24.293 8.829 -33.494 1.00 90.12 338 ILE A O 1
ATOM 2807 N N . ILE A 1 339 ? 25.035 8.588 -31.393 1.00 85.94 339 ILE A N 1
ATOM 2808 C CA . ILE A 1 339 ? 24.064 9.532 -30.818 1.00 85.94 339 ILE A CA 1
ATOM 2809 C C . ILE A 1 339 ? 24.235 10.914 -31.454 1.00 85.94 339 ILE A C 1
ATOM 2811 O O . ILE A 1 339 ? 23.249 11.500 -31.903 1.00 85.94 339 ILE A O 1
ATOM 2815 N N . ASP A 1 340 ? 25.463 11.415 -31.530 1.00 92.31 340 ASP A N 1
ATOM 2816 C CA . ASP A 1 340 ? 25.765 12.763 -32.012 1.00 92.31 340 ASP A CA 1
ATOM 2817 C C . ASP A 1 340 ? 25.552 12.892 -33.523 1.00 92.31 340 ASP A C 1
ATOM 2819 O O . ASP A 1 340 ? 25.042 13.901 -34.008 1.00 92.31 340 ASP A O 1
ATOM 2823 N N . GLN A 1 341 ? 25.895 11.860 -34.299 1.00 95.25 341 GLN A N 1
ATOM 2824 C CA . GLN A 1 341 ? 25.588 11.807 -35.727 1.00 95.25 341 GLN A CA 1
ATOM 2825 C C . GLN A 1 341 ? 24.081 11.873 -35.965 1.00 95.25 341 GLN A C 1
ATOM 2827 O O . GLN A 1 341 ? 23.618 12.739 -36.704 1.00 95.25 341 GLN A O 1
ATOM 2832 N N . TYR A 1 342 ? 23.312 10.990 -35.328 1.00 93.50 342 TYR A N 1
ATOM 2833 C CA . TYR A 1 342 ? 21.882 10.903 -35.597 1.00 93.50 342 TYR A CA 1
ATOM 2834 C C . TYR A 1 342 ? 21.105 12.090 -35.031 1.00 93.50 342 TYR A C 1
ATOM 2836 O O . TYR A 1 342 ? 20.103 12.478 -35.621 1.00 93.50 342 TYR A O 1
ATOM 2844 N N . SER A 1 343 ? 21.591 12.720 -33.958 1.00 92.69 343 SER A N 1
ATOM 2845 C CA . SER A 1 343 ? 20.966 13.928 -33.401 1.00 92.69 343 SER A CA 1
ATOM 2846 C C . SER A 1 343 ? 21.120 15.168 -34.288 1.00 92.69 343 SER A C 1
ATOM 2848 O O . SER A 1 343 ? 20.413 16.149 -34.087 1.00 92.69 343 SER A O 1
ATOM 2850 N N . ARG A 1 344 ? 22.012 15.130 -35.288 1.00 93.50 344 ARG A N 1
ATOM 2851 C CA . ARG A 1 344 ? 22.167 16.200 -36.285 1.00 93.50 344 ARG A CA 1
ATOM 2852 C C . ARG A 1 344 ? 21.206 16.076 -37.465 1.00 93.50 344 ARG A C 1
ATOM 2854 O O . ARG A 1 344 ? 21.087 17.022 -38.239 1.00 93.50 344 ARG A O 1
ATOM 2861 N N . TYR A 1 345 ? 20.519 14.944 -37.622 1.00 92.25 345 TYR A N 1
ATOM 2862 C CA . TYR A 1 345 ? 19.537 14.798 -38.690 1.00 92.25 345 TYR A CA 1
ATOM 2863 C C . TYR A 1 345 ? 18.248 15.538 -38.345 1.00 92.25 345 TYR A C 1
ATOM 2865 O O . TYR A 1 345 ? 17.602 15.253 -37.334 1.00 92.25 345 TYR A O 1
ATOM 2873 N N . LYS A 1 346 ? 17.872 16.461 -39.228 1.00 87.75 346 LYS A N 1
ATOM 2874 C CA . LYS A 1 346 ? 16.606 17.184 -39.199 1.00 87.75 346 LYS A CA 1
ATOM 2875 C C . LYS A 1 346 ? 15.609 16.517 -40.147 1.00 87.75 346 LYS A C 1
ATOM 2877 O O . LYS A 1 346 ? 15.989 16.069 -41.228 1.00 87.75 346 LYS A O 1
ATOM 2882 N N . LEU A 1 347 ? 14.359 16.407 -39.713 1.00 81.00 347 LEU A N 1
ATOM 2883 C CA . LEU A 1 347 ? 13.237 15.947 -40.530 1.00 81.00 347 LEU A CA 1
ATOM 2884 C C . LEU A 1 347 ? 12.481 17.176 -41.020 1.00 81.00 347 LEU A C 1
ATOM 2886 O O . LEU A 1 347 ? 11.774 17.817 -40.241 1.00 81.00 347 LEU A O 1
ATOM 2890 N N . ASP A 1 348 ? 12.690 17.514 -42.292 1.00 80.94 348 ASP A N 1
ATOM 2891 C CA . ASP A 1 348 ? 12.182 18.737 -42.923 1.00 80.94 348 ASP A CA 1
ATOM 2892 C C . ASP A 1 348 ? 10.647 18.813 -42.879 1.00 80.94 348 ASP A C 1
ATOM 2894 O O . ASP A 1 348 ? 10.080 19.895 -42.789 1.00 80.94 348 ASP A O 1
ATOM 2898 N N . GLU A 1 349 ? 9.966 17.663 -42.865 1.00 76.12 349 GLU A N 1
ATOM 2899 C CA . GLU A 1 349 ? 8.503 17.566 -42.888 1.00 76.12 349 GLU A CA 1
ATOM 2900 C C . GLU A 1 349 ? 7.835 18.059 -41.594 1.00 76.12 349 GLU A C 1
ATOM 2902 O O . GLU A 1 349 ? 6.645 18.367 -41.591 1.00 76.12 349 GLU A O 1
ATOM 2907 N N . VAL A 1 350 ? 8.578 18.092 -40.483 1.00 75.25 350 VAL A N 1
ATOM 2908 C CA . VAL A 1 350 ? 8.064 18.467 -39.151 1.00 75.25 350 VAL A CA 1
ATOM 2909 C C . VAL A 1 350 ? 8.992 19.410 -38.387 1.00 75.25 350 VAL A C 1
ATOM 2911 O O . VAL A 1 350 ? 8.740 19.699 -37.222 1.00 75.25 350 VAL A O 1
ATOM 2914 N N . ASP A 1 351 ? 10.064 19.872 -39.029 1.00 80.56 351 ASP A N 1
ATOM 2915 C CA . ASP A 1 351 ? 11.057 20.805 -38.491 1.00 80.56 351 ASP A CA 1
ATOM 2916 C C . ASP A 1 351 ? 11.732 20.355 -37.175 1.00 80.56 351 ASP A C 1
ATOM 2918 O O . ASP A 1 351 ? 12.150 21.167 -36.353 1.00 80.56 351 ASP A O 1
ATOM 2922 N N . LEU A 1 352 ? 11.870 19.041 -36.958 1.00 78.25 352 LEU A N 1
ATOM 2923 C CA . LEU A 1 352 ? 12.428 18.478 -35.721 1.00 78.25 352 LEU A CA 1
ATOM 2924 C C . LEU A 1 352 ? 13.712 17.687 -35.960 1.00 78.25 352 LEU A C 1
ATOM 2926 O O . LEU A 1 352 ? 13.854 16.960 -36.944 1.00 78.25 352 LEU A O 1
ATOM 2930 N N . PHE A 1 353 ? 14.626 17.773 -34.995 1.00 84.19 353 PHE A N 1
ATOM 2931 C CA . PHE A 1 353 ? 15.811 16.924 -34.939 1.00 84.19 353 PHE A CA 1
ATOM 2932 C C . PHE A 1 353 ? 15.473 15.549 -34.367 1.00 84.19 353 PHE A C 1
ATOM 2934 O O . PHE A 1 353 ? 14.673 15.407 -33.437 1.00 84.19 353 PHE A O 1
ATOM 2941 N N . LEU A 1 354 ? 16.111 14.519 -34.914 1.00 82.75 354 LEU A N 1
ATOM 2942 C CA . LEU A 1 354 ? 15.974 13.161 -34.419 1.00 82.75 354 LEU A CA 1
ATOM 2943 C C . LEU A 1 354 ? 16.608 13.030 -33.025 1.00 82.75 354 LEU A C 1
ATOM 2945 O O . LEU A 1 354 ? 17.702 13.520 -32.765 1.00 82.75 354 LEU A O 1
ATOM 2949 N N . ASN A 1 355 ? 15.967 12.292 -32.121 1.00 80.50 355 ASN A N 1
ATOM 2950 C CA . ASN A 1 355 ? 16.575 11.964 -30.836 1.00 80.50 355 ASN A CA 1
ATOM 2951 C C . ASN A 1 355 ? 17.558 10.785 -30.991 1.00 80.50 355 ASN A C 1
ATOM 2953 O O . ASN A 1 355 ? 17.166 9.612 -30.932 1.00 80.50 355 ASN A O 1
ATOM 2957 N N . GLY A 1 356 ? 18.848 11.084 -31.178 1.00 69.94 356 GLY A N 1
ATOM 2958 C CA . GLY A 1 356 ? 19.894 10.070 -31.346 1.00 69.94 356 GLY A CA 1
ATOM 2959 C C . GLY A 1 356 ? 20.053 9.150 -30.133 1.00 69.94 356 GLY A C 1
ATOM 2960 O O . GLY A 1 356 ? 20.340 7.968 -30.296 1.00 69.94 356 GLY A O 1
ATOM 2961 N N . ARG A 1 357 ? 19.777 9.638 -28.914 1.00 70.44 357 ARG A N 1
ATOM 2962 C CA . ARG A 1 357 ? 19.830 8.829 -27.681 1.00 70.44 357 ARG A CA 1
ATOM 2963 C C . ARG A 1 357 ? 18.683 7.821 -27.603 1.00 70.44 357 ARG A C 1
ATOM 2965 O O . ARG A 1 357 ? 18.890 6.699 -27.147 1.00 70.44 357 ARG A O 1
ATOM 2972 N N . MET A 1 358 ? 17.486 8.196 -28.046 1.00 63.88 358 MET A N 1
ATOM 2973 C CA . MET A 1 358 ? 16.329 7.295 -28.090 1.00 63.88 358 MET A CA 1
ATOM 2974 C C . MET A 1 358 ? 16.498 6.207 -29.161 1.00 63.88 358 MET A C 1
ATOM 2976 O O . MET A 1 358 ? 16.120 5.059 -28.938 1.00 63.88 358 MET A O 1
ATOM 2980 N N . THR A 1 359 ? 17.098 6.555 -30.303 1.00 72.44 359 THR A N 1
ATOM 2981 C CA . THR A 1 359 ? 17.232 5.661 -31.469 1.00 72.44 359 THR A CA 1
ATOM 2982 C C . THR A 1 359 ? 18.551 4.883 -31.528 1.00 72.44 359 THR A C 1
ATOM 2984 O O . THR A 1 359 ? 18.691 3.969 -32.343 1.00 72.44 359 THR A O 1
ATOM 2987 N N . GLN A 1 360 ? 19.505 5.180 -30.636 1.00 75.75 360 GLN A N 1
ATOM 2988 C CA . GLN A 1 360 ? 20.872 4.637 -30.642 1.00 75.75 360 GLN A CA 1
ATOM 2989 C C . GLN A 1 360 ? 20.951 3.115 -30.826 1.00 75.75 360 GLN A C 1
ATOM 2991 O O . GLN A 1 360 ? 21.806 2.633 -31.559 1.00 75.75 360 GLN A O 1
ATOM 2996 N N . GLY A 1 361 ? 20.062 2.345 -30.187 1.00 66.12 361 GLY A N 1
ATOM 2997 C CA . GLY A 1 361 ? 20.109 0.883 -30.236 1.00 66.12 361 GLY A CA 1
ATOM 2998 C C . GLY A 1 361 ? 19.877 0.339 -31.645 1.00 66.12 361 GLY A C 1
ATOM 2999 O O . GLY A 1 361 ? 20.628 -0.516 -32.109 1.00 66.12 361 GLY A O 1
ATOM 3000 N N . GLU A 1 362 ? 18.875 0.879 -32.336 1.00 80.75 362 GLU A N 1
ATOM 3001 C CA . GLU A 1 362 ? 18.535 0.491 -33.705 1.00 80.75 362 GLU A CA 1
ATOM 3002 C C . GLU A 1 362 ? 19.538 1.057 -34.710 1.00 80.75 362 GLU A C 1
ATOM 3004 O O . GLU A 1 362 ? 19.954 0.343 -35.614 1.00 80.75 362 GLU A O 1
ATOM 3009 N N . ASN A 1 363 ? 20.020 2.285 -34.501 1.00 81.75 363 ASN A N 1
ATOM 3010 C CA . ASN A 1 363 ? 21.036 2.894 -35.363 1.00 81.75 363 ASN A CA 1
ATOM 3011 C C . ASN A 1 363 ? 22.358 2.106 -35.334 1.00 81.75 363 ASN A C 1
ATOM 3013 O O . ASN A 1 363 ? 22.985 1.895 -36.374 1.00 81.75 363 ASN A O 1
ATOM 3017 N N . ILE A 1 364 ? 22.773 1.640 -34.148 1.00 79.31 364 ILE A N 1
ATOM 3018 C CA . ILE A 1 364 ? 23.931 0.752 -33.974 1.00 79.31 364 ILE A CA 1
ATOM 3019 C C . ILE A 1 364 ? 23.701 -0.580 -34.698 1.00 79.31 364 ILE A C 1
ATOM 3021 O O . ILE A 1 364 ? 24.617 -1.089 -35.347 1.00 79.31 364 ILE A O 1
ATOM 3025 N N . ALA A 1 365 ? 22.494 -1.146 -34.595 1.00 76.81 365 ALA A N 1
ATOM 3026 C CA . ALA A 1 365 ? 22.148 -2.403 -35.248 1.00 76.81 365 ALA A CA 1
ATOM 3027 C C . ALA A 1 365 ? 22.151 -2.283 -36.778 1.00 76.81 365 ALA A C 1
ATOM 3029 O O . ALA A 1 365 ? 22.674 -3.172 -37.440 1.00 76.81 365 ALA A O 1
ATOM 3030 N N . ASP A 1 366 ? 21.641 -1.184 -37.337 1.00 88.62 366 ASP A N 1
ATOM 3031 C CA . ASP A 1 366 ? 21.636 -0.952 -38.784 1.00 88.62 366 ASP A CA 1
ATOM 3032 C C . ASP A 1 366 ? 23.060 -0.800 -39.339 1.00 88.62 366 ASP A C 1
ATOM 3034 O O . ASP A 1 366 ? 23.401 -1.424 -40.343 1.00 88.62 366 ASP A O 1
ATOM 3038 N N . ASN A 1 367 ? 23.915 -0.036 -38.646 1.00 92.81 367 ASN A N 1
ATOM 3039 C CA . ASN A 1 367 ? 25.328 0.129 -39.005 1.00 92.81 367 ASN A CA 1
ATOM 3040 C C . ASN A 1 367 ? 26.090 -1.203 -38.936 1.00 92.81 367 ASN A C 1
ATOM 3042 O O . ASN A 1 367 ? 26.789 -1.581 -39.877 1.00 92.81 367 ASN A O 1
ATOM 3046 N N . GLY A 1 368 ? 25.939 -1.931 -37.825 1.00 89.81 368 GLY A N 1
ATOM 3047 C CA . GLY A 1 368 ? 26.587 -3.227 -37.638 1.00 89.81 368 GLY A CA 1
ATOM 3048 C C . GLY A 1 368 ? 26.081 -4.274 -38.631 1.00 89.81 368 GLY A C 1
ATOM 3049 O O . GLY A 1 368 ? 26.878 -4.967 -39.256 1.00 89.81 368 GLY A O 1
ATOM 3050 N N . GLY A 1 369 ? 24.764 -4.361 -38.824 1.00 90.06 369 GLY A N 1
ATOM 3051 C CA . GLY A 1 369 ? 24.125 -5.313 -39.730 1.00 90.06 369 GLY A CA 1
ATOM 3052 C C . GLY A 1 369 ? 24.548 -5.115 -41.182 1.00 90.06 369 GLY A C 1
ATOM 3053 O O . GLY A 1 369 ? 24.928 -6.087 -41.836 1.00 90.06 369 GLY A O 1
ATOM 3054 N N . LEU A 1 370 ? 24.570 -3.869 -41.667 1.00 95.94 370 LEU A N 1
ATOM 3055 C CA . LEU A 1 370 ? 25.059 -3.536 -43.008 1.00 95.94 370 LEU A CA 1
ATOM 3056 C C . LEU A 1 370 ? 26.521 -3.970 -43.197 1.00 95.94 370 LEU A C 1
ATOM 3058 O O . LEU A 1 370 ? 26.858 -4.656 -44.159 1.00 95.94 370 LEU A O 1
ATOM 3062 N N . LYS A 1 371 ? 27.392 -3.615 -42.247 1.00 94.38 371 LYS A N 1
ATOM 3063 C CA . LYS A 1 371 ? 28.822 -3.942 -42.303 1.00 94.38 371 LYS A CA 1
ATOM 3064 C C . LYS A 1 371 ? 29.070 -5.452 -42.310 1.00 94.38 371 LYS A C 1
ATOM 3066 O O . LYS A 1 371 ? 29.888 -5.941 -43.085 1.00 94.38 371 LYS A O 1
ATOM 3071 N N . GLN A 1 372 ? 28.375 -6.201 -41.453 1.00 94.88 372 GLN A N 1
ATOM 3072 C CA . GLN A 1 372 ? 28.551 -7.653 -41.360 1.00 94.88 372 GLN A CA 1
ATOM 3073 C C . GLN A 1 372 ? 27.968 -8.385 -42.574 1.00 94.88 372 GLN A C 1
ATOM 3075 O O . GLN A 1 372 ? 28.601 -9.311 -43.077 1.00 94.88 372 GLN A O 1
ATOM 3080 N N . SER A 1 373 ? 26.813 -7.952 -43.087 1.00 95.62 373 SER A N 1
ATOM 3081 C CA . SER A 1 373 ? 26.219 -8.538 -44.297 1.00 95.62 373 SER A CA 1
ATOM 3082 C C . SER A 1 373 ? 27.079 -8.297 -45.540 1.00 95.62 373 SER A C 1
ATOM 3084 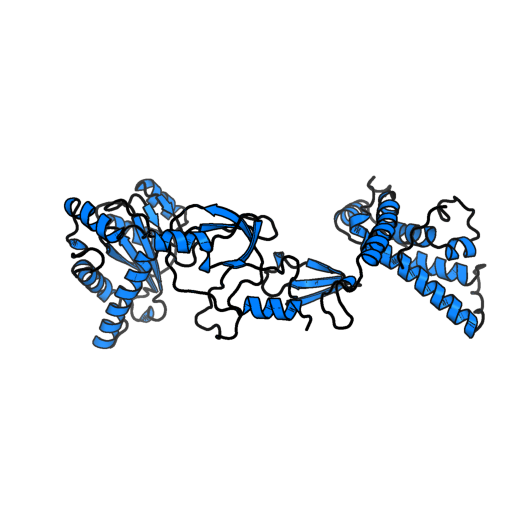O O . SER A 1 373 ? 27.317 -9.243 -46.286 1.00 95.62 373 SER A O 1
ATOM 3086 N N . PHE A 1 374 ? 27.649 -7.099 -45.716 1.00 97.44 374 PHE A N 1
ATOM 3087 C CA . PHE A 1 374 ? 28.559 -6.833 -46.836 1.00 97.44 374 PHE A CA 1
ATOM 3088 C C . PHE A 1 374 ? 29.856 -7.650 -46.738 1.00 97.44 374 PHE A C 1
ATOM 3090 O O . PHE A 1 374 ? 30.314 -8.235 -47.718 1.00 97.44 374 PHE A O 1
ATOM 3097 N N . ARG A 1 375 ? 30.432 -7.771 -45.534 1.00 95.38 375 ARG A N 1
ATOM 3098 C CA . ARG A 1 375 ? 31.596 -8.643 -45.298 1.00 95.38 375 ARG A CA 1
ATOM 3099 C C . ARG A 1 375 ? 31.295 -10.105 -45.618 1.00 95.38 375 ARG A C 1
ATOM 3101 O O . ARG A 1 375 ? 32.139 -10.780 -46.205 1.00 95.38 375 ARG A O 1
ATOM 3108 N N . ALA A 1 376 ? 30.116 -10.592 -45.235 1.00 96.75 376 ALA A N 1
ATOM 3109 C CA . ALA A 1 376 ? 29.675 -11.943 -45.562 1.00 96.75 376 ALA A CA 1
ATOM 3110 C C . ALA A 1 376 ? 29.528 -12.128 -47.079 1.00 96.75 376 ALA A C 1
ATOM 3112 O O . ALA A 1 376 ? 30.024 -13.119 -47.611 1.00 96.75 376 ALA A O 1
ATOM 3113 N N . TYR A 1 377 ? 28.942 -11.146 -47.769 1.00 96.94 377 TYR A N 1
ATOM 3114 C CA . TYR A 1 377 ? 28.817 -11.142 -49.223 1.00 96.94 377 TYR A CA 1
ATOM 3115 C C . TYR A 1 377 ? 30.184 -11.211 -49.920 1.00 96.94 377 TYR A C 1
ATOM 3117 O O . TYR A 1 377 ? 30.452 -12.156 -50.657 1.00 96.94 377 TYR A O 1
ATOM 3125 N N . ARG A 1 378 ? 31.117 -10.304 -49.599 1.00 96.44 378 ARG A N 1
ATOM 3126 C CA . ARG A 1 378 ? 32.469 -10.323 -50.191 1.00 96.44 378 ARG A CA 1
ATOM 3127 C C . ARG A 1 378 ? 33.244 -11.601 -49.857 1.00 96.44 378 ARG A C 1
ATOM 3129 O O . ARG A 1 378 ? 34.036 -12.070 -50.672 1.00 96.44 378 ARG A O 1
ATOM 3136 N N . LYS A 1 379 ? 33.023 -12.196 -48.677 1.00 96.50 379 LYS A N 1
ATOM 3137 C CA . LYS A 1 379 ? 33.598 -13.507 -48.333 1.00 96.50 379 LYS A CA 1
ATOM 3138 C C . LYS A 1 379 ? 33.035 -14.617 -49.222 1.00 96.50 379 LYS A C 1
ATOM 3140 O O . LYS A 1 379 ? 33.806 -15.465 -49.655 1.00 96.50 379 LYS A O 1
ATOM 3145 N N . TRP A 1 380 ? 31.731 -14.605 -49.491 1.00 97.25 380 TRP A N 1
ATOM 3146 C CA . TRP A 1 380 ? 31.083 -15.564 -50.383 1.00 97.25 380 TRP A CA 1
ATOM 3147 C C . TRP A 1 380 ? 31.576 -15.418 -51.830 1.00 97.25 380 TRP A C 1
ATOM 3149 O O . TRP A 1 380 ? 31.932 -16.424 -52.439 1.00 97.25 380 TRP A O 1
ATOM 3159 N N . VAL A 1 381 ? 31.709 -14.186 -52.331 1.00 97.06 381 VAL A N 1
ATOM 3160 C CA . VAL A 1 381 ? 32.283 -13.894 -53.659 1.00 97.06 381 VAL A CA 1
ATOM 3161 C C . VAL A 1 381 ? 33.719 -14.408 -53.758 1.00 97.06 381 VAL A C 1
ATOM 3163 O O . VAL A 1 381 ? 34.096 -15.041 -54.738 1.00 97.06 381 VAL A O 1
ATOM 3166 N N . LYS A 1 382 ? 34.531 -14.225 -52.708 1.00 95.44 382 LYS A N 1
ATOM 3167 C CA . LYS A 1 382 ? 35.911 -14.735 -52.683 1.00 95.44 382 LYS A CA 1
ATOM 3168 C C . LYS A 1 382 ? 35.993 -16.261 -52.848 1.00 95.44 382 LYS A C 1
ATOM 3170 O O . LYS A 1 382 ? 37.004 -16.747 -53.344 1.00 95.44 382 LYS A O 1
ATOM 3175 N N . THR A 1 383 ? 34.978 -17.012 -52.418 1.00 96.25 383 THR A N 1
ATOM 3176 C CA . THR A 1 383 ? 34.963 -18.481 -52.507 1.00 96.25 383 THR A CA 1
ATOM 3177 C C . THR A 1 383 ? 34.202 -19.024 -53.718 1.00 96.25 383 THR A C 1
ATOM 3179 O O . THR A 1 383 ? 34.491 -20.141 -54.128 1.00 96.25 383 THR A O 1
ATOM 3182 N N . HIS A 1 384 ? 33.248 -18.275 -54.281 1.00 96.25 384 HIS A N 1
ATOM 3183 C CA . HIS A 1 384 ? 32.375 -18.743 -55.374 1.00 96.25 384 HIS A CA 1
ATOM 3184 C C . HIS A 1 384 ? 32.557 -17.978 -56.694 1.00 96.25 384 HIS A C 1
ATOM 3186 O O . HIS A 1 384 ? 31.992 -18.384 -57.706 1.00 96.25 384 HIS A O 1
ATOM 3192 N N . GLY A 1 385 ? 33.362 -16.914 -56.706 1.00 94.56 385 GLY A N 1
ATOM 3193 C CA . GLY A 1 385 ? 33.495 -16.005 -57.842 1.00 94.56 385 GLY A CA 1
ATOM 3194 C C . GLY A 1 385 ? 32.433 -14.903 -57.851 1.00 94.56 385 GLY A C 1
ATOM 3195 O O . GLY A 1 385 ? 31.520 -14.884 -57.025 1.00 94.56 385 GLY A O 1
ATOM 3196 N N . GLU A 1 386 ? 32.591 -13.956 -58.775 1.00 93.88 386 GLU A N 1
ATOM 3197 C CA . GLU A 1 386 ? 31.610 -12.891 -59.009 1.00 93.88 386 GLU A CA 1
ATOM 3198 C C . GLU A 1 386 ? 30.369 -13.451 -59.724 1.00 93.88 386 GLU A C 1
ATOM 3200 O O . GLU A 1 386 ? 30.454 -14.355 -60.561 1.00 93.88 386 GLU A O 1
ATOM 3205 N N . GLU A 1 387 ? 29.205 -12.906 -59.383 1.00 94.56 387 GLU A N 1
ATOM 3206 C CA . GLU A 1 387 ? 27.927 -13.285 -59.987 1.00 94.56 387 GLU A CA 1
ATOM 3207 C C . GLU A 1 387 ? 27.771 -12.707 -61.403 1.00 94.56 387 GLU A C 1
ATOM 3209 O O . GLU A 1 387 ? 28.498 -11.809 -61.835 1.00 94.56 387 GLU A O 1
ATOM 3214 N N . LYS A 1 388 ? 26.794 -13.232 -62.154 1.00 94.25 388 LYS A N 1
ATOM 3215 C CA . LYS A 1 388 ? 26.412 -12.645 -63.442 1.00 94.25 388 LYS A CA 1
ATOM 3216 C C . LYS A 1 388 ? 25.637 -11.350 -63.209 1.00 94.25 388 LYS A C 1
ATOM 3218 O O . LYS A 1 388 ? 24.654 -11.347 -62.467 1.00 94.25 388 LYS A O 1
ATOM 3223 N N . LEU A 1 389 ? 26.029 -10.299 -63.929 1.00 93.25 389 LEU A N 1
ATOM 3224 C CA . LEU A 1 389 ? 25.364 -8.998 -63.888 1.00 93.25 389 LEU A CA 1
ATOM 3225 C C . LEU A 1 389 ? 23.879 -9.107 -64.261 1.00 93.25 389 LEU A C 1
ATOM 3227 O O . LEU A 1 389 ? 23.491 -9.898 -65.126 1.00 93.25 389 LEU A O 1
ATOM 3231 N N . LEU A 1 390 ? 23.055 -8.275 -63.622 1.00 90.81 390 LEU A N 1
ATOM 3232 C CA . LEU A 1 390 ? 21.625 -8.215 -63.908 1.00 90.81 390 LEU A CA 1
ATOM 3233 C C . LEU A 1 390 ? 21.364 -7.535 -65.264 1.00 90.81 390 LEU A C 1
ATOM 3235 O O . LEU A 1 390 ? 21.927 -6.470 -65.534 1.00 90.81 390 LEU A O 1
ATOM 3239 N N . PRO A 1 391 ? 20.484 -8.098 -66.114 1.00 93.06 391 PRO A N 1
ATOM 3240 C CA . PRO A 1 391 ? 20.141 -7.479 -67.388 1.00 93.06 391 PRO A CA 1
ATOM 3241 C C . PRO A 1 391 ? 19.433 -6.136 -67.160 1.00 93.06 391 PRO A C 1
ATOM 3243 O O . PRO A 1 391 ? 18.569 -6.016 -66.294 1.00 93.06 391 PRO A O 1
ATOM 3246 N N . GLY A 1 392 ? 19.791 -5.121 -67.949 1.00 91.25 392 GLY A N 1
ATOM 3247 C CA . GLY A 1 392 ? 19.167 -3.792 -67.890 1.00 91.25 392 GLY A CA 1
ATOM 3248 C C . GLY A 1 392 ? 19.660 -2.874 -66.764 1.00 91.25 392 GLY A C 1
ATOM 3249 O O . GLY A 1 392 ? 19.158 -1.759 -66.647 1.00 91.25 392 GLY A O 1
ATOM 3250 N N . LEU A 1 393 ? 20.651 -3.291 -65.965 1.00 91.69 393 LEU A N 1
ATOM 3251 C CA . LEU A 1 393 ? 21.271 -2.467 -64.922 1.00 91.69 393 LEU A CA 1
ATOM 3252 C C . LEU A 1 393 ? 22.785 -2.366 -65.140 1.00 91.69 393 LEU A C 1
ATOM 3254 O O . LEU A 1 393 ? 23.501 -3.358 -65.051 1.00 91.69 393 LEU A O 1
ATOM 3258 N N . ASN A 1 394 ? 23.290 -1.153 -65.380 1.00 91.88 394 ASN A N 1
ATOM 3259 C CA . ASN A 1 394 ? 24.730 -0.896 -65.490 1.00 91.88 394 ASN A CA 1
ATOM 3260 C C . ASN A 1 394 ? 25.353 -0.635 -64.106 1.00 91.88 394 ASN A C 1
ATOM 3262 O O . ASN A 1 394 ? 25.786 0.478 -63.809 1.00 91.88 394 ASN A O 1
ATOM 3266 N N . MET A 1 395 ? 25.304 -1.634 -63.222 1.00 94.00 395 MET A N 1
ATOM 3267 C CA . MET A 1 395 ? 25.798 -1.540 -61.843 1.00 94.00 395 MET A CA 1
ATOM 3268 C C . MET A 1 395 ? 26.556 -2.809 -61.455 1.00 94.00 395 MET A C 1
ATOM 3270 O O . MET A 1 395 ? 26.165 -3.912 -61.834 1.00 94.00 395 MET A O 1
ATOM 3274 N N . THR A 1 396 ? 27.623 -2.661 -60.669 1.00 95.38 396 THR A N 1
ATOM 3275 C CA . THR A 1 396 ? 28.348 -3.811 -60.104 1.00 95.38 396 THR A CA 1
ATOM 3276 C C . THR A 1 396 ? 27.535 -4.467 -58.989 1.00 95.38 396 THR A C 1
ATOM 3278 O O . THR A 1 396 ? 26.662 -3.833 -58.393 1.00 95.38 396 THR A O 1
ATOM 3281 N N . HIS A 1 397 ? 27.837 -5.719 -58.634 1.00 96.06 397 HIS A N 1
ATOM 3282 C CA . HIS A 1 397 ? 27.126 -6.372 -57.533 1.00 96.06 397 HIS A CA 1
ATOM 3283 C C . HIS A 1 397 ? 27.346 -5.694 -56.171 1.00 96.06 397 HIS A C 1
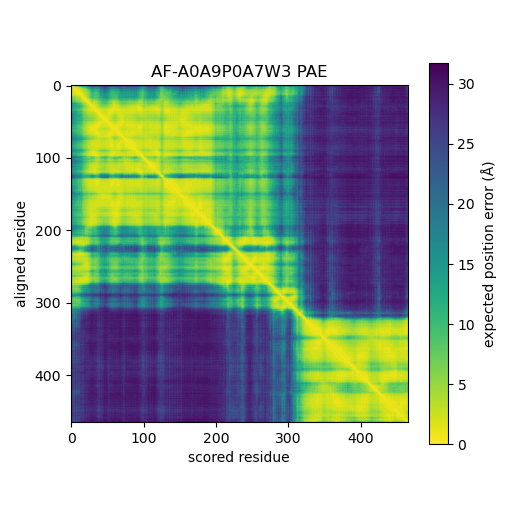ATOM 3285 O O . HIS A 1 397 ? 26.420 -5.640 -55.365 1.00 96.06 397 HIS A O 1
ATOM 3291 N N . ASP A 1 398 ? 28.513 -5.086 -55.938 1.00 96.56 398 ASP A N 1
ATOM 3292 C CA . ASP A 1 398 ? 28.750 -4.275 -54.738 1.00 96.56 398 ASP A CA 1
ATOM 3293 C C . ASP A 1 398 ? 27.815 -3.054 -54.696 1.00 96.56 398 ASP A C 1
ATOM 3295 O O . ASP A 1 398 ? 27.263 -2.726 -53.646 1.00 96.56 398 ASP A O 1
ATOM 3299 N N . GLN A 1 399 ? 27.575 -2.401 -55.838 1.00 97.25 399 GLN A N 1
ATOM 3300 C CA . GLN A 1 399 ? 26.596 -1.316 -55.930 1.00 97.25 399 GLN A CA 1
ATOM 3301 C C . GLN A 1 399 ? 25.165 -1.841 -55.743 1.00 97.25 399 GLN A C 1
ATOM 3303 O O . GLN A 1 399 ? 24.389 -1.261 -54.983 1.00 97.25 399 GLN A O 1
ATOM 3308 N N . LEU A 1 400 ? 24.821 -2.973 -56.365 1.00 96.88 400 LEU A N 1
ATOM 3309 C CA . LEU A 1 400 ? 23.506 -3.604 -56.220 1.00 96.88 400 LEU A CA 1
ATOM 3310 C C . LEU A 1 400 ? 23.214 -4.025 -54.775 1.00 96.88 400 LEU A C 1
ATOM 3312 O O . LEU A 1 400 ? 22.076 -3.891 -54.331 1.00 96.88 400 LEU A O 1
ATOM 3316 N N . PHE A 1 401 ? 24.222 -4.461 -54.017 1.00 97.69 401 PHE A N 1
ATOM 3317 C CA . PHE A 1 401 ? 24.082 -4.784 -52.599 1.00 97.69 401 PHE A CA 1
ATOM 3318 C C . PHE A 1 401 ? 23.568 -3.577 -51.801 1.00 97.69 401 PHE A C 1
ATOM 3320 O O . PHE A 1 401 ? 22.574 -3.671 -51.076 1.00 97.69 401 PHE A O 1
ATOM 3327 N N . PHE A 1 402 ? 24.217 -2.419 -51.950 1.00 98.00 402 PHE A N 1
ATOM 3328 C CA . PHE A 1 402 ? 23.816 -1.209 -51.231 1.00 98.00 402 PHE A CA 1
ATOM 3329 C C . PHE A 1 402 ? 22.518 -0.606 -51.780 1.00 98.00 402 PHE A C 1
ATOM 3331 O O . PHE A 1 402 ? 21.730 -0.066 -51.001 1.00 98.00 402 PHE A O 1
ATOM 3338 N N . LEU A 1 403 ? 22.259 -0.736 -53.086 1.00 96.25 403 LEU A N 1
ATOM 3339 C CA . LEU A 1 403 ? 20.979 -0.359 -53.683 1.00 96.25 403 LEU A CA 1
ATOM 3340 C C . LEU A 1 403 ? 19.833 -1.184 -53.089 1.00 96.25 403 LEU A C 1
ATOM 3342 O O . LEU A 1 403 ? 18.831 -0.616 -52.658 1.00 96.25 403 LEU A O 1
ATOM 3346 N N . ASN A 1 404 ? 19.993 -2.507 -53.008 1.00 95.94 404 ASN A N 1
ATOM 3347 C CA . ASN A 1 404 ? 19.000 -3.396 -52.415 1.00 95.94 404 ASN A CA 1
ATOM 3348 C C . ASN A 1 404 ? 18.780 -3.070 -50.932 1.00 95.94 404 ASN A C 1
ATOM 3350 O O . ASN A 1 404 ? 17.636 -2.945 -50.496 1.00 95.94 404 ASN A O 1
ATOM 3354 N N . TYR A 1 405 ? 19.859 -2.827 -50.179 1.00 96.31 405 TYR A N 1
ATOM 3355 C CA . TYR A 1 405 ? 19.763 -2.359 -48.796 1.00 96.31 405 TYR A CA 1
ATOM 3356 C C . TYR A 1 405 ? 18.929 -1.077 -48.675 1.00 96.31 405 TYR A C 1
ATOM 3358 O O . TYR A 1 405 ? 18.059 -0.991 -47.809 1.00 96.31 405 TYR A O 1
ATOM 3366 N N . ALA A 1 406 ? 19.170 -0.085 -49.537 1.00 96.31 406 ALA A N 1
ATOM 3367 C CA . ALA A 1 406 ? 18.436 1.176 -49.514 1.00 96.31 406 ALA A CA 1
ATOM 3368 C C . ALA A 1 406 ? 16.953 0.994 -49.877 1.00 96.31 406 ALA A C 1
ATOM 3370 O O . ALA A 1 406 ? 16.088 1.588 -49.230 1.00 96.31 406 ALA A O 1
ATOM 3371 N N . GLN A 1 407 ? 16.651 0.138 -50.858 1.00 93.94 407 GLN A N 1
ATOM 3372 C CA . GLN A 1 407 ? 15.287 -0.120 -51.328 1.00 93.94 407 GLN A CA 1
ATOM 3373 C C . GLN A 1 407 ? 14.378 -0.740 -50.263 1.00 93.94 407 GLN A C 1
ATOM 3375 O O . GLN A 1 407 ? 13.184 -0.445 -50.240 1.00 93.94 407 GLN A O 1
ATOM 3380 N N . ILE A 1 408 ? 14.926 -1.520 -49.324 1.00 90.50 408 ILE A N 1
ATOM 3381 C CA . ILE A 1 408 ? 14.166 -2.070 -48.183 1.00 90.50 408 ILE A CA 1
ATOM 3382 C C . ILE A 1 408 ? 13.522 -0.955 -47.338 1.00 90.50 408 ILE A C 1
ATOM 3384 O O . ILE A 1 408 ? 12.499 -1.168 -46.687 1.00 90.50 408 ILE A O 1
ATOM 3388 N N . TRP A 1 409 ? 14.102 0.247 -47.355 1.00 91.00 409 TRP A N 1
ATOM 3389 C CA . TRP A 1 409 ? 13.639 1.398 -46.584 1.00 91.00 409 TRP A CA 1
ATOM 3390 C C . TRP A 1 409 ? 12.869 2.428 -47.418 1.00 91.00 409 TRP A C 1
ATOM 3392 O O . TRP A 1 409 ? 12.540 3.495 -46.889 1.00 91.00 409 TRP A O 1
ATOM 3402 N N . CYS A 1 410 ? 12.576 2.133 -48.691 1.00 88.75 410 CYS A N 1
ATOM 3403 C CA . CYS A 1 410 ? 11.763 2.995 -49.541 1.00 88.75 410 CYS A CA 1
ATOM 3404 C C . CYS A 1 410 ? 10.367 3.187 -48.936 1.00 88.75 410 CYS A C 1
ATOM 3406 O O . CYS A 1 410 ? 9.625 2.238 -48.693 1.00 88.75 410 CYS A O 1
ATOM 3408 N N . GLY A 1 411 ? 10.008 4.444 -48.703 1.00 82.75 411 GLY A N 1
ATOM 3409 C CA . GLY A 1 411 ? 8.713 4.830 -48.168 1.00 82.75 411 GLY A CA 1
ATOM 3410 C C . GLY A 1 411 ? 8.731 6.278 -47.699 1.00 82.75 411 GLY A C 1
ATOM 3411 O O . GLY A 1 411 ? 9.777 6.813 -47.331 1.00 82.75 411 GLY A O 1
ATOM 3412 N N . THR A 1 412 ? 7.562 6.907 -47.700 1.00 80.00 412 THR A N 1
ATOM 3413 C CA . THR A 1 412 ? 7.352 8.246 -47.141 1.00 80.00 412 THR A CA 1
ATOM 3414 C C . THR A 1 412 ? 6.416 8.162 -45.936 1.00 80.00 412 THR A C 1
ATOM 3416 O O . THR A 1 412 ? 5.681 7.184 -45.791 1.00 80.00 412 THR A O 1
ATOM 3419 N N . ASN A 1 413 ? 6.460 9.151 -45.045 1.00 70.75 413 ASN A N 1
ATOM 3420 C CA . ASN A 1 413 ? 5.535 9.249 -43.914 1.00 70.75 413 ASN A CA 1
ATOM 3421 C C . ASN A 1 413 ? 4.688 10.511 -44.085 1.00 70.75 413 ASN A C 1
ATOM 3423 O O . ASN A 1 413 ? 5.180 11.519 -44.590 1.00 70.75 413 ASN A O 1
ATOM 3427 N N . ARG A 1 414 ? 3.437 10.475 -43.621 1.00 75.06 414 ARG A N 1
ATOM 3428 C CA . ARG A 1 414 ? 2.656 11.704 -43.446 1.00 75.06 414 ARG A CA 1
ATOM 3429 C C . ARG A 1 414 ? 3.281 12.552 -42.324 1.00 75.06 414 ARG A C 1
ATOM 3431 O O . ARG A 1 414 ? 3.882 11.964 -41.418 1.00 75.06 414 ARG A O 1
ATOM 3438 N N . PRO A 1 415 ? 3.159 13.890 -42.341 1.00 71.31 415 PRO A N 1
ATOM 3439 C CA . PRO A 1 415 ? 3.741 14.748 -41.304 1.00 71.31 415 PRO A CA 1
ATOM 3440 C C . PRO A 1 415 ? 3.324 14.356 -39.875 1.00 71.31 415 PRO A C 1
ATOM 3442 O O . PRO A 1 415 ? 4.149 14.330 -38.962 1.00 71.31 415 PRO A O 1
ATOM 3445 N N . GLU A 1 416 ? 2.071 13.951 -39.673 1.00 68.56 416 GLU A N 1
ATOM 3446 C CA . GLU A 1 416 ? 1.542 13.535 -38.369 1.00 68.56 416 GLU A CA 1
ATOM 3447 C C . GLU A 1 416 ? 2.175 12.219 -37.883 1.00 68.56 416 GLU A C 1
ATOM 3449 O O . GLU A 1 416 ? 2.535 12.071 -36.706 1.00 68.56 416 GLU A O 1
ATOM 3454 N N . ASP A 1 417 ? 2.377 11.274 -38.804 1.00 64.88 417 ASP A N 1
ATOM 3455 C CA . ASP A 1 417 ? 3.058 10.006 -38.534 1.00 64.88 417 ASP A CA 1
ATOM 3456 C C . ASP A 1 417 ? 4.545 10.233 -38.251 1.00 64.88 417 ASP A C 1
ATOM 3458 O O . ASP A 1 417 ? 5.108 9.611 -37.346 1.00 64.88 417 ASP A O 1
ATOM 3462 N N . ALA A 1 418 ? 5.187 11.149 -38.984 1.00 64.56 418 ALA A N 1
ATOM 3463 C CA . ALA A 1 418 ? 6.573 11.541 -38.758 1.00 64.56 418 ALA A CA 1
ATOM 3464 C C . ALA A 1 418 ? 6.753 12.145 -37.357 1.00 64.56 418 ALA A C 1
ATOM 3466 O O . ALA A 1 418 ? 7.646 11.721 -36.619 1.00 64.56 418 ALA A O 1
ATOM 3467 N N . LEU A 1 419 ? 5.857 13.047 -36.942 1.00 63.81 419 LEU A N 1
ATOM 3468 C CA . LEU A 1 419 ? 5.869 13.663 -35.614 1.00 63.81 419 LEU A CA 1
ATOM 3469 C C . LEU A 1 419 ? 5.687 12.622 -34.499 1.00 63.81 419 LEU A C 1
ATOM 3471 O O . LEU A 1 419 ? 6.418 12.626 -33.504 1.00 63.81 419 LEU A O 1
ATOM 3475 N N . THR A 1 420 ? 4.744 11.696 -34.679 1.00 63.69 420 THR A N 1
ATOM 3476 C CA . THR A 1 420 ? 4.494 10.604 -33.727 1.00 63.69 420 THR A CA 1
ATOM 3477 C C . THR A 1 420 ? 5.721 9.703 -33.617 1.00 63.69 420 THR A C 1
ATOM 3479 O O . THR A 1 420 ? 6.201 9.410 -32.521 1.00 63.69 420 THR A O 1
ATOM 3482 N N . LYS A 1 421 ? 6.304 9.319 -34.756 1.00 61.03 421 LYS A N 1
ATOM 3483 C CA . LYS A 1 421 ? 7.483 8.454 -34.813 1.00 61.03 421 LYS A CA 1
ATOM 3484 C C . LYS A 1 421 ? 8.693 9.109 -34.149 1.00 61.03 421 LYS A C 1
ATOM 3486 O O . LYS A 1 421 ? 9.362 8.444 -33.371 1.00 61.03 421 LYS A O 1
ATOM 3491 N N . ILE A 1 422 ? 8.942 10.400 -34.354 1.00 64.94 422 ILE A N 1
ATOM 3492 C CA . ILE A 1 422 ? 10.047 11.110 -33.683 1.00 64.94 422 ILE A CA 1
ATOM 3493 C C . ILE A 1 422 ? 9.882 11.115 -32.159 1.00 64.94 422 ILE A C 1
ATOM 3495 O O . ILE A 1 422 ? 10.867 10.990 -31.433 1.00 64.94 422 ILE A O 1
ATOM 3499 N N . ARG A 1 423 ? 8.648 11.260 -31.662 1.00 62.59 423 ARG A N 1
ATOM 3500 C CA . ARG A 1 423 ? 8.380 11.386 -30.222 1.00 62.59 423 ARG A CA 1
ATOM 3501 C C . ARG A 1 423 ? 8.369 10.052 -29.480 1.00 62.59 423 ARG A C 1
ATOM 3503 O O . ARG A 1 423 ? 8.697 10.034 -28.297 1.00 62.59 423 ARG A O 1
ATOM 3510 N N . SER A 1 424 ? 7.980 8.957 -30.137 1.00 56.41 424 SER A N 1
ATOM 3511 C CA . SER A 1 424 ? 7.738 7.676 -29.454 1.00 56.41 424 SER A CA 1
ATOM 3512 C C . SER A 1 424 ? 8.410 6.451 -30.079 1.00 56.41 424 SER A C 1
ATOM 3514 O O . SER A 1 424 ? 8.385 5.377 -29.473 1.00 56.41 424 SER A O 1
ATOM 3516 N N . SER A 1 425 ? 8.981 6.545 -31.284 1.00 59.94 425 SER A N 1
ATOM 3517 C CA . SER A 1 425 ? 9.644 5.410 -31.939 1.00 59.94 425 SER A CA 1
ATOM 3518 C C . SER A 1 425 ? 11.117 5.330 -31.561 1.00 59.94 425 SER A C 1
ATOM 3520 O O . SER A 1 425 ? 11.878 6.276 -31.713 1.00 59.94 425 SER A O 1
ATOM 3522 N N . VAL A 1 426 ? 11.555 4.125 -31.201 1.00 65.75 426 VAL A N 1
ATOM 3523 C CA . VAL A 1 426 ? 12.980 3.788 -31.034 1.00 65.75 426 VAL A CA 1
ATOM 3524 C C . VAL A 1 426 ? 13.713 3.558 -32.365 1.00 65.75 426 VAL A C 1
ATOM 3526 O O . VAL A 1 426 ? 14.915 3.325 -32.373 1.00 65.75 426 VAL A O 1
ATOM 3529 N N . HIS A 1 427 ? 13.003 3.597 -33.496 1.00 74.50 427 HIS A N 1
ATOM 3530 C CA . HIS A 1 427 ? 13.586 3.477 -34.833 1.00 74.50 427 HIS A CA 1
ATOM 3531 C C . HIS A 1 427 ? 13.586 4.824 -35.549 1.00 74.50 427 HIS A C 1
ATOM 3533 O O . HIS A 1 427 ? 12.530 5.462 -35.630 1.00 74.50 427 HIS A O 1
ATOM 3539 N N . SER A 1 428 ? 14.718 5.170 -36.164 1.00 84.75 428 SER A N 1
ATOM 3540 C CA . SER A 1 428 ? 14.819 6.289 -37.102 1.00 84.75 428 SER A CA 1
ATOM 3541 C C . SER A 1 428 ? 13.873 6.100 -38.306 1.00 84.75 428 SER A C 1
ATOM 3543 O O . SER A 1 428 ? 13.573 4.963 -38.691 1.00 84.75 428 SER A O 1
ATOM 3545 N N . PRO A 1 429 ? 13.376 7.182 -38.926 1.00 87.44 429 PRO A N 1
ATOM 3546 C CA . PRO A 1 429 ? 12.669 7.119 -40.207 1.00 87.44 429 PRO A CA 1
ATOM 3547 C C . PRO A 1 429 ? 13.495 6.434 -41.304 1.00 87.44 429 PRO A C 1
ATOM 3549 O O . PRO A 1 429 ? 14.722 6.506 -41.283 1.00 87.44 429 PRO A O 1
ATOM 3552 N N . GLY A 1 430 ? 12.826 5.794 -42.275 1.00 89.12 430 GLY A N 1
ATOM 3553 C CA . GLY A 1 430 ? 13.467 4.957 -43.305 1.00 89.12 430 GLY A CA 1
ATOM 3554 C C . GLY A 1 430 ? 14.624 5.654 -44.023 1.00 89.12 430 GLY A C 1
ATOM 3555 O O . GLY A 1 430 ? 15.731 5.128 -44.037 1.00 89.12 430 GLY A O 1
ATOM 3556 N N . ARG A 1 431 ? 14.418 6.896 -44.483 1.00 90.56 431 ARG A N 1
ATOM 3557 C CA . ARG A 1 431 ? 15.467 7.730 -45.100 1.00 90.56 431 ARG A CA 1
ATOM 3558 C C . ARG A 1 431 ? 16.731 7.836 -44.237 1.00 90.56 431 ARG A C 1
ATOM 3560 O O . ARG A 1 431 ? 17.834 7.664 -44.745 1.00 90.56 431 ARG A O 1
ATOM 3567 N N . LEU A 1 432 ? 16.597 8.067 -42.930 1.00 93.06 432 LEU A N 1
ATOM 3568 C CA . LEU A 1 432 ? 17.747 8.194 -42.024 1.00 93.06 432 LEU A CA 1
ATOM 3569 C C . LEU A 1 432 ? 18.419 6.845 -41.727 1.00 93.06 432 LEU A C 1
ATOM 3571 O O . LEU A 1 432 ? 19.622 6.810 -41.477 1.00 93.06 432 LEU A O 1
ATOM 3575 N N . ARG A 1 433 ? 17.673 5.737 -41.820 1.00 94.38 433 ARG A N 1
ATOM 3576 C CA . ARG A 1 433 ? 18.219 4.368 -41.757 1.00 94.38 433 ARG A CA 1
ATOM 3577 C C . ARG A 1 433 ? 18.977 3.963 -43.019 1.00 94.38 433 ARG A C 1
ATOM 3579 O O . ARG A 1 433 ? 19.693 2.975 -42.989 1.00 94.38 433 ARG A O 1
ATOM 3586 N N . VAL A 1 434 ? 18.865 4.740 -44.094 1.00 95.94 434 VAL A N 1
ATOM 3587 C CA . VAL A 1 434 ? 19.729 4.636 -45.276 1.00 95.94 434 VAL A CA 1
ATOM 3588 C C . VAL A 1 434 ? 20.929 5.570 -45.129 1.00 95.94 434 VAL A C 1
ATOM 3590 O O . VAL A 1 434 ? 22.072 5.122 -45.166 1.00 95.94 434 VAL A O 1
ATOM 3593 N N . LEU A 1 435 ? 20.683 6.864 -44.898 1.00 95.69 435 LEU A N 1
ATOM 3594 C CA . LEU A 1 435 ? 21.736 7.887 -44.871 1.00 95.69 435 LEU A CA 1
ATOM 3595 C C . LEU A 1 435 ? 22.776 7.650 -43.766 1.00 95.69 435 LEU A C 1
ATOM 3597 O O . LEU A 1 435 ? 23.976 7.754 -44.018 1.00 95.69 435 LEU A O 1
ATOM 3601 N N . GLY A 1 436 ? 22.340 7.298 -42.554 1.00 96.75 436 GLY A N 1
ATOM 3602 C CA . GLY A 1 436 ? 23.236 7.062 -41.422 1.00 96.75 436 GLY A CA 1
ATOM 3603 C C . GLY A 1 436 ? 24.213 5.905 -41.666 1.00 96.75 436 GLY A C 1
ATOM 3604 O O . GLY A 1 436 ? 25.422 6.132 -41.685 1.00 96.75 436 GLY A O 1
ATOM 3605 N N . PRO A 1 437 ? 23.731 4.669 -41.892 1.00 97.19 437 PRO A N 1
ATOM 3606 C CA . PRO A 1 437 ? 24.602 3.513 -42.094 1.00 97.19 437 PRO A CA 1
ATOM 3607 C C . PRO A 1 437 ? 25.489 3.615 -43.338 1.00 97.19 437 PRO A C 1
ATOM 3609 O O . PRO A 1 437 ? 26.666 3.263 -43.271 1.00 97.19 437 PRO A O 1
ATOM 3612 N N . LEU A 1 438 ? 24.966 4.131 -44.457 1.00 97.62 438 LEU A N 1
ATOM 3613 C CA . LEU A 1 438 ? 25.752 4.258 -45.688 1.00 97.62 438 LEU A CA 1
ATOM 3614 C C . LEU A 1 438 ? 26.847 5.329 -45.572 1.00 97.62 438 LEU A C 1
ATOM 3616 O O . LEU A 1 438 ? 27.965 5.085 -46.015 1.00 97.62 438 LEU A O 1
ATOM 3620 N N . SER A 1 439 ? 26.587 6.468 -44.913 1.00 97.00 439 SER A N 1
ATOM 3621 C CA . SER A 1 439 ? 27.620 7.505 -44.704 1.00 97.00 439 SER A CA 1
ATOM 3622 C C . SER A 1 439 ? 28.774 7.037 -43.800 1.00 97.00 439 SER A C 1
ATOM 3624 O O . SER A 1 439 ? 29.928 7.443 -43.985 1.00 97.00 439 SER A O 1
ATOM 3626 N N . ASN A 1 440 ? 28.496 6.115 -42.873 1.00 97.62 440 ASN A N 1
ATOM 3627 C CA . ASN A 1 440 ? 29.508 5.460 -42.041 1.00 97.62 440 ASN A CA 1
ATOM 3628 C C . ASN A 1 440 ? 30.233 4.295 -42.739 1.00 97.62 440 ASN A C 1
ATOM 3630 O O . ASN A 1 440 ? 31.240 3.808 -42.220 1.00 97.62 440 ASN A O 1
ATOM 3634 N N . SER A 1 441 ? 29.762 3.841 -43.903 1.00 97.44 441 SER A N 1
ATOM 3635 C CA . SER A 1 441 ? 30.332 2.698 -44.615 1.00 97.44 441 SER A CA 1
ATOM 3636 C C . SER A 1 441 ? 31.423 3.133 -45.594 1.00 97.44 441 SER A C 1
ATOM 3638 O O . SER A 1 441 ? 31.168 3.755 -46.625 1.00 97.44 441 SER A O 1
ATOM 3640 N N . VAL A 1 442 ? 32.668 2.759 -45.292 1.00 96.12 442 VAL A N 1
ATOM 3641 C CA . VAL A 1 442 ? 33.804 2.931 -46.218 1.00 96.12 442 VAL A CA 1
ATOM 3642 C C . VAL A 1 442 ? 33.603 2.096 -47.484 1.00 96.12 442 VAL A C 1
ATOM 3644 O O . VAL A 1 442 ? 33.980 2.520 -48.573 1.00 96.12 442 VAL A O 1
ATOM 3647 N N . ASP A 1 443 ? 32.981 0.926 -47.350 1.00 97.19 443 ASP A N 1
ATOM 3648 C CA . ASP A 1 443 ? 32.724 0.029 -48.471 1.00 97.19 443 ASP A CA 1
ATOM 3649 C C . ASP A 1 443 ? 31.679 0.603 -49.435 1.00 97.19 443 ASP A C 1
ATOM 3651 O O . ASP A 1 443 ? 31.861 0.515 -50.646 1.00 97.19 443 ASP A O 1
ATOM 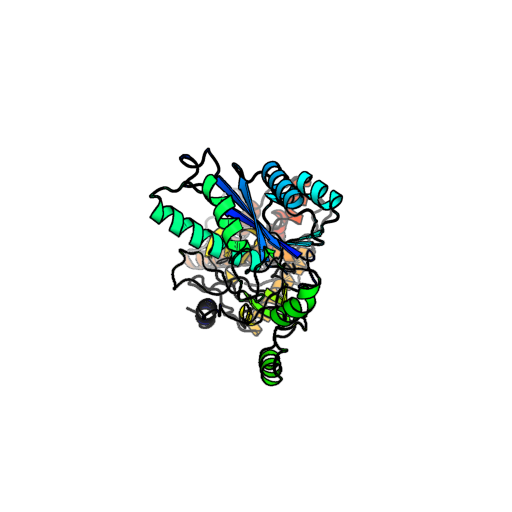3655 N N . PHE A 1 444 ? 30.648 1.279 -48.914 1.00 98.12 444 PHE A N 1
ATOM 3656 C CA . PHE A 1 444 ? 29.690 2.019 -49.740 1.00 98.12 444 PHE A CA 1
ATOM 3657 C C . PHE A 1 444 ? 30.379 3.155 -50.497 1.00 98.12 444 PHE A C 1
ATOM 3659 O O . PHE A 1 444 ? 30.246 3.261 -51.716 1.00 98.12 444 PHE A O 1
ATOM 3666 N N . ALA A 1 445 ? 31.161 3.972 -49.782 1.00 97.88 445 ALA A N 1
ATOM 3667 C CA . ALA A 1 445 ? 31.888 5.081 -50.389 1.00 97.88 445 ALA A CA 1
ATOM 3668 C C . ALA A 1 445 ? 32.843 4.602 -51.494 1.00 97.88 445 ALA A C 1
ATOM 3670 O O . ALA A 1 445 ? 32.980 5.277 -52.510 1.00 97.88 445 ALA A O 1
ATOM 3671 N N . ARG A 1 446 ? 33.459 3.423 -51.331 1.00 97.38 446 ARG A N 1
ATOM 3672 C CA . ARG A 1 446 ? 34.288 2.788 -52.363 1.00 97.38 446 ARG A CA 1
ATOM 3673 C C . ARG A 1 446 ? 33.451 2.294 -53.546 1.00 97.38 446 ARG A C 1
ATOM 3675 O O . ARG A 1 446 ? 33.788 2.605 -54.679 1.00 97.38 446 ARG A O 1
ATOM 3682 N N . ALA A 1 447 ? 32.362 1.564 -53.299 1.00 97.31 447 ALA A N 1
ATOM 3683 C CA . ALA A 1 447 ? 31.514 0.999 -54.355 1.00 97.31 447 ALA A CA 1
ATOM 3684 C C . ALA A 1 447 ? 30.893 2.074 -55.270 1.00 97.31 447 ALA A C 1
ATOM 3686 O O . ALA A 1 447 ? 30.692 1.841 -56.461 1.00 97.31 447 ALA A O 1
ATOM 3687 N N . TYR A 1 448 ? 30.618 3.260 -54.722 1.00 97.25 448 TYR A N 1
ATOM 3688 C CA . TYR A 1 448 ? 30.049 4.398 -55.452 1.00 97.25 448 TYR A CA 1
ATOM 3689 C C . TYR A 1 448 ? 31.056 5.515 -55.757 1.00 97.25 448 TYR A C 1
ATOM 3691 O O . TYR A 1 448 ? 30.650 6.570 -56.239 1.00 97.25 448 TYR A O 1
ATOM 3699 N N . ASN A 1 449 ? 32.350 5.310 -55.486 1.00 97.12 449 ASN A N 1
ATOM 3700 C CA . ASN A 1 449 ? 33.407 6.310 -55.685 1.00 97.12 449 ASN A CA 1
ATOM 3701 C C . ASN A 1 449 ? 33.067 7.695 -55.089 1.00 97.12 449 ASN A C 1
ATOM 3703 O O . ASN A 1 449 ? 33.282 8.734 -55.712 1.00 97.12 449 ASN A O 1
ATOM 3707 N N . CYS A 1 450 ? 32.511 7.727 -53.874 1.00 97.31 450 CYS A N 1
ATOM 3708 C CA . CYS A 1 450 ? 32.100 8.967 -53.220 1.00 97.31 450 CYS A CA 1
ATOM 3709 C C . CYS A 1 450 ? 33.321 9.819 -52.805 1.00 97.31 450 CYS A C 1
ATOM 3711 O O . CYS A 1 450 ? 34.154 9.334 -52.029 1.00 97.31 450 CYS A O 1
ATOM 3713 N N . PRO A 1 451 ? 33.412 11.103 -53.205 1.00 96.75 451 PRO A N 1
ATOM 3714 C CA . PRO A 1 451 ? 34.525 11.975 -52.824 1.00 96.75 451 PRO A CA 1
ATOM 3715 C C . PRO A 1 451 ? 34.636 12.164 -51.300 1.00 96.75 451 PRO A C 1
ATOM 3717 O O . PRO A 1 451 ? 33.599 12.314 -50.642 1.00 96.75 451 PRO A O 1
ATOM 3720 N N . PRO A 1 452 ? 35.846 12.191 -50.708 1.00 95.50 452 PRO A N 1
ATOM 3721 C CA . PRO A 1 452 ? 36.026 12.496 -49.288 1.00 95.50 452 PRO A CA 1
ATOM 3722 C C . PRO A 1 452 ? 35.404 13.843 -48.899 1.00 95.50 452 PRO A C 1
ATOM 3724 O O . PRO A 1 452 ? 35.540 14.827 -49.618 1.00 95.50 452 PRO A O 1
ATOM 3727 N N . GLY A 1 453 ? 34.709 13.890 -47.762 1.00 93.56 453 GLY A N 1
ATOM 3728 C CA . GLY A 1 453 ? 34.013 15.089 -47.283 1.00 93.56 453 GLY A CA 1
ATOM 3729 C C . GLY A 1 453 ? 32.630 15.315 -47.903 1.00 93.56 453 GLY A C 1
ATOM 3730 O O . GLY A 1 453 ? 31.892 16.173 -47.424 1.00 93.56 453 GLY A O 1
ATOM 3731 N N . SER A 1 454 ? 32.233 14.531 -48.913 1.00 95.81 454 SER A N 1
ATOM 3732 C CA . SER A 1 454 ? 30.857 14.557 -49.424 1.00 95.81 454 SER A CA 1
ATOM 3733 C C . SER A 1 454 ? 29.852 14.079 -48.360 1.00 95.81 454 SER A C 1
ATOM 3735 O O . SER A 1 454 ? 30.232 13.336 -47.449 1.00 95.81 454 SER A O 1
ATOM 3737 N N . PRO A 1 455 ? 28.552 14.427 -48.469 1.00 93.62 455 PRO A N 1
ATOM 3738 C CA . PRO A 1 455 ? 27.542 14.035 -47.478 1.00 93.62 455 PRO A CA 1
ATOM 3739 C C . PRO A 1 455 ? 27.476 12.526 -47.198 1.00 93.62 455 PRO A C 1
ATOM 3741 O O . PRO A 1 455 ? 27.206 12.114 -46.071 1.00 93.62 455 PRO A O 1
ATOM 3744 N N . MET A 1 456 ? 27.763 11.700 -48.209 1.00 96.19 456 MET A N 1
ATOM 3745 C CA . MET A 1 456 ? 27.781 10.239 -48.092 1.00 96.19 456 MET A CA 1
ATOM 3746 C C . MET A 1 456 ? 29.183 9.651 -47.872 1.00 96.19 456 MET A C 1
ATOM 3748 O O . MET A 1 456 ? 29.325 8.440 -47.725 1.00 96.19 456 MET A O 1
ATOM 3752 N N . ASN A 1 457 ? 30.219 10.487 -47.795 1.00 97.38 457 ASN A N 1
ATOM 3753 C CA . ASN A 1 457 ? 31.559 10.087 -47.382 1.00 97.38 457 ASN A CA 1
ATOM 3754 C C . ASN A 1 457 ? 32.191 11.121 -46.423 1.00 97.38 457 ASN A C 1
ATOM 3756 O O . ASN A 1 457 ? 33.239 11.694 -46.734 1.00 97.38 457 ASN A O 1
ATOM 3760 N N . PRO A 1 458 ? 31.581 11.361 -45.243 1.00 95.38 458 PRO A N 1
ATOM 3761 C CA . PRO A 1 458 ? 32.138 12.268 -44.245 1.00 95.38 458 PRO A CA 1
ATOM 3762 C C . PRO A 1 458 ? 33.491 11.760 -43.734 1.00 95.38 458 PRO A C 1
ATOM 3764 O O . PRO A 1 458 ? 33.733 10.548 -43.695 1.00 95.38 458 PRO A O 1
ATOM 3767 N N . THR A 1 459 ? 34.346 12.698 -43.315 1.00 91.88 459 THR A N 1
ATOM 3768 C CA . THR A 1 459 ? 35.692 12.437 -42.776 1.00 91.88 459 THR A CA 1
ATOM 3769 C C . THR A 1 459 ? 35.645 11.645 -41.471 1.00 91.88 459 THR A C 1
ATOM 3771 O O . THR A 1 459 ? 36.396 10.688 -41.299 1.00 91.88 459 THR A O 1
ATOM 3774 N N . SER A 1 460 ? 34.727 11.995 -40.568 1.00 91.75 460 SER A N 1
ATOM 3775 C CA . SER A 1 460 ? 34.461 11.242 -39.341 1.00 91.75 460 SER A CA 1
ATOM 3776 C C . SER A 1 460 ? 33.320 10.249 -39.561 1.00 91.75 460 SER A C 1
ATOM 3778 O O . SER A 1 460 ? 32.195 10.652 -39.860 1.00 91.75 460 SER A O 1
ATOM 3780 N N . LYS A 1 461 ? 33.604 8.955 -39.381 1.00 94.50 461 LYS A N 1
ATOM 3781 C CA . LYS A 1 461 ? 32.631 7.858 -39.502 1.00 94.50 461 LYS A CA 1
ATOM 3782 C C . LYS A 1 461 ? 32.468 7.151 -38.163 1.00 94.50 461 LYS A C 1
ATOM 3784 O O . LYS A 1 461 ? 33.461 6.827 -37.516 1.00 94.50 461 LYS A O 1
ATOM 3789 N N . CYS A 1 462 ? 31.230 6.882 -37.763 1.00 93.50 462 CYS A N 1
ATOM 3790 C CA . CYS A 1 462 ? 30.945 6.179 -36.516 1.00 93.50 462 CYS A CA 1
ATOM 3791 C C . CYS A 1 462 ? 30.936 4.659 -36.727 1.00 93.50 462 CYS A C 1
ATOM 3793 O O . CYS A 1 462 ? 30.305 4.162 -37.658 1.00 93.50 462 CYS A O 1
ATOM 3795 N N . SER A 1 463 ? 31.595 3.898 -35.847 1.00 89.25 463 SER A N 1
ATOM 3796 C CA . SER A 1 463 ? 31.611 2.431 -35.910 1.00 89.25 463 SER A CA 1
ATOM 3797 C C . SER A 1 463 ? 31.681 1.826 -34.511 1.00 89.25 463 SER A C 1
ATOM 3799 O O . SER A 1 463 ? 32.669 1.999 -33.810 1.00 89.25 463 SER A O 1
ATOM 3801 N N . VAL A 1 464 ? 30.660 1.051 -34.136 1.00 81.25 464 VAL A N 1
ATOM 3802 C CA . VAL A 1 464 ? 30.623 0.330 -32.849 1.00 81.25 464 VAL A CA 1
ATOM 3803 C C . VAL A 1 464 ? 31.019 -1.143 -33.004 1.00 81.25 464 VAL A C 1
ATOM 3805 O O . VAL A 1 464 ? 31.806 -1.641 -32.204 1.00 81.25 464 VAL A O 1
ATOM 3808 N N . TRP A 1 465 ? 30.489 -1.829 -34.026 1.00 71.94 465 TRP A N 1
ATOM 3809 C CA . TRP A 1 465 ? 30.672 -3.270 -34.275 1.00 71.94 465 TRP A CA 1
ATOM 3810 C C . TRP A 1 465 ? 31.533 -3.576 -35.502 1.00 71.94 465 TRP A C 1
ATOM 3812 O O . TRP A 1 465 ? 31.633 -2.714 -36.409 1.00 71.94 465 TRP A O 1
#

Foldseek 3Di:
DPPVVVVLLCLQLPDFDDDDDDDFDDDDFWLAEKEKEKAAPQVQCVVAVQFGIKIKMATPQLRQIDIDTFNDLALVRVLVRVVVVCVVVVAHHQEYEYAPDVSCVDPSNVVVCVVRNYHYDWAPDPCTRVSRVVVVVQLVVVLVVVCVVVVGNHCNVVRVVSSVCQQQDQDPLLRGRSVPDDRVSRVVSSDSSVDDDDDPVVVVVLVVLDDDFFFKKWFADDADPPRDSRGGRTALFIWGFHDWAVDVNIWTWIAGPVRHTDGHTHGSSRIDTDPPNPDFAFPDQPDDDDQWTQTDTDRDDPVPGDIDGVCLQDPVGDGDDPDDPVLVVLLVVLLVVQQVVQQPDADPLQRHGARSVLQSVVLQVLLVVLVVVLVVVVVVCVVPNADDDDPPDPAGVLQVSLVVVLVVLDDDDHSVRQVVCRVDNNHDRSVCSSQQNQLLDPSNCVRVVPDECPSRPDPDHRHND

InterPro domains:
  IPR000718 Peptidase M13 [PS51885] (79-465)
  IPR000953 Chromo/chromo shadow domain [PS50013] (280-307)
  IPR000953 Chromo/chromo shadow domain [SM00298] (279-327)
  IPR001584 Integrase, catalytic core [PF00665] (32-121)
  IPR001584 Integrase, catalytic core [PS50994] (17-186)
  IPR012337 Ribonuclease H-like superfamily [SSF53098] (27-180)
  IPR018497 Peptidase M13, C-terminal domain [PF01431] (308-464)
  IPR024079 Metallopeptidase, catalytic domain superfamily [G3DSA:3.40.390.10] (280-465)
  IPR036397 Ribonuclease H superfamily [G3DSA:3.30.420.10] (28-208)

Sequence (465 aa):
MSTEKRGIVEELHKPARRNYPRRKVRILGLFDLWQADLVEMQPYASVNKGYRYHLTVIDACSRKAWAEPLKSKTAADVTYALQRVLKAAGKSPKHLQVDMGSEFYNSKCQALMKRHQINIYSSYSTTKASIVERFNRTLKTKMWKEFSAQGSYKWVDLLPKLIREYNESVHRTIGMKPIDVTEKDVPMILQKLRGPPLSKIEKRRLARRKLNVGDHVRISRLKAMFEKGYTPNWSREIFKIVSVNPTVPITYDLKDAHDTIIKGKFYREELQPTNYKDTFLVEKILRRKKNQAFVKWLGLDASHNSWIDRRQFDKDGNMQEWWNNATIRAFREQTQCIIDQYSRYKLDEVDLFLNGRMTQGENIADNGGLKQSFRAYRKWVKTHGEEKLLPGLNMTHDQLFFLNYAQIWCGTNRPEDALTKIRSSVHSPGRLRVLGPLSNSVDFARAYNCPPGSPMNPTSKCSVW

Secondary structure (DSSP, 8-state):
--HHHHHHHHHHHSPPP-----PPPP--STTTEEEEEEEE-GGGTGGGTT--EEEEEEETTT--EEEEEES---HHHHHHHHHHHHHHHSS--SEEEE-S-TTTSSHHHHHHHHHTT-EEEE--SSS-SHHHHHHHHHHHHHHHHHHHHHTS---TTTHHHHHHHHHHSPBTTTTB-GGG--TTTHHHHHHHHH-SPPPHHHHHHHHTT---TT-EEEEBP---TT--TTS-SB-SS-EEEEEEE--SS-EEEEE-TT-PEEEEEEEGGGEEE-S-TT---EEEEEEEETTEEEEEETT--GGG-EEEEGGGB-TTS-B---S-HHHHHHHHHHHHHHHHHHHT-EETTTTEE--HHHHHHHHHHHHHHHHHHHHHHHHHHHHH-PPPPPTT----HHHHHHHHHHHTT-----HHHHHHHHHH-SS--HHHHHHHHHHT-HHHHHHTTPPTTSTTS-SS-----

pLDDT: mean 84.2, std 13.92, range [31.27, 98.38]

Solvent-accessible surface area (backbone atoms only — not comparable to full-atom values): 26538 Å² total; per-residue (Å²): 130,58,74,63,58,51,51,51,53,52,58,26,54,41,88,63,66,85,86,72,89,65,64,73,84,89,71,88,37,78,51,37,38,30,21,37,49,80,44,83,44,56,96,40,13,83,72,30,89,51,34,21,32,33,42,37,37,26,33,69,60,50,59,33,56,51,74,42,82,27,63,57,78,44,40,66,55,49,37,52,46,50,52,52,50,40,59,75,61,76,56,69,36,49,24,39,36,33,63,89,52,67,41,66,74,36,74,69,32,49,50,53,29,59,75,60,63,30,49,75,47,62,61,67,41,98,70,59,57,61,65,36,54,53,47,51,52,54,51,48,55,54,51,53,52,51,25,67,74,69,74,42,75,59,46,74,85,45,46,66,58,56,44,49,55,58,23,70,35,72,37,83,76,64,70,43,30,22,72,75,62,49,83,85,48,38,68,60,35,48,51,56,67,66,47,79,78,82,50,75,64,57,54,51,58,58,57,77,66,63,81,56,66,68,43,41,26,21,44,54,51,83,74,55,102,82,59,61,87,90,54,64,27,34,41,71,56,62,30,34,29,69,40,75,44,96,47,73,57,50,32,33,34,37,20,46,89,82,71,48,71,51,76,50,66,41,45,65,66,40,46,45,80,50,91,63,85,88,66,81,58,76,62,43,76,75,44,78,55,93,65,30,36,33,30,36,41,40,79,56,62,79,89,71,43,44,77,42,57,52,83,44,36,49,100,86,72,45,81,52,89,88,64,54,72,66,57,52,48,54,49,50,57,32,47,44,44,46,20,58,56,42,38,67,40,66,41,81,77,68,78,44,62,38,56,14,76,65,18,37,71,49,55,51,48,51,36,32,49,54,56,53,51,51,53,51,49,57,53,49,32,74,77,71,48,82,79,85,75,59,88,98,52,100,60,53,69,68,41,47,52,55,50,54,61,44,56,77,36,67,73,86,72,56,52,70,55,45,51,50,37,63,76,73,41,50,56,69,60,43,64,54,63,37,52,53,36,42,23,38,28,67,66,51,21,58,59,67,68,47,56,84,64,36,89,52,20,42,82,82,56,58,67,82,109

Organism: Bemisia tabaci (NCBI:txid7038)

Mean predicted aligned error: 16.67 Å

Nearest PDB structures (foldseek):
  6svy-assembly1_A  TM=9.910E-01  e=3.873E-15  Homo sapiens
  4cth-assembly1_A-2  TM=9.871E-01  e=2.734E-15  Homo sapiens
  6sh2-assembly1_AAA  TM=9.894E-01  e=5.177E-15  Homo sapiens
  5v48-assembly1_B  TM=9.880E-01  e=6.921E-15  Oryctolagus cuniculus
  4bac-assembly1_A-2  TM=6.941E-01  e=5.480E-18  Human spumaretrovirus

Radius of gyration: 34.77 Å; Cα contacts (8 Å, |Δi|>4): 683; chains: 1; bounding box: 70×47×105 Å